Protein AF-A0A7S1CC85-F1 (afdb_monomer_lite)

pLDDT: mean 85.52, std 12.88, range [29.36, 98.81]

Organism: NCBI:txid1486930

Structure (mmCIF, N/CA/C/O backbone):
data_AF-A0A7S1CC85-F1
#
_entry.id   AF-A0A7S1CC85-F1
#
loop_
_atom_site.group_PDB
_atom_site.id
_atom_site.type_symbol
_atom_site.label_atom_id
_atom_site.label_alt_id
_atom_site.label_comp_id
_atom_site.label_asym_id
_atom_site.label_entity_id
_atom_site.label_seq_id
_atom_site.pdbx_PDB_ins_code
_atom_site.Cartn_x
_atom_site.Cartn_y
_atom_site.Cartn_z
_atom_site.occupancy
_atom_site.B_iso_or_equiv
_atom_site.auth_seq_id
_atom_site.auth_comp_id
_atom_site.auth_asym_id
_atom_site.auth_atom_id
_atom_site.pdbx_PDB_model_num
ATOM 1 N N . VAL A 1 1 ? 41.682 -27.559 -42.710 1.00 29.36 1 VAL A N 1
ATOM 2 C CA . VAL A 1 1 ? 40.495 -27.309 -41.862 1.00 29.36 1 VAL A CA 1
ATOM 3 C C . VAL A 1 1 ? 39.680 -26.229 -42.547 1.00 29.36 1 VAL A C 1
ATOM 5 O O . VAL A 1 1 ? 40.208 -25.146 -42.762 1.00 29.36 1 VAL A O 1
ATOM 8 N N . ALA A 1 2 ? 38.477 -26.546 -43.027 1.00 34.72 2 ALA A N 1
ATOM 9 C CA . ALA A 1 2 ? 37.585 -25.539 -43.594 1.00 34.72 2 ALA A CA 1
ATOM 10 C C . ALA A 1 2 ? 37.243 -24.533 -42.483 1.00 34.72 2 ALA A C 1
ATOM 12 O O . ALA A 1 2 ? 36.720 -24.931 -41.448 1.00 34.72 2 ALA A O 1
ATOM 13 N N . MET A 1 3 ? 37.621 -23.264 -42.652 1.00 45.34 3 MET A N 1
ATOM 14 C CA . MET A 1 3 ? 37.314 -22.217 -41.675 1.00 45.34 3 MET A CA 1
ATOM 15 C C . MET A 1 3 ? 35.794 -22.028 -41.615 1.00 45.34 3 MET A C 1
ATOM 17 O O . MET A 1 3 ? 35.187 -21.683 -42.630 1.00 45.34 3 MET A O 1
ATOM 21 N N . ALA A 1 4 ? 35.188 -22.266 -40.451 1.00 50.75 4 ALA A N 1
ATOM 22 C CA . ALA A 1 4 ? 33.804 -21.887 -40.192 1.00 50.75 4 ALA A CA 1
ATOM 23 C C . ALA A 1 4 ? 33.772 -20.370 -39.974 1.00 50.75 4 ALA A C 1
ATOM 25 O O . ALA A 1 4 ? 34.264 -19.870 -38.965 1.00 50.75 4 ALA A O 1
ATOM 26 N N . LEU A 1 5 ? 33.276 -19.644 -40.971 1.00 60.00 5 LEU A N 1
ATOM 27 C CA . LEU A 1 5 ? 33.017 -18.214 -40.884 1.00 60.00 5 LEU A CA 1
ATOM 28 C C . LEU A 1 5 ? 31.534 -18.040 -40.541 1.00 60.00 5 LEU A C 1
ATOM 30 O O . LEU A 1 5 ? 30.684 -18.610 -41.223 1.00 60.00 5 LEU A O 1
ATOM 34 N N . GLU A 1 6 ? 31.236 -17.261 -39.506 1.00 64.31 6 GLU A N 1
ATOM 35 C CA . GLU A 1 6 ? 29.874 -16.907 -39.088 1.00 64.31 6 GLU A CA 1
ATOM 36 C C . GLU A 1 6 ? 29.718 -15.386 -39.183 1.00 64.31 6 GLU A C 1
ATOM 38 O O . GLU A 1 6 ? 30.598 -14.644 -38.729 1.00 64.31 6 GLU A O 1
ATOM 43 N N . LEU A 1 7 ? 28.627 -14.922 -39.805 1.00 66.06 7 LEU A N 1
ATOM 44 C CA . LEU A 1 7 ? 28.302 -13.501 -39.901 1.00 66.06 7 LEU A CA 1
ATOM 45 C C . LEU A 1 7 ? 27.196 -13.176 -38.897 1.00 66.06 7 LEU A C 1
ATOM 47 O O . LEU A 1 7 ? 26.040 -13.539 -39.098 1.00 66.06 7 LEU A O 1
ATOM 51 N N . HIS A 1 8 ? 27.547 -12.496 -37.812 1.00 65.38 8 HIS A N 1
ATOM 52 C CA . HIS A 1 8 ? 26.602 -12.167 -36.753 1.00 65.38 8 HIS A CA 1
ATOM 53 C C . HIS A 1 8 ? 25.925 -10.823 -37.013 1.00 65.38 8 HIS A C 1
ATOM 55 O O . HIS A 1 8 ? 26.595 -9.858 -37.385 1.00 65.38 8 HIS A O 1
ATOM 61 N N . VAL A 1 9 ? 24.615 -10.742 -36.773 1.00 61.19 9 VAL A N 1
ATOM 62 C CA . VAL A 1 9 ? 23.841 -9.492 -36.863 1.00 61.19 9 VAL A CA 1
ATOM 63 C C . VAL A 1 9 ? 23.106 -9.261 -35.548 1.00 61.19 9 VAL A C 1
ATOM 65 O O . VAL A 1 9 ? 22.509 -10.187 -34.991 1.00 61.19 9 VAL A O 1
ATOM 68 N N . THR A 1 10 ? 23.160 -8.029 -35.035 1.00 49.38 10 THR A N 1
ATOM 69 C CA . THR A 1 10 ? 22.478 -7.654 -33.794 1.00 49.38 10 THR A CA 1
ATOM 70 C C . THR A 1 10 ? 21.329 -6.684 -34.083 1.00 49.38 10 THR A C 1
ATOM 72 O O . THR A 1 10 ? 21.510 -5.672 -34.755 1.00 49.38 10 THR A O 1
ATOM 75 N N . GLY A 1 11 ? 20.130 -6.980 -33.574 1.00 52.94 11 GLY A N 1
ATOM 76 C CA . GLY A 1 11 ? 18.989 -6.058 -33.628 1.00 52.94 11 GLY A CA 1
ATOM 77 C C . GLY A 1 11 ? 18.259 -5.970 -34.978 1.00 52.94 11 GLY A C 1
ATOM 78 O O . GLY A 1 11 ? 18.126 -6.962 -35.693 1.00 52.94 11 GLY A O 1
ATOM 79 N N . LYS A 1 12 ? 17.689 -4.788 -35.274 1.00 50.44 12 LYS A N 1
ATOM 80 C CA . LYS A 1 12 ? 16.879 -4.539 -36.483 1.00 50.44 12 LYS A CA 1
ATOM 81 C C . LYS A 1 12 ? 17.735 -4.749 -37.751 1.00 50.44 12 LYS A C 1
ATOM 83 O O . LYS A 1 12 ? 18.919 -4.434 -37.715 1.00 50.44 12 LYS A O 1
ATOM 88 N N . PRO A 1 13 ? 17.151 -5.223 -38.867 1.00 51.66 13 PRO A N 1
ATOM 89 C CA . PRO A 1 13 ? 17.873 -5.595 -40.083 1.00 51.66 13 PRO A CA 1
ATOM 90 C C . PRO A 1 13 ? 18.830 -4.522 -40.627 1.00 51.66 13 PRO A C 1
ATOM 92 O O . PRO A 1 13 ? 18.388 -3.623 -41.340 1.00 51.66 13 PRO A O 1
ATOM 95 N N . ASP A 1 14 ? 20.144 -4.654 -40.429 1.00 68.69 14 ASP A N 1
ATOM 96 C CA . ASP A 1 14 ? 21.111 -4.075 -41.374 1.00 68.69 14 ASP A CA 1
ATOM 97 C C . ASP A 1 14 ? 21.176 -4.973 -42.616 1.00 68.69 14 ASP A C 1
ATOM 99 O O . ASP A 1 14 ? 22.152 -5.679 -42.879 1.00 68.69 14 ASP A O 1
ATOM 103 N N . ALA A 1 15 ? 20.065 -5.009 -43.359 1.00 73.50 15 ALA A N 1
AT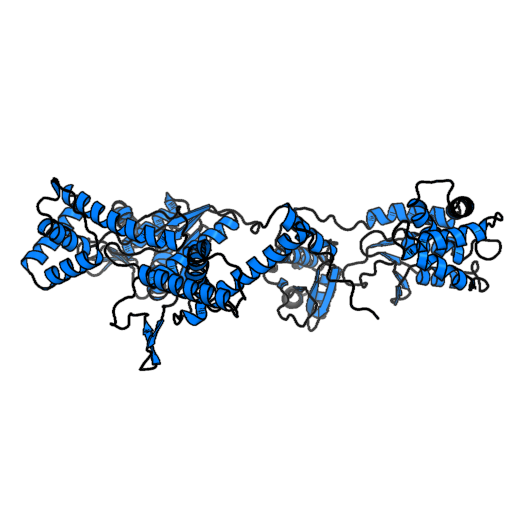OM 104 C CA . ALA A 1 15 ? 19.950 -5.798 -44.579 1.00 73.50 15 ALA A CA 1
ATOM 105 C C . ALA A 1 15 ? 20.970 -5.335 -45.629 1.00 73.50 15 ALA A C 1
ATOM 107 O O . ALA A 1 15 ? 21.495 -6.152 -46.383 1.00 73.50 15 ALA A O 1
ATOM 108 N N . VAL A 1 16 ? 21.290 -4.037 -45.642 1.00 82.56 16 VAL A N 1
ATOM 109 C CA . VAL A 1 16 ? 22.274 -3.436 -46.547 1.00 82.56 16 VAL A CA 1
ATOM 110 C C . VAL A 1 16 ? 23.673 -3.959 -46.225 1.00 82.56 16 VAL A C 1
ATOM 112 O O . VAL A 1 16 ? 24.324 -4.531 -47.098 1.00 82.56 16 VAL A O 1
ATOM 115 N N . GLY A 1 17 ? 24.122 -3.852 -44.974 1.00 82.38 17 GLY A N 1
ATOM 116 C CA . GLY A 1 17 ? 25.415 -4.370 -44.536 1.00 82.38 17 GLY A CA 1
ATOM 117 C C . GLY A 1 17 ? 25.528 -5.887 -44.664 1.00 82.38 17 GLY A C 1
ATOM 118 O O . GLY A 1 17 ? 26.548 -6.382 -45.144 1.00 82.38 17 GLY A O 1
ATOM 119 N N . ALA A 1 18 ? 24.477 -6.635 -44.316 1.00 79.75 18 ALA A N 1
ATOM 120 C CA . ALA A 1 18 ? 24.435 -8.085 -44.505 1.00 79.75 18 ALA A CA 1
ATOM 121 C C . ALA A 1 18 ? 24.591 -8.468 -45.986 1.00 79.75 18 ALA A C 1
ATOM 123 O O . ALA A 1 18 ? 25.371 -9.366 -46.314 1.00 79.75 18 ALA A O 1
ATOM 124 N N . THR A 1 19 ? 23.919 -7.737 -46.885 1.00 86.56 19 THR A N 1
ATOM 125 C CA . THR A 1 19 ? 24.045 -7.924 -48.338 1.00 86.56 19 THR A CA 1
ATOM 126 C C . THR A 1 19 ? 25.480 -7.681 -48.802 1.00 86.56 19 THR A C 1
ATOM 128 O O . THR A 1 19 ? 26.003 -8.507 -49.547 1.00 86.56 19 THR A O 1
ATOM 131 N N . LYS A 1 20 ? 26.158 -6.623 -48.323 1.00 88.06 20 LYS A N 1
ATOM 132 C CA . LYS A 1 20 ? 27.576 -6.356 -48.651 1.00 88.06 20 LYS A CA 1
ATOM 133 C C . LYS A 1 20 ? 28.474 -7.537 -48.276 1.00 88.06 20 LYS A C 1
ATOM 135 O O . LYS A 1 20 ? 29.256 -8.018 -49.095 1.00 88.06 20 LYS A O 1
ATOM 140 N N . CYS A 1 21 ? 28.356 -8.029 -47.043 1.00 85.75 21 CYS A N 1
ATOM 141 C CA . CYS A 1 21 ? 29.202 -9.111 -46.539 1.00 85.75 21 CYS A CA 1
ATOM 142 C C . CYS A 1 21 ? 28.948 -10.439 -47.260 1.00 85.75 21 CYS A C 1
ATOM 144 O O . CYS A 1 21 ? 29.898 -11.130 -47.625 1.00 85.75 21 CYS A O 1
ATOM 146 N N . LEU A 1 22 ? 27.680 -10.794 -47.487 1.00 85.50 22 LEU A N 1
ATOM 147 C CA . LEU A 1 22 ? 27.313 -12.036 -48.168 1.00 85.50 22 LEU A CA 1
ATOM 148 C C . LEU A 1 22 ? 27.640 -11.987 -49.665 1.00 85.50 22 LEU A C 1
ATOM 150 O O . LEU A 1 22 ? 28.095 -12.990 -50.212 1.00 85.50 22 LEU A O 1
ATOM 154 N N . ALA A 1 23 ? 27.499 -10.828 -50.317 1.00 86.81 23 ALA A N 1
ATOM 155 C CA . ALA A 1 23 ? 27.923 -10.647 -51.705 1.00 86.81 23 ALA A CA 1
ATOM 156 C C . ALA A 1 23 ? 29.447 -10.767 -51.827 1.00 86.81 23 ALA A C 1
ATOM 158 O O . ALA A 1 23 ? 29.935 -11.463 -52.718 1.00 86.81 23 ALA A O 1
ATOM 159 N N . ALA A 1 24 ? 30.203 -10.181 -50.891 1.00 85.94 24 ALA A N 1
ATOM 160 C CA . ALA A 1 24 ? 31.653 -10.342 -50.830 1.00 85.94 24 ALA A CA 1
ATOM 161 C C . ALA A 1 24 ? 32.063 -11.802 -50.585 1.00 85.94 24 ALA A C 1
ATOM 163 O O . ALA A 1 24 ? 32.975 -12.302 -51.240 1.00 85.94 24 ALA A O 1
ATOM 164 N N . ALA A 1 25 ? 31.357 -12.522 -49.709 1.00 83.25 25 ALA A N 1
ATOM 165 C CA . ALA A 1 25 ? 31.584 -13.947 -49.481 1.00 83.25 25 ALA A CA 1
ATOM 166 C C . ALA A 1 25 ? 31.280 -14.790 -50.729 1.00 83.25 25 ALA A C 1
ATOM 168 O O . ALA A 1 25 ? 32.059 -15.675 -51.082 1.00 83.25 25 ALA A O 1
ATOM 169 N N . ALA A 1 26 ? 30.182 -14.504 -51.431 1.00 84.44 26 ALA A N 1
ATOM 170 C CA . ALA A 1 26 ? 29.814 -15.201 -52.657 1.00 84.44 26 ALA A CA 1
ATOM 171 C C . ALA A 1 26 ? 30.812 -14.927 -53.796 1.00 84.44 26 ALA A C 1
ATOM 173 O O . ALA A 1 26 ? 31.223 -15.867 -54.474 1.00 84.44 26 ALA A O 1
ATOM 174 N N . ALA A 1 27 ? 31.268 -13.680 -53.962 1.00 82.19 27 ALA A N 1
ATOM 175 C CA . ALA A 1 27 ? 32.332 -13.320 -54.906 1.00 82.19 27 ALA A CA 1
ATOM 176 C C . ALA A 1 27 ? 33.670 -13.999 -54.554 1.00 82.19 27 ALA A C 1
ATOM 178 O O . ALA A 1 27 ? 34.435 -14.388 -55.433 1.00 82.19 27 ALA A O 1
ATOM 179 N N . ALA A 1 28 ? 33.911 -14.219 -53.260 1.00 78.25 28 ALA A N 1
ATOM 180 C CA . ALA A 1 28 ? 35.048 -14.954 -52.723 1.00 78.25 28 ALA A CA 1
ATOM 181 C C . ALA A 1 28 ? 34.932 -16.495 -52.834 1.00 78.25 28 ALA A C 1
ATOM 183 O O . ALA A 1 28 ? 35.827 -17.217 -52.382 1.00 78.25 28 ALA A O 1
ATOM 184 N N . GLY A 1 29 ? 33.839 -17.037 -53.388 1.00 75.31 29 GLY A N 1
ATOM 185 C CA . GLY A 1 29 ? 33.591 -18.485 -53.449 1.00 75.31 29 GLY A CA 1
ATOM 186 C C . GLY A 1 29 ? 33.310 -19.129 -52.082 1.00 75.31 29 GLY A C 1
ATOM 187 O O . GLY A 1 29 ? 33.440 -20.342 -51.915 1.00 75.31 29 GLY A O 1
ATOM 188 N N . LYS A 1 30 ? 32.944 -18.330 -51.074 1.00 73.00 30 LYS A N 1
ATOM 189 C CA . LYS A 1 30 ? 32.607 -18.746 -49.703 1.00 73.00 30 LYS A CA 1
ATOM 190 C C . LYS A 1 30 ? 31.090 -18.844 -49.519 1.00 73.00 30 LYS A C 1
ATOM 192 O O . LYS A 1 30 ? 30.512 -18.205 -48.648 1.00 73.00 30 LYS A O 1
ATOM 197 N N . HIS A 1 31 ? 30.444 -19.694 -50.317 1.00 66.38 31 HIS A N 1
ATOM 198 C CA . HIS A 1 31 ? 28.979 -19.854 -50.354 1.00 66.38 31 HIS A CA 1
ATOM 199 C C . HIS A 1 31 ? 28.341 -20.440 -49.077 1.00 66.38 31 HIS A C 1
ATOM 201 O O . HIS A 1 31 ? 27.123 -20.556 -49.005 1.00 66.38 31 HIS A O 1
ATOM 207 N N . ALA A 1 32 ? 29.144 -20.828 -48.081 1.00 63.59 32 ALA A N 1
ATOM 208 C CA . ALA A 1 32 ? 28.672 -21.395 -46.817 1.00 63.59 32 ALA A CA 1
ATOM 209 C C . ALA A 1 32 ? 28.490 -20.357 -45.688 1.00 63.59 32 ALA A C 1
ATOM 211 O O . ALA A 1 32 ? 28.038 -20.736 -44.611 1.00 63.59 32 ALA A O 1
ATOM 212 N N . LEU A 1 33 ? 28.845 -19.081 -45.903 1.00 73.00 33 LEU A N 1
ATOM 213 C CA . LEU A 1 33 ? 28.635 -18.023 -44.907 1.00 73.00 33 LEU A CA 1
ATOM 214 C C . LEU A 1 33 ? 27.129 -17.753 -44.742 1.00 73.00 33 LEU A C 1
ATOM 216 O O . LEU A 1 33 ? 26.456 -17.462 -45.728 1.00 73.00 33 LEU A O 1
ATOM 220 N N . ARG A 1 34 ? 26.613 -17.839 -43.511 1.00 69.19 34 ARG A N 1
ATOM 221 C CA . ARG A 1 34 ? 25.202 -17.574 -43.165 1.00 69.19 34 ARG A CA 1
ATOM 222 C C . ARG A 1 34 ? 25.083 -16.467 -42.124 1.00 69.19 34 ARG A C 1
ATOM 224 O O . ARG A 1 34 ? 26.038 -16.244 -41.371 1.00 69.19 34 ARG A O 1
ATOM 231 N N . LEU A 1 35 ? 23.921 -15.807 -42.069 1.00 69.31 35 LEU A N 1
ATOM 232 C CA . LEU A 1 35 ? 23.616 -14.910 -40.950 1.00 69.31 35 LEU A CA 1
ATOM 233 C C . LEU A 1 35 ? 23.280 -15.743 -39.714 1.00 69.31 35 LEU A C 1
ATOM 235 O O . LEU A 1 35 ? 22.434 -16.633 -39.763 1.00 69.31 35 LEU A O 1
ATOM 239 N N . VAL A 1 36 ? 23.933 -15.430 -38.602 1.00 64.19 36 VAL A N 1
ATOM 240 C CA . VAL A 1 36 ? 23.667 -16.039 -37.299 1.00 64.19 36 VAL A CA 1
ATOM 241 C C . VAL A 1 36 ? 23.164 -14.938 -36.361 1.00 64.19 36 VAL A C 1
ATOM 243 O O . VAL A 1 36 ? 23.745 -13.845 -36.348 1.00 64.19 36 VAL A O 1
ATOM 246 N N . PRO A 1 37 ? 22.100 -15.166 -35.569 1.00 59.72 37 PRO A N 1
ATOM 247 C CA . PRO A 1 37 ? 21.711 -14.221 -34.532 1.00 59.72 37 PRO A CA 1
ATOM 248 C C . PRO A 1 37 ? 22.891 -13.983 -33.585 1.00 59.72 37 PRO A C 1
ATOM 250 O O . PRO A 1 37 ? 23.600 -14.920 -33.220 1.00 59.72 37 PRO A O 1
ATOM 253 N N . ALA A 1 38 ? 23.134 -12.740 -33.181 1.00 57.94 38 ALA A N 1
ATOM 254 C CA . ALA A 1 38 ? 24.077 -12.510 -32.095 1.00 57.94 38 ALA A CA 1
ATOM 255 C C . ALA A 1 38 ? 23.515 -13.094 -30.788 1.00 57.94 38 ALA A C 1
ATOM 257 O O . ALA A 1 38 ? 22.470 -12.647 -30.311 1.00 57.94 38 ALA A O 1
ATOM 258 N N . ASP A 1 39 ? 24.204 -14.085 -30.218 1.00 53.38 39 ASP A N 1
ATOM 259 C CA . ASP A 1 39 ? 23.875 -14.624 -28.898 1.00 53.38 39 ASP A CA 1
ATOM 260 C C . ASP A 1 39 ? 24.054 -13.541 -27.829 1.00 53.38 39 ASP A C 1
ATOM 262 O O . ASP A 1 39 ? 25.072 -12.832 -27.791 1.00 53.38 39 ASP A O 1
ATOM 266 N N . VAL A 1 40 ? 23.074 -13.434 -26.927 1.00 49.25 40 VAL A N 1
ATOM 267 C CA . VAL A 1 40 ? 23.151 -12.534 -25.774 1.00 49.25 40 VAL A CA 1
ATOM 268 C C . VAL A 1 40 ? 24.402 -12.903 -24.965 1.00 49.25 40 VAL A C 1
ATOM 270 O O . VAL A 1 40 ? 24.505 -13.993 -24.416 1.00 49.25 40 VAL A O 1
ATOM 273 N N . GLY A 1 41 ? 25.376 -11.990 -24.898 1.00 49.97 41 GLY A N 1
ATOM 274 C CA . GLY A 1 41 ? 26.551 -12.129 -24.028 1.00 49.97 41 GLY A CA 1
ATOM 275 C C . GLY A 1 41 ? 27.863 -12.588 -24.677 1.00 49.97 41 GLY A C 1
ATOM 276 O O . GLY A 1 41 ? 28.834 -12.762 -23.946 1.00 49.97 41 GLY A O 1
ATOM 277 N N . ARG A 1 42 ? 27.953 -12.748 -26.009 1.00 52.34 42 ARG A N 1
ATOM 278 C CA . ARG A 1 42 ? 29.241 -13.061 -26.684 1.00 52.34 42 ARG A CA 1
ATOM 279 C C . ARG A 1 42 ? 29.737 -12.025 -27.691 1.00 52.34 42 ARG A C 1
ATOM 281 O O . ARG A 1 42 ? 30.915 -12.053 -28.035 1.00 52.34 42 ARG A O 1
ATOM 288 N N . ILE A 1 43 ? 28.884 -11.103 -28.134 1.00 51.12 43 ILE A N 1
ATOM 289 C CA . ILE A 1 43 ? 29.236 -10.063 -29.110 1.00 51.12 43 ILE A CA 1
ATOM 290 C C . ILE A 1 43 ? 28.679 -8.729 -28.594 1.00 51.12 43 ILE A C 1
ATOM 292 O O . ILE A 1 43 ? 27.521 -8.691 -28.171 1.00 51.12 43 ILE A O 1
ATOM 296 N N . PRO A 1 44 ? 29.459 -7.632 -28.588 1.00 45.66 44 PRO A N 1
ATOM 297 C CA . PRO A 1 44 ? 28.900 -6.295 -28.414 1.00 45.66 44 PRO A CA 1
ATOM 298 C C . PRO A 1 44 ? 27.773 -6.099 -29.433 1.00 45.66 44 PRO A C 1
ATOM 300 O O . PRO A 1 44 ? 27.955 -6.443 -30.597 1.00 45.66 44 PRO A O 1
ATOM 303 N N . LEU A 1 45 ? 26.620 -5.566 -29.023 1.00 49.03 45 LEU A N 1
ATOM 304 C CA . LEU A 1 45 ? 25.554 -5.202 -29.959 1.00 49.03 45 LEU A CA 1
ATOM 305 C C . LEU A 1 45 ? 26.087 -4.140 -30.940 1.00 49.03 45 LEU A C 1
ATOM 307 O O . LEU A 1 45 ? 26.016 -2.945 -30.658 1.00 49.03 45 LEU A O 1
ATOM 311 N N . SER A 1 46 ? 26.663 -4.554 -32.068 1.00 45.56 46 SER A N 1
ATOM 312 C CA . SER A 1 46 ? 26.897 -3.681 -33.210 1.00 45.56 46 SER A CA 1
ATOM 313 C C . SER A 1 46 ? 25.713 -3.817 -34.152 1.00 45.56 46 SER A C 1
ATOM 315 O O . SER A 1 46 ? 25.377 -4.915 -34.597 1.00 45.56 46 SER A O 1
ATOM 317 N N . LEU A 1 47 ? 25.095 -2.687 -34.497 1.00 50.47 47 LEU A N 1
ATOM 318 C CA . LEU A 1 47 ? 24.079 -2.615 -35.555 1.00 50.47 47 LEU A CA 1
ATOM 319 C C . LEU A 1 47 ? 24.631 -3.043 -36.928 1.00 50.47 47 LEU A C 1
ATOM 321 O O . LEU A 1 47 ? 23.882 -3.125 -37.888 1.00 50.47 47 LEU A O 1
ATOM 325 N N . THR A 1 48 ? 25.937 -3.300 -37.022 1.00 59.97 48 THR A N 1
ATOM 326 C CA . THR A 1 48 ? 26.643 -3.727 -38.222 1.00 59.97 48 THR A CA 1
ATOM 327 C C . THR A 1 48 ? 27.049 -5.204 -38.136 1.00 59.97 48 THR A C 1
ATOM 329 O O . THR A 1 48 ? 27.351 -5.691 -37.041 1.00 59.97 48 THR A O 1
ATOM 332 N N . PRO A 1 49 ? 27.102 -5.922 -39.274 1.00 69.12 49 PRO A N 1
ATOM 333 C CA . PRO A 1 49 ? 27.570 -7.300 -39.326 1.00 69.12 49 PRO A CA 1
ATOM 334 C C . PRO A 1 49 ? 28.978 -7.473 -38.742 1.00 69.12 49 PRO A C 1
ATOM 336 O O . PRO A 1 49 ? 29.873 -6.663 -39.013 1.00 69.12 49 PRO A O 1
ATOM 339 N N . ALA A 1 50 ? 29.180 -8.554 -37.987 1.00 73.56 50 ALA A N 1
ATOM 340 C CA . ALA A 1 50 ? 30.475 -8.939 -37.432 1.00 73.56 50 ALA A CA 1
ATOM 341 C C . ALA A 1 50 ? 30.891 -10.331 -37.928 1.00 73.56 50 ALA A C 1
ATOM 343 O O . ALA A 1 50 ? 30.137 -11.294 -37.789 1.00 73.56 50 ALA A O 1
ATOM 344 N N . LEU A 1 51 ? 32.093 -10.445 -38.498 1.00 78.06 51 LEU A N 1
ATOM 345 C CA . LEU A 1 51 ? 32.651 -11.717 -38.966 1.00 78.06 51 LEU A CA 1
ATOM 346 C C . LEU A 1 51 ? 33.543 -12.326 -37.884 1.00 78.06 51 LEU A C 1
ATOM 348 O O . LEU A 1 51 ? 34.502 -11.688 -37.444 1.00 78.06 51 LEU A O 1
ATOM 352 N N . ARG A 1 52 ? 33.264 -13.570 -37.489 1.00 74.75 52 ARG A N 1
ATOM 353 C CA . ARG A 1 52 ? 34.115 -14.320 -36.558 1.00 74.75 52 ARG A CA 1
ATOM 354 C C . ARG A 1 52 ? 35.238 -15.049 -37.302 1.00 74.75 52 ARG A C 1
ATOM 356 O O . ARG A 1 52 ? 34.975 -15.824 -38.219 1.00 74.75 52 ARG A O 1
ATOM 363 N N . VAL A 1 53 ? 36.482 -14.833 -36.873 1.00 73.19 53 VAL A N 1
ATOM 364 C CA . VAL A 1 53 ? 37.699 -15.436 -37.442 1.00 73.19 53 VAL A CA 1
ATOM 365 C C . VAL A 1 53 ? 38.617 -15.879 -36.303 1.00 73.19 53 VAL A C 1
ATOM 367 O O . VAL A 1 53 ? 39.075 -15.044 -35.534 1.00 73.19 53 VAL A O 1
ATOM 370 N N . GLU A 1 54 ? 38.878 -17.185 -36.170 1.00 71.50 54 GLU A N 1
ATOM 371 C CA . GLU A 1 54 ? 39.852 -17.749 -35.206 1.00 71.50 54 GLU A CA 1
ATOM 372 C C . GLU A 1 54 ? 39.699 -17.232 -33.755 1.00 71.50 54 GLU A C 1
ATOM 374 O O . GLU A 1 54 ? 40.668 -17.026 -33.033 1.00 71.50 54 GLU A O 1
ATOM 379 N N . GLY A 1 55 ? 38.457 -17.003 -33.313 1.00 64.56 55 GLY A N 1
ATOM 380 C CA . GLY A 1 55 ? 38.157 -16.490 -31.968 1.00 64.56 55 GLY A CA 1
ATOM 381 C C . GLY A 1 55 ? 38.187 -14.962 -31.825 1.00 64.56 55 GLY A C 1
ATOM 382 O O . GLY A 1 55 ? 37.832 -14.463 -30.762 1.00 64.56 55 GLY A O 1
ATOM 383 N N . SER A 1 56 ? 38.528 -14.230 -32.887 1.00 71.19 56 SER A N 1
ATOM 384 C CA . SER A 1 56 ? 38.454 -12.765 -32.982 1.00 71.19 56 SER A CA 1
ATOM 385 C C . SER A 1 56 ? 37.261 -12.313 -33.834 1.00 71.19 56 SER A C 1
ATOM 387 O O . SER A 1 56 ? 36.708 -13.095 -34.611 1.00 71.19 56 SER A O 1
ATOM 389 N N . PHE A 1 57 ? 36.864 -11.045 -33.701 1.00 74.50 57 PHE A N 1
ATOM 390 C CA . PHE A 1 57 ? 35.763 -10.445 -34.462 1.00 74.50 57 PHE A CA 1
ATOM 391 C C . PHE A 1 57 ? 36.251 -9.287 -35.334 1.00 74.50 57 PHE A C 1
ATOM 393 O O . PHE A 1 57 ? 37.007 -8.431 -34.875 1.00 74.50 57 PHE A O 1
ATOM 400 N N . ILE A 1 58 ? 35.775 -9.245 -36.578 1.00 78.44 58 ILE A N 1
ATOM 401 C CA . ILE A 1 58 ? 35.928 -8.112 -37.495 1.00 78.44 58 ILE A CA 1
ATOM 402 C C . ILE A 1 58 ? 34.585 -7.393 -37.562 1.00 78.44 58 ILE A C 1
ATOM 404 O O . ILE A 1 58 ? 33.594 -7.982 -37.994 1.00 78.44 58 ILE A O 1
ATOM 408 N N . PHE A 1 59 ? 34.554 -6.132 -37.136 1.00 77.19 59 PHE A N 1
ATOM 409 C CA . PHE A 1 59 ? 33.333 -5.331 -37.058 1.00 77.19 59 PHE A CA 1
ATOM 410 C C . PHE A 1 59 ? 33.174 -4.416 -38.272 1.00 77.19 59 PHE A C 1
ATOM 412 O O . PHE A 1 59 ? 34.127 -3.762 -38.693 1.00 77.19 59 PHE A O 1
ATOM 419 N N . GLY A 1 60 ? 31.944 -4.314 -38.777 1.00 78.69 60 GLY A N 1
ATOM 420 C CA . GLY A 1 60 ? 31.573 -3.378 -39.834 1.00 78.69 60 GLY A CA 1
ATOM 421 C C . GLY A 1 60 ? 31.545 -4.025 -41.216 1.00 78.69 60 GLY A C 1
ATOM 422 O O . GLY A 1 60 ? 32.501 -4.676 -41.640 1.00 78.69 60 GLY A O 1
ATOM 423 N N . ALA A 1 61 ? 30.460 -3.786 -41.956 1.00 82.88 61 ALA A N 1
ATOM 424 C CA . ALA A 1 61 ? 30.215 -4.442 -43.238 1.00 82.88 61 ALA A CA 1
ATOM 425 C C . ALA A 1 61 ? 31.346 -4.223 -44.260 1.00 82.88 61 ALA A C 1
ATOM 427 O O . ALA A 1 61 ? 31.781 -5.165 -44.921 1.00 82.88 61 ALA A O 1
ATOM 428 N N . ASN A 1 62 ? 31.879 -2.998 -44.333 1.00 85.69 62 ASN A N 1
ATOM 429 C CA . ASN A 1 62 ? 32.967 -2.649 -45.250 1.00 85.69 62 ASN A CA 1
ATOM 430 C C . ASN A 1 62 ? 34.297 -3.318 -44.842 1.00 85.69 62 ASN A C 1
ATOM 432 O O . ASN A 1 62 ? 35.049 -3.765 -45.708 1.00 85.69 62 ASN A O 1
ATOM 436 N N . ALA A 1 63 ? 34.580 -3.439 -43.539 1.00 83.50 63 ALA A N 1
ATOM 437 C CA . ALA A 1 63 ? 35.776 -4.120 -43.035 1.00 83.50 63 ALA A CA 1
ATOM 438 C C . ALA A 1 63 ? 35.707 -5.635 -43.282 1.00 83.50 63 ALA A C 1
ATOM 440 O O . ALA A 1 63 ? 36.686 -6.242 -43.716 1.00 83.50 63 ALA A O 1
ATOM 441 N N . VAL A 1 64 ? 34.528 -6.230 -43.087 1.00 83.31 64 VAL A N 1
ATOM 442 C CA . VAL A 1 64 ? 34.260 -7.636 -43.412 1.00 83.31 64 VAL A CA 1
ATOM 443 C C . VAL A 1 64 ? 34.405 -7.890 -44.915 1.00 83.31 64 VAL A C 1
ATOM 445 O O . VAL A 1 64 ? 35.088 -8.834 -45.306 1.00 83.31 64 VAL A O 1
ATOM 448 N N . ALA A 1 65 ? 33.826 -7.037 -45.768 1.00 84.56 65 ALA A N 1
ATOM 449 C CA . ALA A 1 65 ? 33.948 -7.160 -47.222 1.00 84.56 65 ALA A CA 1
ATOM 450 C C . ALA A 1 65 ? 35.414 -7.074 -47.686 1.00 84.56 65 ALA A C 1
ATOM 452 O O . ALA A 1 65 ? 35.855 -7.912 -48.471 1.00 84.56 65 ALA A O 1
ATOM 453 N N . ARG A 1 66 ? 36.193 -6.128 -47.136 1.00 84.06 66 ARG A N 1
ATOM 454 C CA . ARG A 1 66 ? 37.647 -6.010 -47.367 1.00 84.06 66 ARG A CA 1
ATOM 455 C C . ARG A 1 66 ? 38.400 -7.266 -46.951 1.00 84.06 66 ARG A C 1
ATOM 457 O O . ARG A 1 66 ? 39.217 -7.769 -47.718 1.00 84.06 66 ARG A O 1
ATOM 464 N N . TYR A 1 67 ? 38.118 -7.780 -45.756 1.00 83.25 67 TYR A N 1
ATOM 465 C CA . TYR A 1 67 ? 38.757 -8.989 -45.250 1.00 83.25 67 TYR A CA 1
ATOM 466 C C . TYR A 1 67 ? 38.487 -10.188 -46.168 1.00 83.25 67 TYR A C 1
ATOM 468 O O . TYR A 1 67 ? 39.425 -10.872 -46.578 1.00 83.25 67 TYR A O 1
ATOM 476 N N . LEU A 1 68 ? 37.224 -10.410 -46.546 1.00 80.81 68 LEU A N 1
ATOM 477 C CA . LEU A 1 68 ? 36.831 -11.502 -47.439 1.00 80.81 68 LEU A CA 1
ATOM 478 C C . LEU A 1 68 ? 37.465 -11.360 -48.829 1.00 80.81 68 LEU A C 1
ATOM 480 O O . LEU A 1 68 ? 37.968 -12.347 -49.364 1.00 80.81 68 LEU A O 1
ATOM 484 N N . ALA A 1 69 ? 37.511 -10.144 -49.381 1.00 76.56 69 ALA A N 1
ATOM 485 C CA . ALA A 1 69 ? 38.145 -9.864 -50.667 1.00 76.56 69 ALA A CA 1
ATOM 486 C C . ALA A 1 69 ? 39.656 -10.154 -50.645 1.00 76.56 69 ALA A C 1
ATOM 488 O O . ALA A 1 69 ? 40.154 -10.880 -51.510 1.00 76.56 69 ALA A O 1
ATOM 489 N N . ALA A 1 70 ? 40.366 -9.676 -49.614 1.00 74.31 70 ALA A N 1
ATOM 490 C CA . ALA A 1 70 ? 41.814 -9.833 -49.459 1.00 74.31 70 ALA A CA 1
ATOM 491 C C . ALA A 1 70 ? 42.270 -11.300 -49.345 1.00 74.31 70 ALA A C 1
ATOM 493 O O . ALA A 1 70 ? 43.397 -11.631 -49.711 1.00 74.31 70 ALA A O 1
ATOM 494 N N . HIS A 1 71 ? 41.396 -12.195 -48.880 1.00 70.12 71 HIS A N 1
ATOM 495 C CA . HIS A 1 71 ? 41.701 -13.616 -48.695 1.00 70.12 71 HIS A CA 1
ATOM 496 C C . HIS A 1 71 ? 41.326 -14.485 -49.911 1.00 70.12 71 HIS A C 1
ATOM 498 O O . HIS A 1 71 ? 41.237 -15.711 -49.792 1.00 70.12 71 HIS A O 1
ATOM 504 N N . THR A 1 72 ? 41.131 -13.886 -51.097 1.00 63.16 72 THR A N 1
ATOM 505 C CA . THR A 1 72 ? 40.810 -14.616 -52.337 1.00 63.16 72 THR A CA 1
ATOM 506 C C . THR A 1 72 ? 41.679 -14.262 -53.536 1.00 63.16 72 THR A C 1
ATOM 508 O O . THR A 1 72 ? 42.305 -13.211 -53.615 1.00 63.16 72 THR A O 1
ATOM 511 N N . LYS A 1 73 ? 41.722 -15.178 -54.516 1.00 57.50 73 LYS A N 1
ATOM 512 C CA . LYS A 1 73 ? 42.506 -15.015 -55.747 1.00 57.50 73 LYS A CA 1
ATOM 513 C C . LYS A 1 73 ? 41.854 -14.096 -56.794 1.00 57.50 73 LYS A C 1
ATOM 515 O O . LYS A 1 73 ? 42.561 -13.753 -57.743 1.00 57.50 73 LYS A O 1
ATOM 520 N N . GLY A 1 74 ? 40.572 -13.742 -56.638 1.00 56.19 74 GLY A N 1
ATOM 521 C CA . GLY A 1 74 ? 39.751 -13.056 -57.649 1.00 56.19 74 GLY A CA 1
ATOM 522 C C . GLY A 1 74 ? 39.620 -11.534 -57.501 1.00 56.19 74 GLY A C 1
ATOM 523 O O . GLY A 1 74 ? 39.327 -10.885 -58.492 1.00 56.19 74 GLY A O 1
ATOM 524 N N . LEU A 1 75 ? 39.886 -10.975 -56.313 1.00 62.12 75 LEU A N 1
ATOM 525 C CA . LEU A 1 75 ? 39.750 -9.540 -55.982 1.00 62.12 75 LEU A CA 1
ATOM 526 C C . LEU A 1 75 ? 41.115 -8.924 -55.592 1.00 62.12 75 LEU A C 1
ATOM 528 O O . LEU A 1 75 ? 41.264 -8.306 -54.537 1.00 62.12 75 LEU A O 1
ATOM 532 N N . ARG A 1 76 ? 42.184 -9.237 -56.346 1.00 53.97 76 ARG A N 1
ATOM 533 C CA . ARG A 1 76 ? 43.575 -8.984 -55.913 1.00 53.97 76 ARG A CA 1
ATOM 534 C C . ARG A 1 76 ? 44.093 -7.577 -56.251 1.00 53.97 76 ARG A C 1
ATOM 536 O O . ARG A 1 76 ? 44.232 -7.226 -57.415 1.00 53.97 76 ARG A O 1
ATOM 543 N N . SER A 1 77 ? 44.478 -6.869 -55.181 1.00 45.94 77 SER A N 1
ATOM 544 C CA . SER A 1 77 ? 45.431 -5.747 -54.991 1.00 45.94 77 SER A CA 1
ATOM 545 C C . SER A 1 77 ? 45.382 -4.491 -55.870 1.00 45.94 77 SER A C 1
ATOM 547 O O . SER A 1 77 ? 45.935 -3.485 -55.438 1.00 45.94 77 SER A O 1
ATOM 549 N N . ALA A 1 78 ? 44.739 -4.492 -57.038 1.00 47.66 78 ALA A N 1
ATOM 550 C CA . ALA A 1 78 ? 44.451 -3.259 -57.783 1.00 47.66 78 ALA A CA 1
ATOM 551 C C . ALA A 1 78 ? 43.163 -2.556 -57.290 1.00 47.66 78 ALA A C 1
ATOM 553 O O . ALA A 1 78 ? 42.912 -1.415 -57.644 1.00 47.66 78 ALA A O 1
ATOM 554 N N . ASP A 1 79 ? 42.384 -3.204 -56.415 1.00 55.88 79 ASP A N 1
ATOM 555 C CA . ASP A 1 79 ? 41.080 -2.735 -55.913 1.00 55.88 79 ASP A CA 1
ATOM 556 C C . ASP A 1 79 ? 41.152 -1.847 -54.647 1.00 55.88 79 ASP A C 1
ATOM 558 O O . ASP A 1 79 ? 40.160 -1.705 -53.928 1.00 55.88 79 ASP A O 1
ATOM 562 N N . LEU A 1 80 ? 42.307 -1.237 -54.341 1.00 54.94 80 LEU A N 1
ATOM 563 C CA . LEU A 1 80 ? 42.412 -0.227 -53.268 1.00 54.94 80 LEU A CA 1
ATOM 564 C C . LEU A 1 80 ? 41.733 1.105 -53.642 1.00 54.94 80 LEU A C 1
ATOM 566 O O . LEU A 1 80 ? 41.420 1.898 -52.757 1.00 54.94 80 LEU A O 1
ATOM 570 N N . ASP A 1 81 ? 41.383 1.300 -54.917 1.00 64.88 81 ASP A N 1
ATOM 571 C CA . ASP A 1 81 ? 40.606 2.455 -55.394 1.00 64.88 81 ASP A CA 1
ATOM 572 C C . ASP A 1 81 ? 39.167 2.496 -54.840 1.00 64.88 81 ASP A C 1
ATOM 574 O O . ASP A 1 81 ? 38.449 3.478 -55.029 1.00 64.88 81 ASP A O 1
ATOM 578 N N . VAL A 1 82 ? 38.735 1.471 -54.089 1.00 73.75 82 VAL A N 1
ATOM 579 C CA . VAL A 1 82 ? 37.503 1.538 -53.287 1.00 73.75 82 VAL A CA 1
ATOM 580 C C . VAL A 1 82 ? 37.507 2.722 -52.314 1.00 73.75 82 VAL A C 1
ATOM 582 O O . VAL A 1 82 ? 36.437 3.229 -51.984 1.00 73.75 82 VAL A O 1
ATOM 585 N N . ASP A 1 83 ? 38.676 3.196 -51.869 1.00 77.25 83 ASP A N 1
ATOM 586 C CA . ASP A 1 83 ? 38.777 4.354 -50.972 1.00 77.25 83 ASP A CA 1
ATOM 587 C C . ASP A 1 83 ? 38.192 5.627 -51.608 1.00 77.25 83 ASP A C 1
ATOM 589 O O . ASP A 1 83 ? 37.567 6.421 -50.905 1.00 77.25 83 ASP A O 1
ATOM 593 N N . ALA A 1 84 ? 38.277 5.773 -52.938 1.00 77.31 84 ALA A N 1
ATOM 594 C CA . ALA A 1 84 ? 37.645 6.879 -53.663 1.00 77.31 84 ALA A CA 1
ATOM 595 C C . ALA A 1 84 ? 36.107 6.824 -53.602 1.00 77.31 84 ALA A C 1
ATOM 597 O O . ALA A 1 84 ? 35.440 7.852 -53.680 1.00 77.31 84 ALA A O 1
ATOM 598 N N . TRP A 1 85 ? 35.548 5.628 -53.414 1.00 86.88 85 TRP A N 1
ATOM 599 C CA . TRP A 1 85 ? 34.110 5.368 -53.380 1.00 86.88 85 TRP A CA 1
ATOM 600 C C . TRP A 1 85 ? 33.533 5.246 -51.966 1.00 86.88 85 TRP A C 1
ATOM 602 O O . TRP A 1 85 ? 32.321 5.378 -51.783 1.00 86.88 85 TRP A O 1
ATOM 612 N N . LEU A 1 86 ? 34.376 5.042 -50.947 1.00 83.31 86 LEU A N 1
ATOM 613 C CA . LEU A 1 86 ? 33.938 4.993 -49.551 1.00 83.31 86 LEU A CA 1
ATOM 614 C C . LEU A 1 86 ? 33.282 6.298 -49.098 1.00 83.31 86 LEU A C 1
ATOM 616 O O . LEU A 1 86 ? 32.354 6.263 -48.296 1.00 83.31 86 LEU A O 1
ATOM 620 N N . TRP A 1 87 ? 33.750 7.441 -49.602 1.00 83.94 87 TRP A N 1
ATOM 621 C CA . TRP A 1 87 ? 33.164 8.736 -49.265 1.00 83.94 87 TRP A CA 1
ATOM 622 C C . TRP A 1 87 ? 31.740 8.874 -49.814 1.00 83.94 87 TRP A C 1
ATOM 624 O O . TRP A 1 87 ? 30.826 9.262 -49.085 1.00 83.94 87 TRP A O 1
ATOM 634 N N . THR A 1 88 ? 31.532 8.490 -51.076 1.00 86.25 88 THR A N 1
ATOM 635 C CA . THR A 1 88 ? 30.204 8.439 -51.698 1.00 86.25 88 THR A CA 1
ATOM 636 C C . THR A 1 88 ? 29.290 7.479 -50.935 1.00 86.25 88 THR A C 1
ATOM 638 O O . THR A 1 88 ? 28.157 7.831 -50.620 1.00 86.25 88 THR A O 1
ATOM 641 N N . GLU A 1 89 ? 29.785 6.301 -50.547 1.00 88.62 89 GLU A N 1
ATOM 642 C CA . GLU A 1 89 ? 29.016 5.333 -49.759 1.00 88.62 89 GLU A CA 1
ATOM 643 C C . GLU A 1 89 ? 28.646 5.853 -48.364 1.00 88.62 89 GLU A C 1
ATOM 645 O O . GLU A 1 89 ? 27.493 5.729 -47.955 1.00 88.62 89 GLU A O 1
ATOM 650 N N . ALA A 1 90 ? 29.580 6.493 -47.657 1.00 84.88 90 ALA A N 1
ATOM 651 C CA . ALA A 1 90 ? 29.330 7.076 -46.343 1.00 84.88 90 ALA A CA 1
ATOM 652 C C . ALA A 1 90 ? 28.261 8.180 -46.401 1.00 84.88 90 ALA A C 1
ATOM 654 O O . ALA A 1 90 ? 27.391 8.239 -45.531 1.00 84.88 90 ALA A O 1
ATOM 655 N N . ARG A 1 91 ? 28.275 9.014 -47.451 1.00 86.75 91 ARG A N 1
ATOM 656 C CA . ARG A 1 91 ? 27.245 10.042 -47.687 1.00 86.75 91 ARG A CA 1
ATOM 657 C C . ARG A 1 91 ? 25.881 9.430 -47.989 1.00 86.75 91 ARG A C 1
ATOM 659 O O . ARG A 1 91 ? 24.884 9.928 -47.482 1.00 86.75 91 ARG A O 1
ATOM 666 N N . LEU A 1 92 ? 25.830 8.333 -48.745 1.00 86.00 92 LEU A N 1
ATOM 667 C CA . LEU A 1 92 ? 24.586 7.593 -48.984 1.00 86.00 92 LEU A CA 1
ATOM 668 C C . LEU A 1 92 ? 24.062 6.910 -47.710 1.00 86.00 92 LEU A C 1
ATOM 670 O O . LEU A 1 92 ? 22.854 6.869 -47.499 1.00 86.00 92 LEU A O 1
ATOM 674 N N . SER A 1 93 ? 24.951 6.385 -46.861 1.00 79.38 93 SER A N 1
ATOM 675 C CA . SER A 1 93 ? 24.580 5.670 -45.633 1.00 79.38 93 SER A CA 1
ATOM 676 C C . SER A 1 93 ? 24.191 6.594 -44.474 1.00 79.38 93 SER A C 1
ATOM 678 O O . SER A 1 93 ? 23.393 6.185 -43.632 1.00 79.38 93 SER A O 1
ATOM 680 N N . GLY A 1 94 ? 24.793 7.784 -44.374 1.00 65.38 94 GLY A N 1
ATOM 681 C CA . GLY A 1 94 ? 24.577 8.731 -43.272 1.00 65.38 94 GLY A CA 1
ATOM 682 C C . GLY A 1 94 ? 23.476 9.765 -43.525 1.00 65.38 94 GLY A C 1
ATOM 683 O O . GLY A 1 94 ? 23.025 10.419 -42.588 1.00 65.38 94 GLY A O 1
ATOM 684 N N . ALA A 1 95 ? 23.039 9.915 -44.775 1.00 69.12 95 ALA A N 1
ATOM 685 C CA . ALA A 1 95 ? 22.002 10.856 -45.166 1.00 69.12 95 ALA A CA 1
ATOM 686 C C . ALA A 1 95 ? 20.594 10.387 -44.764 1.00 69.12 95 ALA A C 1
ATOM 688 O O . ALA A 1 95 ? 20.228 9.221 -44.934 1.00 69.12 95 ALA A O 1
ATOM 689 N N . ALA A 1 96 ? 19.753 11.324 -44.314 1.00 62.03 96 ALA A N 1
ATOM 690 C CA . ALA A 1 96 ? 18.313 11.091 -44.271 1.00 62.03 96 ALA A CA 1
ATOM 691 C C . ALA A 1 96 ? 17.794 10.792 -45.691 1.00 62.03 96 ALA A C 1
ATOM 693 O O . ALA A 1 96 ? 18.314 11.322 -46.676 1.00 62.03 96 ALA A O 1
ATOM 694 N N . LYS A 1 97 ? 16.761 9.948 -45.813 1.00 66.69 97 LYS A N 1
ATOM 695 C CA . LYS A 1 97 ? 16.145 9.622 -47.110 1.00 66.69 97 LYS A CA 1
ATOM 696 C C . LYS A 1 97 ? 15.791 10.910 -47.866 1.00 66.69 97 LYS A C 1
ATOM 698 O O . LYS A 1 97 ? 14.991 11.698 -47.375 1.00 66.69 97 LYS A O 1
ATOM 703 N N . GLY A 1 98 ? 16.394 11.109 -49.039 1.00 66.19 98 GLY A N 1
ATOM 704 C CA . GLY A 1 98 ? 16.171 12.300 -49.865 1.00 66.19 98 GLY A CA 1
ATOM 705 C C . GLY A 1 98 ? 16.942 13.559 -49.445 1.00 66.19 98 GLY A C 1
ATOM 706 O O . GLY A 1 98 ? 16.606 14.638 -49.927 1.00 66.19 98 GLY A O 1
ATOM 707 N N . SER A 1 99 ? 17.953 13.469 -48.569 1.00 81.69 99 SER A N 1
ATOM 708 C CA . SER A 1 99 ? 18.763 14.640 -48.197 1.00 81.69 99 SER A CA 1
ATOM 709 C C . SER A 1 99 ? 19.584 15.182 -49.374 1.00 81.69 99 SER A C 1
ATOM 711 O O . SER A 1 99 ? 19.873 14.477 -50.347 1.00 81.69 99 SER A O 1
ATOM 713 N N . ALA A 1 100 ? 20.020 16.439 -49.256 1.00 84.56 100 ALA A N 1
ATOM 714 C CA . ALA A 1 100 ? 20.922 17.062 -50.220 1.00 84.56 100 ALA A CA 1
ATOM 715 C C . ALA A 1 100 ? 22.242 16.281 -50.373 1.00 84.56 100 ALA A C 1
ATOM 717 O O . ALA A 1 100 ? 22.766 16.182 -51.484 1.00 84.56 100 ALA A O 1
ATOM 718 N N . GLU A 1 101 ? 22.764 15.669 -49.299 1.00 83.44 101 GLU A N 1
ATOM 719 C CA . GLU A 1 101 ? 23.955 14.821 -49.405 1.00 83.44 101 GLU A CA 1
ATOM 720 C C . GLU A 1 101 ? 23.691 13.529 -50.184 1.00 83.44 101 GLU A C 1
ATOM 722 O O . GLU A 1 101 ? 24.537 13.145 -50.993 1.00 83.44 101 GLU A O 1
ATOM 727 N N . ALA A 1 102 ? 22.531 12.888 -49.990 1.00 85.12 102 ALA A N 1
ATOM 728 C CA . ALA A 1 102 ? 22.151 11.699 -50.755 1.00 85.12 102 ALA A CA 1
ATOM 729 C C . ALA A 1 102 ? 21.998 12.019 -52.250 1.00 85.12 102 ALA A C 1
ATOM 731 O O . ALA A 1 102 ? 22.500 11.277 -53.091 1.00 85.12 102 ALA A O 1
ATOM 732 N N . ILE A 1 103 ? 21.360 13.145 -52.585 1.00 89.38 103 ILE A N 1
ATOM 733 C CA . ILE A 1 103 ? 21.190 13.618 -53.969 1.00 89.38 103 ILE A CA 1
ATOM 734 C C . ILE A 1 103 ? 22.544 13.891 -54.633 1.00 89.38 103 ILE A C 1
ATOM 736 O O . ILE A 1 103 ? 22.758 13.504 -55.785 1.00 89.38 103 ILE A O 1
ATOM 740 N N . ALA A 1 104 ? 23.469 14.530 -53.915 1.00 90.25 104 ALA A N 1
ATOM 741 C CA . ALA A 1 104 ? 24.807 14.808 -54.425 1.00 90.25 104 ALA A CA 1
ATOM 742 C C . ALA A 1 104 ? 25.598 13.511 -54.669 1.00 90.25 104 ALA A C 1
ATOM 744 O O . ALA A 1 104 ? 26.175 13.336 -55.738 1.00 90.25 104 ALA A O 1
ATOM 745 N N . ALA A 1 105 ? 25.562 12.567 -53.725 1.00 90.94 105 ALA A N 1
ATOM 746 C CA . ALA A 1 105 ? 26.249 11.284 -53.860 1.00 90.94 105 ALA A CA 1
ATOM 747 C C . ALA A 1 105 ? 25.649 10.399 -54.972 1.00 90.94 105 ALA A C 1
ATOM 749 O O . ALA A 1 105 ? 26.385 9.739 -55.706 1.00 90.94 105 ALA A O 1
ATOM 750 N N . LEU A 1 106 ? 24.321 10.407 -55.147 1.00 92.38 106 LEU A N 1
ATOM 751 C CA . LEU A 1 106 ? 23.664 9.717 -56.261 1.00 92.38 106 LEU A CA 1
ATOM 752 C C . LEU A 1 106 ? 23.983 10.372 -57.609 1.00 92.38 106 LEU A C 1
ATOM 754 O O . LEU A 1 106 ? 24.195 9.651 -58.576 1.00 92.38 106 LEU A O 1
ATOM 758 N N . SER A 1 107 ? 24.085 11.703 -57.671 1.00 92.81 107 SER A N 1
ATOM 759 C CA . SER A 1 107 ? 24.538 12.422 -58.874 1.00 92.81 107 SER A CA 1
ATOM 760 C C . SER A 1 107 ? 25.978 12.065 -59.255 1.00 92.81 107 SER A C 1
ATOM 762 O O . SER A 1 107 ? 26.269 11.855 -60.429 1.00 92.81 107 SER A O 1
ATOM 764 N N . GLU A 1 108 ? 26.879 11.967 -58.270 1.00 92.62 108 GLU A N 1
ATOM 765 C CA . GLU A 1 108 ? 28.269 11.533 -58.478 1.00 92.62 108 GLU A CA 1
ATOM 766 C C . GLU A 1 108 ? 28.328 10.109 -59.050 1.00 92.62 108 GLU A C 1
ATOM 768 O O . GLU A 1 108 ? 29.034 9.859 -60.030 1.00 92.62 108 GLU A O 1
ATOM 773 N N . LEU A 1 109 ? 27.546 9.186 -58.475 1.00 92.38 109 LEU A N 1
ATOM 774 C CA . LEU A 1 109 ? 27.433 7.814 -58.966 1.00 92.38 109 LEU A CA 1
ATOM 775 C C . LEU A 1 109 ? 26.851 7.767 -60.386 1.00 92.38 109 LEU A C 1
ATOM 777 O O . LEU A 1 109 ? 27.398 7.076 -61.241 1.00 92.38 109 LEU A O 1
ATOM 781 N N . ASP A 1 110 ? 25.778 8.516 -60.645 1.00 93.12 110 ASP A N 1
ATOM 782 C CA . ASP A 1 110 ? 25.096 8.585 -61.941 1.00 93.12 110 ASP A CA 1
ATOM 783 C C . ASP A 1 110 ? 26.034 9.082 -63.046 1.00 93.12 110 ASP A C 1
ATOM 785 O O . ASP A 1 110 ? 26.196 8.418 -64.072 1.00 93.12 110 ASP A O 1
ATOM 789 N N . ALA A 1 111 ? 26.756 10.177 -62.793 1.00 92.31 111 ALA A N 1
ATOM 790 C CA . ALA A 1 111 ? 27.747 10.716 -63.718 1.00 92.31 111 ALA A CA 1
ATOM 791 C C . ALA A 1 111 ? 28.898 9.731 -63.976 1.00 92.31 111 ALA A C 1
ATOM 793 O O . ALA A 1 111 ? 29.365 9.592 -65.109 1.00 92.31 111 ALA A O 1
ATOM 794 N N . ALA A 1 112 ? 29.347 9.012 -62.945 1.00 89.88 112 ALA A N 1
ATOM 795 C CA . ALA A 1 112 ? 30.452 8.072 -63.075 1.00 89.88 112 ALA A CA 1
ATOM 796 C C . ALA A 1 112 ? 30.121 6.845 -63.935 1.00 89.88 112 ALA A C 1
ATOM 798 O O . ALA A 1 112 ? 31.048 6.259 -64.510 1.00 89.88 112 ALA A O 1
ATOM 799 N N . VAL A 1 113 ? 28.840 6.461 -64.026 1.00 90.88 113 VAL A N 1
ATOM 800 C CA . VAL A 1 113 ? 28.370 5.255 -64.736 1.00 90.88 113 VAL A CA 1
ATOM 801 C C . VAL A 1 113 ? 27.559 5.548 -66.005 1.00 90.88 113 VAL A C 1
ATOM 803 O O . VAL A 1 113 ? 27.299 4.620 -66.771 1.00 90.88 113 VAL A O 1
ATOM 806 N N . ALA A 1 114 ? 27.247 6.818 -66.300 1.00 86.75 114 ALA A N 1
ATOM 807 C CA . ALA A 1 114 ? 26.512 7.276 -67.490 1.00 86.75 114 ALA A CA 1
ATOM 808 C C . ALA A 1 114 ? 27.074 6.783 -68.840 1.00 86.75 114 ALA A C 1
ATOM 810 O O . ALA A 1 114 ? 26.348 6.720 -69.828 1.00 86.75 114 ALA A O 1
ATOM 811 N N . GLY A 1 115 ? 28.347 6.375 -68.885 1.00 80.19 115 GLY A N 1
ATOM 812 C CA . GLY A 1 115 ? 28.999 5.786 -70.061 1.00 80.19 115 GLY A CA 1
ATOM 813 C C . GLY A 1 115 ? 28.796 4.276 -70.255 1.00 80.19 115 GLY A C 1
ATOM 814 O O . GLY A 1 115 ? 29.529 3.681 -71.039 1.00 80.19 115 GLY A O 1
ATOM 815 N N . GLY A 1 116 ? 27.874 3.634 -69.528 1.00 78.00 116 GLY A N 1
ATOM 816 C CA . GLY A 1 116 ? 27.622 2.191 -69.650 1.00 78.00 116 GLY A CA 1
ATOM 817 C C . GLY A 1 116 ? 28.690 1.320 -68.986 1.00 78.00 116 GLY A C 1
ATOM 818 O O . GLY A 1 116 ? 28.962 0.209 -69.443 1.00 78.00 116 GLY A O 1
ATOM 819 N N . LYS A 1 117 ? 29.323 1.824 -67.919 1.00 82.56 117 LYS A N 1
ATOM 820 C CA . LYS A 1 117 ? 30.292 1.044 -67.140 1.00 82.56 117 LYS A CA 1
ATOM 821 C C . LYS A 1 117 ? 29.631 -0.192 -66.533 1.00 82.56 117 LYS A C 1
ATOM 823 O O . LYS A 1 117 ? 28.482 -0.147 -66.108 1.00 82.56 117 LYS A O 1
ATOM 828 N N . THR A 1 118 ? 30.391 -1.279 -66.441 1.00 81.19 118 THR A N 1
ATOM 829 C CA . THR A 1 118 ? 29.967 -2.547 -65.823 1.00 81.19 118 THR A CA 1
ATOM 830 C C . THR A 1 118 ? 30.582 -2.786 -64.441 1.00 81.19 118 THR A C 1
ATOM 832 O O . THR A 1 118 ? 30.228 -3.765 -63.790 1.00 81.19 118 THR A O 1
ATOM 835 N N . ALA A 1 119 ? 31.496 -1.910 -64.013 1.00 84.06 119 ALA A N 1
ATOM 836 C CA . ALA A 1 119 ? 32.161 -1.909 -62.713 1.00 84.06 119 ALA A CA 1
ATOM 837 C C . ALA A 1 119 ? 32.564 -0.470 -62.326 1.00 84.06 119 ALA A C 1
ATOM 839 O O . ALA A 1 119 ? 32.854 0.349 -63.208 1.00 84.06 119 ALA A O 1
ATOM 840 N N . LEU A 1 120 ? 32.609 -0.159 -61.026 1.00 85.50 120 LEU A N 1
ATOM 841 C CA . LEU A 1 120 ? 33.063 1.147 -60.527 1.00 85.50 120 LEU A CA 1
ATOM 842 C C . LEU A 1 120 ? 34.580 1.307 -60.650 1.00 85.50 120 LEU A C 1
ATOM 844 O O . LEU A 1 120 ? 35.074 2.415 -60.870 1.00 85.50 120 LEU A O 1
ATOM 848 N N . VAL A 1 121 ? 35.302 0.192 -60.542 1.00 83.06 121 VAL A N 1
ATOM 849 C CA . VAL A 1 121 ? 36.753 0.098 -60.704 1.00 83.06 121 VAL A CA 1
ATOM 850 C C . VAL A 1 121 ? 37.051 -1.061 -61.655 1.00 83.06 121 VAL A C 1
ATOM 852 O O . VAL A 1 121 ? 36.528 -2.160 -61.495 1.00 83.06 121 VAL A O 1
ATOM 855 N N . GLY A 1 122 ? 37.893 -0.824 -62.662 1.00 78.94 122 GLY A N 1
ATOM 856 C CA . GLY A 1 122 ? 38.293 -1.857 -63.620 1.00 78.94 122 GLY A CA 1
ATOM 857 C C . GLY A 1 122 ? 37.181 -2.300 -64.583 1.00 78.94 122 GLY A C 1
ATOM 858 O O . GLY A 1 122 ? 36.312 -1.520 -64.964 1.00 78.94 122 GLY A O 1
ATOM 859 N N . SER A 1 123 ? 37.265 -3.551 -65.046 1.00 73.31 123 SER A N 1
ATOM 860 C CA . SER A 1 123 ? 36.408 -4.127 -66.102 1.00 73.31 123 SER A CA 1
ATOM 861 C C . SER A 1 123 ? 35.507 -5.276 -65.628 1.00 73.31 123 SER A C 1
ATOM 863 O O . SER A 1 123 ? 34.744 -5.829 -66.419 1.00 73.31 123 SER A O 1
ATOM 865 N N . GLY A 1 124 ? 35.567 -5.631 -64.344 1.00 78.94 124 GLY A N 1
ATOM 866 C CA . GLY A 1 124 ? 34.778 -6.696 -63.728 1.00 78.94 124 GLY A CA 1
ATOM 867 C C . GLY A 1 124 ? 34.391 -6.338 -62.297 1.00 78.94 124 GLY A C 1
ATOM 868 O O . GLY A 1 124 ? 34.873 -5.344 -61.767 1.00 78.94 124 GLY A O 1
ATOM 869 N N . LEU A 1 125 ? 33.517 -7.145 -61.687 1.00 83.75 125 LEU A N 1
ATOM 870 C CA . LEU A 1 125 ? 32.981 -6.891 -60.346 1.00 83.75 125 LEU A CA 1
ATOM 871 C C . LEU A 1 125 ? 34.102 -6.617 -59.328 1.00 83.75 125 LEU A C 1
ATOM 873 O O . LEU A 1 125 ? 34.892 -7.510 -59.020 1.00 83.75 125 LEU A O 1
ATOM 877 N N . SER A 1 126 ? 34.123 -5.399 -58.794 1.00 85.56 126 SER A N 1
ATOM 878 C CA . SER A 1 126 ? 35.150 -4.882 -57.888 1.00 85.56 126 SER A CA 1
ATOM 879 C C . SER A 1 126 ? 34.663 -4.812 -56.437 1.00 85.56 126 SER A C 1
ATOM 881 O O . SER A 1 126 ? 33.471 -4.929 -56.135 1.00 85.56 126 SER A O 1
ATOM 883 N N . LEU A 1 127 ? 35.583 -4.560 -55.502 1.00 85.31 127 LEU A N 1
ATOM 884 C CA . LEU A 1 127 ? 35.225 -4.304 -54.104 1.00 85.31 127 LEU A CA 1
ATOM 885 C C . LEU A 1 127 ? 34.379 -3.027 -53.935 1.00 85.31 127 LEU A C 1
ATOM 887 O O . LEU A 1 127 ? 33.525 -2.980 -53.049 1.00 85.31 127 LEU A O 1
ATOM 891 N N . ALA A 1 128 ? 34.573 -2.019 -54.793 1.00 86.88 128 ALA A N 1
ATOM 892 C CA . ALA A 1 128 ? 33.741 -0.816 -54.798 1.00 86.88 128 ALA A CA 1
ATOM 893 C C . ALA A 1 128 ? 32.279 -1.152 -55.120 1.00 86.88 128 ALA A C 1
ATOM 895 O O . ALA A 1 128 ? 31.374 -0.653 -54.455 1.00 86.88 128 ALA A O 1
ATOM 896 N N . ASP A 1 129 ? 32.046 -2.078 -56.050 1.00 89.12 129 ASP A N 1
ATOM 897 C CA . ASP A 1 129 ? 30.700 -2.540 -56.399 1.00 89.12 129 ASP A CA 1
ATOM 898 C C . ASP A 1 129 ? 30.029 -3.252 -55.223 1.00 89.12 129 ASP A C 1
ATOM 900 O O . ASP A 1 129 ? 28.883 -2.960 -54.883 1.00 89.12 129 ASP A O 1
ATOM 904 N N . LEU A 1 130 ? 30.771 -4.135 -54.547 1.00 87.38 130 LEU A N 1
ATOM 905 C CA . LEU A 1 130 ? 30.296 -4.885 -53.380 1.00 87.38 130 LEU A CA 1
ATOM 906 C C . LEU A 1 130 ? 29.881 -3.985 -52.206 1.00 87.38 130 LEU A C 1
ATOM 908 O O . LEU A 1 130 ? 29.000 -4.363 -51.433 1.00 87.38 130 LEU A O 1
ATOM 912 N N . VAL A 1 131 ? 30.505 -2.813 -52.066 1.00 87.69 131 VAL A N 1
ATOM 913 C CA . VAL A 1 131 ? 30.273 -1.877 -50.958 1.00 87.69 131 VAL A CA 1
ATOM 914 C C . VAL A 1 131 ? 29.245 -0.800 -51.315 1.00 87.69 131 VAL A C 1
ATOM 916 O O . VAL A 1 131 ? 28.347 -0.541 -50.517 1.00 87.69 131 VAL A O 1
ATOM 919 N N . VAL A 1 132 ? 29.335 -0.188 -52.497 1.00 90.06 132 VAL A N 1
ATOM 920 C CA . VAL A 1 132 ? 28.496 0.959 -52.885 1.00 90.06 132 VAL A CA 1
ATOM 921 C C . VAL A 1 132 ? 27.101 0.525 -53.324 1.00 90.06 132 VAL A C 1
ATOM 923 O O . VAL A 1 132 ? 26.123 1.179 -52.967 1.00 90.06 132 VAL A O 1
ATOM 926 N N . VAL A 1 133 ? 26.978 -0.572 -54.081 1.00 92.00 133 VAL A N 1
ATOM 927 C CA . VAL A 1 133 ? 25.715 -0.939 -54.747 1.00 92.00 133 VAL A CA 1
ATOM 928 C C . VAL A 1 133 ? 24.582 -1.247 -53.760 1.00 92.00 133 VAL A C 1
ATOM 930 O O . VAL A 1 133 ? 23.498 -0.705 -53.969 1.00 92.00 133 VAL A O 1
ATOM 933 N N . PRO A 1 134 ? 24.779 -2.000 -52.656 1.00 90.44 134 PRO A N 1
ATOM 934 C CA . PRO A 1 134 ? 23.733 -2.178 -51.642 1.00 90.44 134 PRO A CA 1
ATOM 935 C C . PRO A 1 134 ? 23.235 -0.865 -51.034 1.00 90.44 134 PRO A C 1
ATOM 937 O O . PRO A 1 134 ? 22.029 -0.678 -50.866 1.00 90.44 134 PRO A O 1
ATOM 940 N N . THR A 1 135 ? 24.150 0.055 -50.714 1.00 89.94 135 THR A N 1
ATOM 941 C CA . THR A 1 135 ? 23.806 1.350 -50.110 1.00 89.94 135 THR A CA 1
ATOM 942 C C . THR A 1 135 ? 23.100 2.252 -51.125 1.00 89.94 135 THR A C 1
ATOM 944 O O . THR A 1 135 ? 22.071 2.849 -50.812 1.00 89.94 135 THR A O 1
ATOM 947 N N . ALA A 1 136 ? 23.588 2.295 -52.367 1.00 90.38 136 ALA A N 1
ATOM 948 C CA . ALA A 1 136 ? 22.969 3.042 -53.458 1.00 90.38 136 ALA A CA 1
ATOM 949 C C . ALA A 1 136 ? 21.570 2.509 -53.798 1.00 90.38 136 ALA A C 1
ATOM 951 O O . ALA A 1 136 ? 20.648 3.297 -53.988 1.00 90.38 136 ALA A O 1
ATOM 952 N N . GLN A 1 137 ? 21.378 1.186 -53.810 1.00 90.50 137 GLN A N 1
ATOM 953 C CA . GLN A 1 137 ? 20.071 0.562 -54.025 1.00 90.50 137 GLN A CA 1
ATOM 954 C C . GLN A 1 137 ? 19.059 0.984 -52.952 1.00 90.50 137 GLN A C 1
ATOM 956 O O . GLN A 1 137 ? 17.922 1.325 -53.281 1.00 90.50 137 GLN A O 1
ATOM 961 N N . ALA A 1 138 ? 19.474 1.013 -51.681 1.00 87.00 138 ALA A N 1
ATOM 962 C CA . ALA A 1 138 ? 18.630 1.472 -50.580 1.00 87.00 138 ALA A CA 1
ATOM 963 C C . ALA A 1 138 ? 18.315 2.978 -50.661 1.00 87.00 138 ALA A C 1
ATOM 965 O O . ALA A 1 138 ? 17.181 3.377 -50.397 1.00 87.00 138 ALA A O 1
ATOM 966 N N . ALA A 1 139 ? 19.285 3.807 -51.061 1.00 87.75 139 ALA A N 1
ATOM 967 C CA . ALA A 1 139 ? 19.095 5.247 -51.240 1.00 87.75 139 ALA A CA 1
ATOM 968 C C . ALA A 1 139 ? 18.162 5.572 -52.421 1.00 87.75 139 ALA A C 1
ATOM 970 O O . ALA A 1 139 ? 17.248 6.381 -52.281 1.00 87.75 139 ALA A O 1
ATOM 971 N N . LEU A 1 140 ? 18.328 4.897 -53.564 1.00 89.44 140 LEU A N 1
ATOM 972 C CA . LEU A 1 140 ? 17.495 5.066 -54.764 1.00 89.44 140 LEU A CA 1
ATOM 973 C C . LEU A 1 140 ? 16.023 4.688 -54.539 1.00 89.44 140 LEU A C 1
ATOM 975 O O . LEU A 1 140 ? 15.147 5.209 -55.231 1.00 89.44 140 LEU A O 1
ATOM 979 N N . ALA A 1 141 ? 15.740 3.800 -53.582 1.00 86.06 141 ALA A N 1
ATOM 980 C CA . ALA A 1 141 ? 14.379 3.428 -53.199 1.00 86.06 141 ALA A CA 1
ATOM 981 C C . ALA A 1 141 ? 13.618 4.555 -52.471 1.00 86.06 141 ALA A C 1
ATOM 983 O O . ALA A 1 141 ? 12.407 4.456 -52.302 1.00 86.06 141 ALA A O 1
ATOM 984 N N . ALA A 1 142 ? 14.305 5.616 -52.031 1.00 83.56 142 ALA A N 1
ATOM 985 C CA . ALA A 1 142 ? 13.678 6.786 -51.417 1.00 83.56 142 ALA A CA 1
ATOM 986 C C . ALA A 1 142 ? 13.131 7.806 -52.434 1.00 83.56 142 ALA A C 1
ATOM 988 O O . ALA A 1 142 ? 12.449 8.741 -52.028 1.00 83.56 142 ALA A O 1
ATOM 989 N N . PHE A 1 143 ? 13.430 7.644 -53.727 1.00 83.62 143 PHE A N 1
ATOM 990 C CA . PHE A 1 143 ? 13.025 8.568 -54.787 1.00 83.62 143 PHE A CA 1
ATOM 991 C C . PHE A 1 143 ? 11.964 7.919 -55.680 1.00 83.62 143 PHE A C 1
ATOM 993 O O . PHE A 1 143 ? 12.252 6.919 -56.345 1.00 83.62 143 PHE A O 1
ATOM 1000 N N . GLU A 1 144 ? 10.762 8.502 -55.703 1.00 79.12 144 GLU A N 1
ATOM 1001 C CA . GLU A 1 144 ? 9.610 8.014 -56.482 1.00 79.12 144 GLU A CA 1
ATOM 1002 C C . GLU A 1 144 ? 9.786 8.210 -57.994 1.00 79.12 144 GLU A C 1
ATOM 1004 O O . GLU A 1 144 ? 9.328 7.388 -58.787 1.00 79.12 144 GLU A O 1
ATOM 1009 N N . ASP A 1 145 ? 10.488 9.270 -58.403 1.00 84.81 145 ASP A N 1
ATOM 1010 C CA . ASP A 1 145 ? 10.769 9.536 -59.810 1.00 84.81 145 ASP A CA 1
ATOM 1011 C C . ASP A 1 145 ? 11.826 8.557 -60.350 1.00 84.81 145 ASP A C 1
ATOM 1013 O O . ASP A 1 145 ? 13.018 8.609 -60.018 1.00 84.81 145 ASP A O 1
ATOM 1017 N N . ALA A 1 146 ? 11.371 7.646 -61.209 1.00 74.81 146 ALA A N 1
ATOM 1018 C CA . ALA A 1 146 ? 12.206 6.641 -61.856 1.00 74.81 146 ALA A CA 1
ATOM 1019 C C . ALA A 1 146 ? 13.164 7.232 -62.909 1.00 74.81 146 ALA A C 1
ATOM 1021 O O . ALA A 1 146 ? 14.094 6.542 -63.327 1.00 74.81 146 ALA A O 1
ATOM 1022 N N . THR A 1 147 ? 12.954 8.483 -63.333 1.00 80.56 147 THR A N 1
ATOM 1023 C CA . THR A 1 147 ? 13.810 9.173 -64.311 1.00 80.56 147 THR A CA 1
ATOM 1024 C C . THR A 1 147 ? 15.022 9.845 -63.665 1.00 80.56 147 THR A C 1
ATOM 1026 O O . THR A 1 147 ? 16.036 10.052 -64.333 1.00 80.56 147 THR A O 1
ATOM 1029 N N . GLN A 1 148 ? 14.970 10.114 -62.356 1.00 87.94 148 GLN A N 1
ATOM 1030 C CA . GLN A 1 148 ? 16.123 10.600 -61.603 1.00 87.94 148 GLN A CA 1
ATOM 1031 C C . GLN A 1 148 ? 17.185 9.508 -61.459 1.00 87.94 148 GLN A C 1
ATOM 1033 O O . GLN A 1 148 ? 16.876 8.365 -61.108 1.00 87.94 148 GLN A O 1
ATOM 1038 N N . PHE A 1 149 ? 18.443 9.892 -61.691 1.00 92.94 149 PHE A N 1
ATOM 1039 C CA . PHE A 1 149 ? 19.617 9.019 -61.611 1.00 92.94 149 PHE A CA 1
ATOM 1040 C C . PHE A 1 149 ? 19.495 7.771 -62.503 1.00 92.94 149 PHE A C 1
ATOM 1042 O O . PHE A 1 149 ? 19.741 6.642 -62.068 1.00 92.94 149 PHE A O 1
ATOM 1049 N N . ALA A 1 150 ? 19.039 7.955 -63.747 1.00 90.56 150 ALA A N 1
ATOM 1050 C CA . ALA A 1 150 ? 18.728 6.853 -64.654 1.00 90.56 150 ALA A CA 1
ATOM 1051 C C . ALA A 1 150 ? 19.932 5.927 -64.911 1.00 90.56 150 ALA A C 1
ATOM 1053 O O . ALA A 1 150 ? 19.766 4.705 -64.963 1.00 90.56 150 ALA A O 1
ATOM 1054 N N . ALA A 1 151 ? 21.144 6.482 -65.024 1.00 92.06 151 ALA A N 1
ATOM 1055 C CA . ALA A 1 151 ? 22.353 5.694 -65.228 1.00 92.06 151 ALA A CA 1
ATOM 1056 C C . ALA A 1 151 ? 22.736 4.919 -63.962 1.00 92.06 151 ALA A C 1
ATOM 1058 O O . ALA A 1 151 ? 23.026 3.725 -64.047 1.00 92.06 151 ALA A O 1
ATOM 1059 N N . ALA A 1 152 ? 22.660 5.543 -62.784 1.00 92.12 152 ALA A N 1
ATOM 1060 C CA . ALA A 1 152 ? 22.894 4.882 -61.503 1.00 92.12 152 ALA A CA 1
ATOM 1061 C C . ALA A 1 152 ? 21.878 3.761 -61.252 1.00 92.12 152 ALA A C 1
ATOM 1063 O O . ALA A 1 152 ? 22.264 2.676 -60.823 1.00 92.12 152 ALA A O 1
ATOM 1064 N N . ARG A 1 153 ? 20.591 3.973 -61.559 1.00 92.62 153 ARG A N 1
ATOM 1065 C CA . ARG A 1 153 ? 19.545 2.942 -61.440 1.00 92.62 153 ARG A CA 1
ATOM 1066 C C . ARG A 1 153 ? 19.818 1.757 -62.363 1.00 92.62 153 ARG A C 1
ATOM 1068 O O . ARG A 1 153 ? 19.765 0.616 -61.904 1.00 92.62 153 ARG A O 1
ATOM 1075 N N . ALA A 1 154 ? 20.139 2.017 -63.632 1.00 91.88 154 ALA A N 1
ATOM 1076 C CA . ALA A 1 154 ? 20.478 0.970 -64.595 1.00 91.88 154 ALA A CA 1
ATOM 1077 C C . ALA A 1 154 ? 21.724 0.184 -64.156 1.00 91.88 154 ALA A C 1
ATOM 1079 O O . ALA A 1 154 ? 21.726 -1.048 -64.181 1.00 91.88 154 ALA A O 1
ATOM 1080 N N . TYR A 1 155 ? 22.748 0.894 -63.684 1.00 93.88 155 TYR A N 1
ATOM 1081 C CA . TYR A 1 155 ? 23.982 0.318 -63.169 1.00 93.88 155 TYR A CA 1
ATOM 1082 C C . TYR A 1 155 ? 23.752 -0.570 -61.939 1.00 93.88 155 TYR A C 1
ATOM 1084 O O . TYR A 1 155 ? 24.122 -1.744 -61.934 1.00 93.88 155 TYR A O 1
ATOM 1092 N N . VAL A 1 156 ? 23.084 -0.034 -60.912 1.00 92.50 156 VAL A N 1
ATOM 1093 C CA . VAL A 1 156 ? 22.754 -0.753 -59.674 1.00 92.50 156 VAL A CA 1
ATOM 1094 C C . VAL A 1 156 ? 21.929 -2.000 -59.980 1.00 92.50 156 VAL A C 1
ATOM 1096 O O . VAL A 1 156 ? 22.227 -3.066 -59.446 1.00 92.50 156 VAL A O 1
ATOM 1099 N N . ALA A 1 157 ? 20.943 -1.909 -60.877 1.00 91.12 157 ALA A N 1
ATOM 1100 C CA . ALA A 1 157 ? 20.144 -3.059 -61.294 1.00 91.12 157 ALA A CA 1
ATOM 1101 C C . ALA A 1 157 ? 20.989 -4.132 -62.005 1.00 91.12 157 ALA A C 1
ATOM 1103 O O . ALA A 1 157 ? 20.837 -5.322 -61.721 1.00 91.12 157 ALA A O 1
ATOM 1104 N N . ALA A 1 158 ? 21.905 -3.726 -62.891 1.00 91.06 158 ALA A N 1
ATOM 1105 C CA . ALA A 1 158 ? 22.795 -4.642 -63.599 1.00 91.06 158 ALA A CA 1
ATOM 1106 C C . ALA A 1 158 ? 23.756 -5.368 -62.642 1.00 91.06 158 ALA A C 1
ATOM 1108 O O . ALA A 1 158 ? 23.897 -6.591 -62.722 1.00 91.06 158 ALA A O 1
ATOM 1109 N N . VAL A 1 159 ? 24.364 -4.650 -61.692 1.00 90.44 159 VAL A N 1
ATOM 1110 C CA . VAL A 1 159 ? 25.271 -5.249 -60.702 1.00 90.44 159 VAL A CA 1
ATOM 1111 C C . VAL A 1 159 ? 24.510 -6.138 -59.711 1.00 90.44 159 VAL A C 1
ATOM 1113 O O . VAL A 1 159 ? 24.940 -7.263 -59.444 1.00 90.44 159 VAL A O 1
ATOM 1116 N N . ALA A 1 160 ? 23.340 -5.706 -59.229 1.00 88.31 160 ALA A N 1
ATOM 1117 C CA . ALA A 1 160 ? 22.488 -6.503 -58.342 1.00 88.31 160 ALA A CA 1
ATOM 1118 C C . ALA A 1 160 ? 21.996 -7.811 -58.999 1.00 88.31 160 ALA A C 1
ATOM 1120 O O . ALA A 1 160 ? 21.707 -8.790 -58.309 1.00 88.31 160 ALA A O 1
ATOM 1121 N N . ALA A 1 161 ? 21.941 -7.865 -60.335 1.00 90.19 161 ALA A N 1
ATOM 1122 C CA . ALA A 1 161 ? 21.571 -9.061 -61.088 1.00 90.19 161 ALA A CA 1
ATOM 1123 C C . ALA A 1 161 ? 22.702 -10.102 -61.239 1.00 90.19 161 ALA A C 1
ATOM 1125 O O . ALA A 1 161 ? 22.444 -11.207 -61.741 1.00 90.19 161 ALA A O 1
ATOM 1126 N N . THR A 1 162 ? 23.930 -9.792 -60.809 1.00 89.69 162 THR A N 1
ATOM 1127 C CA . THR A 1 162 ? 25.070 -10.722 -60.859 1.00 89.69 162 THR A CA 1
ATOM 1128 C C . THR A 1 162 ? 24.935 -11.860 -59.837 1.00 89.69 162 THR A C 1
ATOM 1130 O O . THR A 1 162 ? 24.200 -11.768 -58.850 1.00 89.69 162 THR A O 1
ATOM 1133 N N . ALA A 1 163 ? 25.641 -12.974 -60.070 1.00 88.12 163 ALA A N 1
ATOM 1134 C CA . ALA A 1 163 ? 25.532 -14.171 -59.231 1.00 88.12 163 ALA A CA 1
ATOM 1135 C C . ALA A 1 163 ? 25.850 -13.929 -57.735 1.00 88.12 163 ALA A C 1
ATOM 1137 O O . ALA A 1 163 ? 25.082 -14.423 -56.905 1.00 88.12 163 ALA A O 1
ATOM 1138 N N . PRO A 1 164 ? 26.892 -13.153 -57.354 1.00 86.44 164 PRO A N 1
ATOM 1139 C CA . PRO A 1 164 ? 27.176 -12.873 -55.945 1.00 86.44 164 PRO A CA 1
ATOM 1140 C C . PRO A 1 164 ? 26.047 -12.129 -55.224 1.00 86.44 164 PRO A C 1
ATOM 1142 O O . PRO A 1 164 ? 25.692 -12.498 -54.107 1.00 86.44 164 PRO A O 1
ATOM 1145 N N . PHE A 1 165 ? 25.434 -11.135 -55.873 1.00 87.06 165 PHE A N 1
ATOM 1146 C CA . PHE A 1 165 ? 24.337 -10.360 -55.288 1.00 87.06 165 PHE A CA 1
ATOM 1147 C C . PHE A 1 165 ? 23.022 -11.133 -55.232 1.00 87.06 165 PHE A C 1
ATOM 1149 O O . PHE A 1 165 ? 22.316 -11.043 -54.232 1.00 87.06 165 PHE A O 1
ATOM 1156 N N . LYS A 1 166 ? 22.710 -11.959 -56.239 1.00 86.94 166 LYS A N 1
ATOM 1157 C CA . LYS A 1 166 ? 21.544 -12.858 -56.185 1.00 86.94 166 LYS A CA 1
ATOM 1158 C C . LYS A 1 166 ? 21.652 -13.872 -55.047 1.00 86.94 166 LYS A C 1
ATOM 1160 O O . LYS A 1 166 ? 20.678 -14.089 -54.330 1.00 86.94 166 LYS A O 1
ATOM 1165 N N . ALA A 1 167 ? 22.834 -14.464 -54.860 1.00 83.31 167 ALA A N 1
ATOM 1166 C CA . ALA A 1 167 ? 23.093 -15.376 -53.749 1.00 83.31 167 ALA A CA 1
ATOM 1167 C C . ALA A 1 167 ? 22.986 -14.657 -52.394 1.00 83.31 167 ALA A C 1
ATOM 1169 O O . ALA A 1 167 ? 22.348 -15.173 -51.478 1.00 83.31 167 ALA A O 1
ATOM 1170 N N . ALA A 1 168 ? 23.547 -13.447 -52.290 1.00 83.19 168 ALA A N 1
ATOM 1171 C CA . ALA A 1 168 ? 23.442 -12.620 -51.094 1.00 83.19 168 ALA A CA 1
ATOM 1172 C C . ALA A 1 168 ? 21.989 -12.257 -50.771 1.00 83.19 168 ALA A C 1
ATOM 1174 O O . ALA A 1 168 ? 21.558 -12.471 -49.648 1.00 83.19 168 ALA A O 1
ATOM 1175 N N . ALA A 1 169 ? 21.210 -11.783 -51.746 1.00 80.12 169 ALA A N 1
ATOM 1176 C CA . ALA A 1 169 ? 19.812 -11.405 -51.554 1.00 80.12 169 ALA A CA 1
ATOM 1177 C C . ALA A 1 169 ? 18.941 -12.586 -51.091 1.00 80.12 169 ALA A C 1
ATOM 1179 O O . ALA A 1 169 ? 18.114 -12.425 -50.195 1.00 80.12 169 ALA A O 1
ATOM 1180 N N . ALA A 1 170 ? 19.155 -13.782 -51.651 1.00 79.19 170 ALA A N 1
ATOM 1181 C CA . ALA A 1 170 ? 18.450 -14.992 -51.228 1.00 79.19 170 ALA A CA 1
ATOM 1182 C C . ALA A 1 170 ? 18.813 -15.407 -49.789 1.00 79.19 170 ALA A C 1
ATOM 1184 O O . ALA A 1 170 ? 17.923 -15.731 -49.002 1.00 79.19 170 ALA A O 1
ATOM 1185 N N . ALA A 1 171 ? 20.102 -15.356 -49.430 1.00 76.06 171 ALA A N 1
ATOM 1186 C CA . ALA A 1 171 ? 20.574 -15.659 -48.078 1.00 76.06 171 ALA A CA 1
ATOM 1187 C C . ALA A 1 171 ? 20.087 -14.622 -47.053 1.00 76.06 171 ALA A C 1
ATOM 1189 O O . ALA A 1 171 ? 19.595 -14.993 -45.996 1.00 76.06 171 ALA A O 1
ATOM 1190 N N . VAL A 1 172 ? 20.129 -13.331 -47.392 1.00 75.12 172 VAL A N 1
ATOM 1191 C CA . VAL A 1 172 ? 19.570 -12.234 -46.587 1.00 75.12 172 VAL A CA 1
ATOM 1192 C C . VAL A 1 172 ? 18.081 -12.472 -46.348 1.00 75.12 172 VAL A C 1
ATOM 1194 O O . VAL A 1 172 ? 17.662 -12.486 -45.199 1.00 75.12 172 VAL A O 1
ATOM 1197 N N . ALA A 1 173 ? 17.284 -12.730 -47.388 1.00 71.88 173 ALA A N 1
ATOM 1198 C CA . ALA A 1 173 ? 15.843 -12.949 -47.243 1.00 71.88 173 ALA A CA 1
ATOM 1199 C C . ALA A 1 173 ? 15.495 -14.170 -46.366 1.00 71.88 173 ALA A C 1
ATOM 1201 O O . ALA A 1 173 ? 14.598 -14.085 -45.529 1.00 71.88 173 ALA A O 1
ATOM 1202 N N . SER A 1 174 ? 16.214 -15.285 -46.533 1.00 70.62 174 SER A N 1
ATOM 1203 C CA . SER A 1 174 ? 16.030 -16.508 -45.737 1.00 70.62 174 SER A CA 1
ATOM 1204 C C . SER A 1 174 ? 16.492 -16.331 -44.286 1.00 70.62 174 SER A C 1
ATOM 1206 O O . SER A 1 174 ? 15.757 -16.634 -43.345 1.00 70.62 174 SER A O 1
ATOM 1208 N N . ASP A 1 175 ? 17.706 -15.822 -44.087 1.00 65.88 175 ASP A N 1
ATOM 1209 C CA . ASP A 1 175 ? 18.353 -15.826 -42.778 1.00 65.88 175 ASP A CA 1
ATOM 1210 C C . ASP A 1 175 ? 17.874 -14.660 -41.892 1.00 65.88 175 ASP A C 1
ATOM 1212 O O . ASP A 1 175 ? 17.839 -14.794 -40.669 1.00 65.88 175 ASP A O 1
ATOM 1216 N N . LEU A 1 176 ? 17.420 -13.531 -42.460 1.00 62.09 176 LEU A N 1
ATOM 1217 C CA . LEU A 1 176 ? 16.806 -12.451 -41.672 1.00 62.09 176 LEU A CA 1
ATOM 1218 C C . LEU A 1 176 ? 15.469 -12.836 -41.047 1.00 62.09 176 LEU A C 1
ATOM 1220 O O . LEU A 1 176 ? 15.169 -12.355 -39.955 1.00 62.09 176 LEU A O 1
ATOM 1224 N N . ALA A 1 177 ? 14.694 -13.710 -41.690 1.00 57.62 177 ALA A N 1
ATOM 1225 C CA . ALA A 1 177 ? 13.467 -14.236 -41.102 1.00 57.62 177 ALA A CA 1
ATOM 1226 C C . ALA A 1 177 ? 13.770 -15.058 -39.834 1.00 57.62 177 ALA A C 1
ATOM 1228 O O . ALA A 1 177 ? 13.087 -14.913 -38.824 1.00 57.62 177 ALA A O 1
ATOM 1229 N N . ALA A 1 178 ? 14.855 -15.842 -39.842 1.00 55.75 178 ALA A N 1
ATOM 1230 C CA . ALA A 1 178 ? 15.341 -16.564 -38.664 1.00 55.75 178 ALA A CA 1
ATOM 1231 C C . ALA A 1 178 ? 15.981 -15.629 -37.613 1.00 55.75 178 ALA A C 1
ATOM 1233 O O . ALA A 1 178 ? 15.922 -15.894 -36.410 1.00 55.75 178 ALA A O 1
ATOM 1234 N N . CYS A 1 179 ? 16.551 -14.501 -38.044 1.00 53.62 179 CYS A N 1
ATOM 1235 C CA . CYS A 1 179 ? 17.167 -13.476 -37.199 1.00 53.62 179 CYS A CA 1
ATOM 1236 C C . CYS A 1 179 ? 16.206 -12.363 -36.733 1.00 53.62 179 CYS A C 1
ATOM 1238 O O . CYS A 1 179 ? 16.661 -11.448 -36.048 1.00 53.62 179 CYS A O 1
ATOM 1240 N N . GLY A 1 180 ? 14.893 -12.440 -36.980 1.00 53.50 180 GLY A N 1
ATOM 1241 C CA . GLY A 1 180 ? 13.923 -11.449 -36.487 1.00 53.50 180 GLY A CA 1
ATOM 1242 C C . GLY A 1 180 ? 13.967 -11.298 -34.962 1.00 53.50 180 GLY A C 1
ATOM 1243 O O . GLY A 1 180 ? 13.945 -12.296 -34.242 1.00 53.50 180 GLY A O 1
ATOM 1244 N N . ALA A 1 181 ? 14.108 -10.067 -34.455 1.00 53.69 181 ALA A N 1
ATOM 1245 C CA . ALA A 1 181 ? 14.071 -9.811 -33.015 1.00 53.69 181 ALA A CA 1
ATOM 1246 C C . ALA A 1 181 ? 12.757 -10.364 -32.427 1.00 53.69 181 ALA A C 1
ATOM 1248 O O . ALA A 1 181 ? 11.723 -10.210 -33.078 1.00 53.69 181 ALA A O 1
ATOM 1249 N N . PRO A 1 182 ? 12.774 -10.999 -31.238 1.00 60.38 182 PRO A N 1
ATOM 1250 C CA . PRO A 1 182 ? 11.547 -11.459 -30.592 1.00 60.38 182 PRO A CA 1
ATOM 1251 C C . PRO A 1 182 ? 10.539 -10.311 -30.501 1.00 60.38 182 PRO A C 1
ATOM 1253 O O . PRO A 1 182 ? 10.931 -9.174 -30.220 1.00 60.38 182 PRO A O 1
ATOM 1256 N N . GLU A 1 183 ? 9.265 -10.584 -30.774 1.00 60.62 183 GLU A N 1
ATOM 1257 C CA . GLU A 1 183 ? 8.243 -9.542 -30.730 1.00 60.62 183 GLU A CA 1
ATOM 1258 C C . GLU A 1 183 ? 8.102 -8.984 -29.308 1.00 60.62 183 GLU A C 1
ATOM 1260 O O . GLU A 1 183 ? 8.092 -9.713 -28.315 1.00 60.62 183 GLU A O 1
ATOM 1265 N N . LEU A 1 184 ? 8.019 -7.657 -29.218 1.00 70.56 184 LEU A N 1
ATOM 1266 C CA . LEU A 1 184 ? 7.670 -6.952 -27.992 1.00 70.56 184 LEU A CA 1
ATOM 1267 C C . LEU A 1 184 ? 6.149 -6.877 -27.907 1.00 70.56 184 LEU A C 1
ATOM 1269 O O . LEU A 1 184 ? 5.546 -5.890 -28.326 1.00 70.56 184 LEU A O 1
ATOM 1273 N N . ASP A 1 185 ? 5.530 -7.942 -27.408 1.00 71.94 185 ASP A N 1
ATOM 1274 C CA . ASP A 1 185 ? 4.085 -7.967 -27.208 1.00 71.94 185 ASP A CA 1
ATOM 1275 C C . ASP A 1 185 ? 3.650 -7.186 -25.950 1.00 71.94 185 ASP A C 1
ATOM 1277 O O . ASP A 1 185 ? 4.448 -6.814 -25.082 1.00 71.94 185 ASP A O 1
ATOM 1281 N N . ALA A 1 186 ? 2.344 -6.939 -25.831 1.00 71.31 186 ALA A N 1
ATOM 1282 C CA . ALA A 1 186 ? 1.781 -6.173 -24.723 1.00 71.31 186 ALA A CA 1
ATOM 1283 C C . ALA A 1 186 ? 2.007 -6.817 -23.341 1.00 71.31 186 ALA A C 1
ATOM 1285 O O . ALA A 1 186 ? 2.008 -6.110 -22.331 1.00 71.31 186 ALA A O 1
ATOM 1286 N N . SER A 1 187 ? 2.202 -8.138 -23.261 1.00 74.75 187 SER A N 1
ATOM 1287 C CA . SER A 1 187 ? 2.426 -8.832 -21.990 1.00 74.75 187 SER A CA 1
ATOM 1288 C C . SER A 1 187 ? 3.807 -8.514 -21.412 1.00 74.75 187 SER A C 1
ATOM 1290 O O . SER A 1 187 ? 3.919 -8.225 -20.219 1.00 74.75 187 SER A O 1
ATOM 1292 N N . VAL A 1 188 ? 4.824 -8.434 -22.274 1.00 77.94 188 VAL A N 1
ATOM 1293 C CA . VAL A 1 188 ? 6.210 -8.096 -21.910 1.00 77.94 188 VAL A CA 1
ATOM 1294 C C . VAL A 1 188 ? 6.358 -6.602 -21.585 1.00 77.94 188 VAL A C 1
ATOM 1296 O O . VAL A 1 188 ? 7.202 -6.206 -20.772 1.00 77.94 188 VAL A O 1
ATOM 1299 N N . LEU A 1 189 ? 5.523 -5.754 -22.197 1.00 83.44 189 LEU A N 1
ATOM 1300 C CA . LEU A 1 189 ? 5.528 -4.302 -21.986 1.00 83.44 189 LEU A CA 1
ATOM 1301 C C . LEU A 1 189 ? 4.766 -3.851 -20.726 1.00 83.44 189 LEU A C 1
ATOM 1303 O O . LEU A 1 189 ? 5.180 -2.874 -20.096 1.00 83.44 189 LEU A O 1
ATOM 1307 N N . SER A 1 190 ? 3.696 -4.556 -20.337 1.00 79.25 190 SER A N 1
ATOM 1308 C CA . SER A 1 190 ? 2.878 -4.220 -19.154 1.00 79.25 190 SER A CA 1
ATOM 1309 C C . SER A 1 190 ? 3.352 -4.885 -17.856 1.00 79.25 190 SER A C 1
ATOM 1311 O O . SER A 1 190 ? 3.021 -4.415 -16.770 1.00 79.25 190 SER A O 1
ATOM 1313 N N . GLY A 1 191 ? 4.143 -5.961 -17.935 1.00 79.81 191 GLY A N 1
ATOM 1314 C CA . GLY A 1 191 ? 4.611 -6.710 -16.766 1.00 79.81 191 GLY A CA 1
ATOM 1315 C C . GLY A 1 191 ? 5.745 -6.046 -15.971 1.00 79.81 191 GLY A C 1
ATOM 1316 O O . GLY A 1 191 ? 6.388 -5.078 -16.396 1.00 79.81 191 GLY A O 1
ATOM 1317 N N . SER A 1 192 ? 6.032 -6.608 -14.797 1.00 87.31 192 SER A N 1
ATOM 1318 C CA . SER A 1 192 ? 7.215 -6.275 -13.997 1.00 87.31 192 SER A CA 1
ATOM 1319 C C . SER A 1 192 ? 8.494 -6.657 -14.749 1.00 87.31 192 SER A C 1
ATOM 1321 O O . SER A 1 192 ? 8.638 -7.787 -15.222 1.00 87.31 192 SER A O 1
ATOM 1323 N N . VAL A 1 193 ? 9.450 -5.723 -14.847 1.00 90.44 193 VAL A N 1
ATOM 1324 C CA . VAL A 1 193 ? 10.772 -6.018 -15.430 1.00 90.44 193 VAL A CA 1
ATOM 1325 C C . VAL A 1 193 ? 11.482 -7.096 -14.608 1.00 90.44 193 VAL A C 1
ATOM 1327 O O . VAL A 1 193 ? 12.106 -7.984 -15.178 1.00 90.44 193 VAL A O 1
ATOM 1330 N N . LEU A 1 194 ? 11.374 -7.035 -13.277 1.00 90.94 194 LEU A N 1
ATOM 1331 C CA . LEU A 1 194 ? 12.014 -7.998 -12.380 1.00 90.94 194 LEU A CA 1
ATOM 1332 C C . LEU A 1 194 ? 11.474 -9.411 -12.588 1.00 90.94 194 LEU A C 1
ATOM 1334 O O . LEU A 1 194 ? 12.271 -10.344 -12.660 1.00 90.94 194 LEU A O 1
ATOM 1338 N N . ASP A 1 195 ? 10.158 -9.561 -12.734 1.00 87.94 195 ASP A N 1
ATOM 1339 C CA . ASP A 1 195 ? 9.537 -10.873 -12.946 1.00 87.94 195 ASP A CA 1
ATOM 1340 C C . ASP A 1 195 ? 9.942 -11.424 -14.312 1.00 87.94 195 ASP A C 1
ATOM 1342 O O . ASP A 1 195 ? 10.439 -12.543 -14.401 1.00 87.94 195 ASP A O 1
ATOM 1346 N N . THR A 1 196 ? 9.891 -10.578 -15.348 1.00 89.19 196 THR A N 1
ATOM 1347 C CA . THR A 1 196 ? 10.334 -10.932 -16.705 1.00 89.19 196 THR A CA 1
ATOM 1348 C C . THR A 1 196 ? 11.790 -11.412 -16.713 1.00 89.19 196 THR A C 1
ATOM 1350 O O . THR A 1 196 ? 12.118 -12.443 -17.294 1.00 89.19 196 THR A O 1
ATOM 1353 N N . LEU A 1 197 ? 12.695 -10.689 -16.045 1.00 92.50 197 LEU A N 1
ATOM 1354 C CA . LEU A 1 197 ? 14.097 -11.097 -15.944 1.00 92.50 197 LEU A CA 1
ATOM 1355 C C . LEU A 1 197 ? 14.259 -12.374 -15.110 1.00 92.50 197 LEU A C 1
ATOM 1357 O O . LEU A 1 197 ? 15.072 -13.227 -15.457 1.00 92.50 197 LEU A O 1
ATOM 1361 N N . THR A 1 198 ? 13.495 -12.525 -14.029 1.00 91.69 198 THR A N 1
ATOM 1362 C CA . THR A 1 198 ? 13.533 -13.720 -13.175 1.00 91.69 198 THR A CA 1
ATOM 1363 C C . THR A 1 198 ? 13.091 -14.962 -13.945 1.00 91.69 198 THR A C 1
ATOM 1365 O O . THR A 1 198 ? 13.737 -16.002 -13.830 1.00 91.69 198 THR A O 1
ATOM 1368 N N . GLU A 1 199 ? 12.055 -14.854 -14.775 1.00 89.38 199 GLU A N 1
ATOM 1369 C CA . GLU A 1 199 ? 11.598 -15.917 -15.674 1.00 89.38 199 GLU A CA 1
ATOM 1370 C C . GLU A 1 199 ? 12.654 -16.258 -16.730 1.00 89.38 199 GLU A C 1
ATOM 1372 O O . GLU A 1 199 ? 12.984 -17.431 -16.906 1.00 89.38 199 GLU A O 1
ATOM 1377 N N . LEU A 1 200 ? 13.257 -15.250 -17.375 1.00 90.31 200 LEU A N 1
ATOM 1378 C CA . LEU A 1 200 ? 14.322 -15.454 -18.365 1.00 90.31 200 LEU A CA 1
ATOM 1379 C C . LEU A 1 200 ? 15.533 -16.186 -17.767 1.00 90.31 200 LEU A C 1
ATOM 1381 O O . LEU A 1 200 ? 16.023 -17.152 -18.354 1.00 90.31 200 LEU A O 1
ATOM 1385 N N . PHE A 1 201 ? 16.005 -15.764 -16.591 1.00 92.56 201 PHE A N 1
ATOM 1386 C CA . PHE A 1 201 ? 17.121 -16.428 -15.911 1.00 92.56 201 PHE A CA 1
ATOM 1387 C C . PHE A 1 201 ? 16.731 -17.782 -15.309 1.00 92.56 201 PHE A C 1
ATOM 1389 O O . PHE A 1 201 ? 17.567 -18.681 -15.264 1.00 92.56 201 PHE A O 1
ATOM 1396 N N . GLY A 1 202 ? 15.474 -17.967 -14.899 1.00 90.75 202 GLY A N 1
ATOM 1397 C CA . GLY A 1 202 ? 14.945 -19.266 -14.483 1.00 90.75 202 GLY A CA 1
ATOM 1398 C C . GLY A 1 202 ? 14.923 -20.276 -15.634 1.00 90.75 202 GLY A C 1
ATOM 1399 O O . GLY A 1 202 ? 15.361 -21.414 -15.464 1.00 90.75 202 GLY A O 1
ATOM 1400 N N . ALA A 1 203 ? 14.498 -19.848 -16.825 1.00 89.06 203 ALA A N 1
ATOM 1401 C CA . ALA A 1 203 ? 14.562 -20.655 -18.041 1.00 89.06 203 ALA A CA 1
ATOM 1402 C C . ALA A 1 203 ? 16.015 -20.974 -18.431 1.00 89.06 203 ALA A C 1
ATOM 1404 O O . ALA A 1 203 ? 16.328 -22.124 -18.739 1.00 89.06 203 ALA A O 1
ATOM 1405 N N . ALA A 1 204 ? 16.918 -19.991 -18.339 1.00 90.31 204 ALA A N 1
ATOM 1406 C CA . ALA A 1 204 ? 18.348 -20.192 -18.577 1.00 90.31 204 ALA A CA 1
ATOM 1407 C C . ALA A 1 204 ? 18.970 -21.195 -17.593 1.00 90.31 204 ALA A C 1
ATOM 1409 O O . ALA A 1 204 ? 19.767 -22.042 -17.990 1.00 90.31 204 ALA A O 1
ATOM 1410 N N . LEU A 1 205 ? 18.580 -21.132 -16.316 1.00 90.75 205 LEU A N 1
ATOM 1411 C CA . LEU A 1 205 ? 19.005 -22.074 -15.282 1.00 90.75 205 LEU A CA 1
ATOM 1412 C C . LEU A 1 205 ? 18.534 -23.491 -15.599 1.00 90.75 205 LEU A C 1
ATOM 1414 O O . LEU A 1 205 ? 19.345 -24.412 -15.559 1.00 90.75 205 LEU A O 1
ATOM 1418 N N . ALA A 1 206 ? 17.261 -23.663 -15.958 1.00 89.56 206 ALA A N 1
ATOM 1419 C CA . ALA A 1 206 ? 16.717 -24.965 -16.329 1.00 89.56 206 ALA A CA 1
ATOM 1420 C C . ALA A 1 206 ? 17.387 -25.540 -17.592 1.00 89.56 206 ALA A C 1
ATOM 1422 O O . ALA A 1 206 ? 17.623 -26.745 -17.660 1.00 89.56 206 ALA A O 1
ATOM 1423 N N . ALA A 1 207 ? 17.725 -24.690 -18.566 1.00 88.81 207 ALA A N 1
ATOM 1424 C CA . ALA A 1 207 ? 18.400 -25.095 -19.796 1.00 88.81 207 ALA A CA 1
ATOM 1425 C C . ALA A 1 207 ? 19.879 -25.460 -19.572 1.00 88.81 207 ALA A C 1
ATOM 1427 O O . ALA A 1 207 ? 20.331 -26.502 -20.042 1.00 88.81 207 ALA A O 1
ATOM 1428 N N . ALA A 1 208 ? 20.632 -24.630 -18.842 1.00 88.88 208 ALA A N 1
ATOM 1429 C CA . ALA A 1 208 ? 22.043 -24.884 -18.541 1.00 88.88 208 ALA A CA 1
ATOM 1430 C C . ALA A 1 208 ? 22.228 -26.045 -17.556 1.00 88.88 208 ALA A C 1
ATOM 1432 O O . ALA A 1 208 ? 23.192 -26.804 -17.654 1.00 88.88 208 ALA A O 1
ATOM 1433 N N . PHE A 1 209 ? 21.310 -26.173 -16.596 1.00 90.00 209 PHE A N 1
ATOM 1434 C CA . PHE A 1 209 ? 21.410 -27.099 -15.476 1.00 90.00 209 PHE A CA 1
ATOM 1435 C C . PHE A 1 209 ? 20.055 -27.771 -15.193 1.00 90.00 209 PHE A C 1
ATOM 1437 O O . PHE A 1 209 ? 19.389 -27.426 -14.214 1.00 90.00 209 PHE A O 1
ATOM 1444 N N . PRO A 1 210 ? 19.654 -28.786 -15.984 1.00 87.00 210 PRO A N 1
ATOM 1445 C CA . PRO A 1 210 ? 18.358 -29.456 -15.828 1.00 87.00 210 PRO A CA 1
ATOM 1446 C C . PRO A 1 210 ? 18.099 -30.018 -14.423 1.00 87.00 210 PRO A C 1
ATOM 1448 O O . PRO A 1 210 ? 16.962 -30.023 -13.963 1.00 87.00 210 PRO A O 1
ATOM 1451 N N . ALA A 1 211 ? 19.156 -30.420 -13.705 1.00 83.38 211 ALA A N 1
ATOM 1452 C CA . ALA A 1 211 ? 19.082 -30.892 -12.319 1.00 83.38 211 ALA A CA 1
ATOM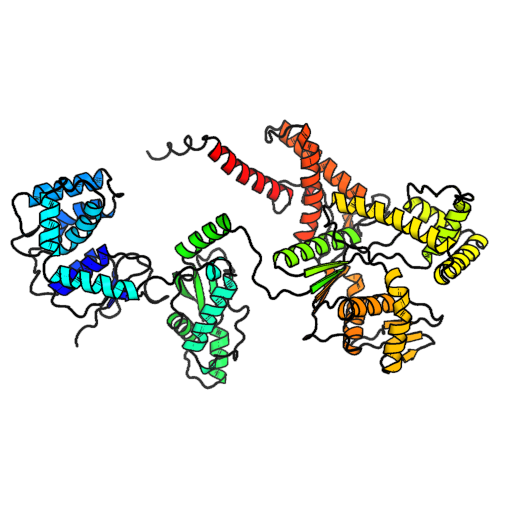 1453 C C . ALA A 1 211 ? 18.584 -29.830 -11.317 1.00 83.38 211 ALA A C 1
ATOM 1455 O O . ALA A 1 211 ? 18.127 -30.181 -10.234 1.00 83.38 211 ALA A O 1
ATOM 1456 N N . LEU A 1 212 ? 18.675 -28.543 -11.666 1.00 79.88 212 LEU A N 1
ATOM 1457 C CA . LEU A 1 212 ? 18.154 -27.423 -10.878 1.00 79.88 212 LEU A CA 1
ATOM 1458 C C . LEU A 1 212 ? 16.838 -26.852 -11.437 1.00 79.88 212 LEU A C 1
ATOM 1460 O O . LEU A 1 212 ? 16.303 -25.887 -10.887 1.00 79.88 212 LEU A O 1
ATOM 1464 N N . GLY A 1 213 ? 16.316 -27.424 -12.527 1.00 69.44 213 GLY A N 1
ATOM 1465 C CA . GLY A 1 213 ? 15.036 -27.035 -13.115 1.00 69.44 213 GLY A CA 1
ATOM 1466 C C . GLY A 1 213 ? 13.830 -27.431 -12.251 1.00 69.44 213 GLY A C 1
ATOM 1467 O O . GLY A 1 213 ? 13.951 -28.134 -11.250 1.00 69.44 213 GLY A O 1
ATOM 1468 N N . GLY A 1 214 ? 12.634 -26.968 -12.632 1.00 62.97 214 GLY A N 1
ATOM 1469 C CA . GLY A 1 214 ? 11.369 -27.438 -12.042 1.00 62.97 214 GLY A CA 1
ATOM 1470 C C . GLY A 1 214 ? 11.099 -27.018 -10.589 1.00 62.97 214 GLY A C 1
ATOM 1471 O O . GLY A 1 214 ? 10.304 -27.662 -9.915 1.00 62.97 214 GLY A O 1
ATOM 1472 N N . GLY A 1 215 ? 11.746 -25.958 -10.093 1.00 65.69 215 GLY A N 1
ATOM 1473 C CA . GLY A 1 215 ? 11.529 -25.446 -8.731 1.00 65.69 215 GLY A CA 1
ATOM 1474 C C . GLY A 1 215 ? 12.464 -26.023 -7.664 1.00 65.69 215 GLY A C 1
ATOM 1475 O O . GLY A 1 215 ? 12.303 -25.706 -6.488 1.00 65.69 215 GLY A O 1
ATOM 1476 N N . ALA A 1 216 ? 13.477 -26.806 -8.057 1.00 63.66 216 ALA A N 1
ATOM 1477 C CA . ALA A 1 216 ? 14.516 -27.308 -7.151 1.00 63.66 216 ALA A CA 1
ATOM 1478 C C . ALA A 1 216 ? 15.332 -26.183 -6.476 1.00 63.66 216 ALA A C 1
ATOM 1480 O O . ALA A 1 216 ? 15.867 -26.365 -5.384 1.00 63.66 216 ALA A O 1
ATOM 1481 N N . MET A 1 217 ? 15.392 -25.000 -7.095 1.00 79.25 217 MET A N 1
ATOM 1482 C CA . MET A 1 217 ? 15.988 -23.794 -6.525 1.00 79.25 217 MET A CA 1
ATOM 1483 C C . MET A 1 217 ? 14.980 -22.640 -6.535 1.00 79.25 217 MET A C 1
ATOM 1485 O O . MET A 1 217 ? 14.352 -22.354 -7.554 1.00 79.25 217 MET A O 1
ATOM 1489 N N . LYS A 1 218 ? 14.867 -21.921 -5.409 1.00 77.94 218 LYS A N 1
ATOM 1490 C CA . LYS A 1 218 ? 14.099 -20.669 -5.348 1.00 77.94 218 LYS A CA 1
ATOM 1491 C C . LYS A 1 218 ? 14.797 -19.592 -6.180 1.00 77.94 218 LYS A C 1
ATOM 1493 O O . LYS A 1 218 ? 15.921 -19.198 -5.877 1.00 77.94 218 LYS A O 1
ATOM 1498 N N . THR A 1 219 ? 14.109 -19.103 -7.206 1.00 78.31 219 THR A N 1
ATOM 1499 C CA . THR A 1 219 ? 14.583 -18.037 -8.103 1.00 78.31 219 THR A CA 1
ATOM 1500 C C . THR A 1 219 ? 14.110 -16.644 -7.680 1.00 78.31 219 THR A C 1
ATOM 1502 O O . THR A 1 219 ? 14.722 -15.648 -8.064 1.00 78.31 219 THR A O 1
ATOM 1505 N N . GLY A 1 220 ? 13.057 -16.559 -6.859 1.00 77.56 220 GLY A N 1
ATOM 1506 C CA . GLY A 1 220 ? 12.505 -15.294 -6.371 1.00 77.56 220 GLY A CA 1
ATOM 1507 C C . GLY A 1 220 ? 13.532 -14.455 -5.606 1.00 77.56 220 GLY A C 1
ATOM 1508 O O . GLY A 1 220 ? 14.264 -14.972 -4.762 1.00 77.56 220 GLY A O 1
ATOM 1509 N N . GLY A 1 221 ? 13.598 -13.158 -5.923 1.00 81.50 221 GLY A N 1
ATOM 1510 C CA . GLY A 1 221 ? 14.525 -12.204 -5.299 1.00 81.50 221 GLY A CA 1
ATOM 1511 C C . GLY A 1 221 ? 15.994 -12.350 -5.718 1.00 81.50 221 GLY A C 1
ATOM 1512 O O . GLY A 1 221 ? 16.849 -11.638 -5.196 1.00 81.50 221 GLY A O 1
ATOM 1513 N N . MET A 1 222 ? 16.313 -13.254 -6.651 1.00 89.31 222 MET A N 1
ATOM 1514 C CA . MET A 1 222 ? 17.686 -13.440 -7.139 1.00 89.31 222 MET A CA 1
ATOM 1515 C C . MET A 1 222 ? 18.073 -12.427 -8.219 1.00 89.31 222 MET A C 1
ATOM 1517 O O . MET A 1 222 ? 19.262 -12.164 -8.398 1.00 89.31 222 MET A O 1
ATOM 1521 N N . VAL A 1 223 ? 17.100 -11.860 -8.935 1.00 93.12 223 VAL A N 1
ATOM 1522 C CA . VAL A 1 223 ? 17.304 -10.694 -9.800 1.00 93.12 223 VAL A CA 1
ATOM 1523 C C . VAL A 1 223 ? 16.885 -9.452 -9.028 1.00 93.12 223 VAL A C 1
ATOM 1525 O O . VAL A 1 223 ? 15.790 -9.403 -8.474 1.00 93.12 223 VAL A O 1
ATOM 1528 N N . VAL A 1 224 ? 17.760 -8.454 -8.985 1.00 93.50 224 VAL A N 1
ATOM 1529 C CA . VAL A 1 224 ? 17.541 -7.201 -8.257 1.00 93.50 224 VAL A CA 1
ATOM 1530 C C . VAL A 1 224 ? 17.827 -6.006 -9.156 1.00 93.50 224 VAL A C 1
ATOM 1532 O O . VAL A 1 224 ? 18.621 -6.100 -10.096 1.00 93.50 224 VAL A O 1
ATOM 1535 N N . ALA A 1 225 ? 17.186 -4.870 -8.876 1.00 93.12 225 ALA A N 1
ATOM 1536 C CA . ALA A 1 225 ? 17.587 -3.599 -9.472 1.00 93.12 225 ALA A CA 1
ATOM 1537 C C . ALA A 1 225 ? 19.042 -3.287 -9.091 1.00 93.12 225 ALA A C 1
ATOM 1539 O O . ALA A 1 225 ? 19.497 -3.697 -8.020 1.00 93.12 225 ALA A O 1
ATOM 1540 N N . ASN A 1 226 ? 19.769 -2.583 -9.963 1.00 90.81 226 ASN A N 1
ATOM 1541 C CA . ASN A 1 226 ? 21.155 -2.214 -9.695 1.00 90.81 226 ASN A CA 1
ATOM 1542 C C . ASN A 1 226 ? 21.260 -1.495 -8.331 1.00 90.81 226 ASN A C 1
ATOM 1544 O O . ASN A 1 226 ? 20.702 -0.405 -8.172 1.00 90.81 226 ASN A O 1
ATOM 1548 N N . PRO A 1 227 ? 21.980 -2.074 -7.352 1.00 78.12 227 PRO A N 1
ATOM 1549 C CA . PRO A 1 227 ? 22.063 -1.513 -6.009 1.00 78.12 227 PRO A CA 1
ATOM 1550 C C . PRO A 1 227 ? 22.970 -0.276 -5.933 1.00 78.12 227 PRO A C 1
ATOM 1552 O O . PRO A 1 227 ? 22.973 0.414 -4.915 1.00 78.12 227 PRO A O 1
ATOM 1555 N N . ASN A 1 228 ? 23.769 0.005 -6.969 1.00 85.88 228 ASN A N 1
ATOM 1556 C CA . ASN A 1 228 ? 24.708 1.118 -6.988 1.00 85.88 228 ASN A CA 1
ATOM 1557 C C . ASN A 1 228 ? 24.673 1.872 -8.334 1.00 85.88 228 ASN A C 1
ATOM 1559 O O . ASN A 1 228 ? 25.221 1.392 -9.333 1.00 85.88 228 ASN A O 1
ATOM 1563 N N . PRO A 1 229 ? 24.145 3.110 -8.357 1.00 80.81 229 PRO A N 1
ATOM 1564 C CA . PRO A 1 229 ? 23.974 3.885 -9.585 1.00 80.81 229 PRO A CA 1
ATOM 1565 C C . PRO A 1 229 ? 25.294 4.290 -10.262 1.00 80.81 229 PRO A C 1
ATOM 1567 O O . PRO A 1 229 ? 25.272 4.788 -11.382 1.00 80.81 229 PRO A O 1
ATOM 1570 N N . LYS A 1 230 ? 26.455 4.077 -9.622 1.00 86.62 230 LYS A N 1
ATOM 1571 C CA . LYS A 1 230 ? 27.767 4.267 -10.265 1.00 86.62 230 LYS A CA 1
ATOM 1572 C C . LYS A 1 230 ? 28.031 3.258 -11.383 1.00 86.62 230 LYS A C 1
ATOM 1574 O O . LYS A 1 230 ? 28.859 3.524 -12.250 1.00 86.62 230 LYS A O 1
ATOM 1579 N N . PHE A 1 231 ? 27.382 2.096 -11.349 1.00 85.25 231 PHE A N 1
ATOM 1580 C CA . PHE A 1 231 ? 27.508 1.099 -12.405 1.00 85.25 231 PHE A CA 1
ATOM 1581 C C . PHE A 1 231 ? 26.436 1.305 -13.474 1.00 85.25 231 PHE A C 1
ATOM 1583 O O . PHE A 1 231 ? 25.296 1.632 -13.168 1.00 85.25 231 PHE A O 1
ATOM 1590 N N . LEU A 1 232 ? 26.799 1.075 -14.737 1.00 88.19 232 LEU A N 1
ATOM 1591 C CA . LEU A 1 232 ? 25.935 1.355 -15.892 1.00 88.19 232 LEU A CA 1
ATOM 1592 C C . LEU A 1 232 ? 24.876 0.274 -16.170 1.00 88.19 232 LEU A C 1
ATOM 1594 O O . LEU A 1 232 ? 24.072 0.428 -17.087 1.00 88.19 232 LEU A O 1
ATOM 1598 N N . HIS A 1 233 ? 24.898 -0.849 -15.448 1.00 91.25 233 HIS A N 1
ATOM 1599 C CA . HIS A 1 233 ? 23.899 -1.901 -15.628 1.00 91.25 233 HIS A CA 1
ATOM 1600 C C . HIS A 1 233 ? 22.575 -1.516 -14.960 1.00 91.25 233 HIS A C 1
ATOM 1602 O O . HIS A 1 233 ? 22.543 -0.734 -14.012 1.00 91.25 233 HIS A O 1
ATOM 1608 N N . HIS A 1 234 ? 21.472 -2.073 -15.455 1.00 93.69 234 HIS A N 1
ATOM 1609 C CA . HIS A 1 234 ? 20.131 -1.753 -14.959 1.00 93.69 234 HIS A CA 1
ATOM 1610 C C . HIS A 1 234 ? 19.711 -2.702 -13.829 1.00 93.69 234 HIS A C 1
ATOM 1612 O O . HIS A 1 234 ? 19.118 -2.278 -12.840 1.00 93.69 234 HIS A O 1
ATOM 1618 N N . TYR A 1 235 ? 20.046 -3.986 -13.975 1.00 95.62 235 TYR A N 1
ATOM 1619 C CA . TYR A 1 235 ? 19.713 -5.050 -13.028 1.00 95.62 235 TYR A CA 1
ATOM 1620 C C . TYR A 1 235 ? 20.925 -5.948 -12.791 1.00 95.62 235 TYR A C 1
ATOM 1622 O O . TYR A 1 235 ? 21.860 -5.968 -13.593 1.00 95.62 235 TYR A O 1
ATOM 1630 N N . GLN A 1 236 ? 20.894 -6.709 -11.705 1.00 94.81 236 GLN A N 1
ATOM 1631 C CA . GLN A 1 236 ? 21.903 -7.703 -11.367 1.00 94.81 236 GLN A CA 1
ATOM 1632 C C . GLN A 1 236 ? 21.213 -9.032 -11.050 1.00 94.81 236 GLN A C 1
ATOM 1634 O O . GLN A 1 236 ? 20.282 -9.076 -10.248 1.00 94.81 236 GLN A O 1
ATOM 1639 N N . CYS A 1 237 ? 21.669 -10.120 -11.666 1.00 94.69 237 CYS A N 1
ATOM 1640 C CA . CYS A 1 237 ? 21.257 -11.475 -11.324 1.00 94.69 237 CYS A CA 1
ATOM 1641 C C . CYS A 1 237 ? 22.321 -12.143 -10.440 1.00 94.69 237 CYS A C 1
ATOM 1643 O O . CYS A 1 237 ? 23.498 -12.234 -10.796 1.00 94.69 237 CYS A O 1
ATOM 1645 N N . ASN A 1 238 ? 21.878 -12.625 -9.279 1.00 93.88 238 ASN A N 1
ATOM 1646 C CA . ASN A 1 238 ? 22.695 -13.206 -8.213 1.00 93.88 238 ASN A CA 1
ATOM 1647 C C . ASN A 1 238 ? 22.630 -14.742 -8.177 1.00 93.88 238 ASN A C 1
ATOM 1649 O O . ASN A 1 238 ? 23.117 -15.353 -7.227 1.00 93.88 238 ASN A O 1
ATOM 1653 N N . MET A 1 239 ? 22.035 -15.383 -9.192 1.00 91.50 239 MET A N 1
ATOM 1654 C CA . MET A 1 239 ? 21.800 -16.834 -9.207 1.00 91.50 239 MET A CA 1
ATOM 1655 C C . MET A 1 239 ? 23.082 -17.676 -9.268 1.00 91.50 239 MET A C 1
ATOM 1657 O O . MET A 1 239 ? 23.064 -18.819 -8.818 1.00 91.50 239 MET A O 1
ATOM 1661 N N . GLY A 1 240 ? 24.196 -17.136 -9.773 1.00 90.56 240 GLY A N 1
ATOM 1662 C CA . GLY A 1 240 ? 25.425 -17.903 -10.001 1.00 90.56 240 GLY A CA 1
ATOM 1663 C C . GLY A 1 240 ? 25.986 -18.585 -8.750 1.00 90.56 240 GLY A C 1
ATOM 1664 O O . GLY A 1 240 ? 26.346 -19.761 -8.786 1.00 90.56 240 GLY A O 1
ATOM 1665 N N . MET A 1 241 ? 26.020 -17.875 -7.616 1.00 91.00 241 MET A N 1
ATOM 1666 C CA . MET A 1 241 ? 26.577 -18.401 -6.363 1.00 91.00 241 MET A CA 1
ATOM 1667 C C . MET A 1 241 ? 25.675 -19.448 -5.686 1.00 91.00 241 MET A C 1
ATOM 1669 O O . MET A 1 241 ? 26.187 -20.513 -5.328 1.00 91.00 241 MET A O 1
ATOM 1673 N N . PRO A 1 242 ? 24.359 -19.217 -5.504 1.00 91.44 242 PRO A N 1
ATOM 1674 C CA . PRO A 1 242 ? 23.468 -20.250 -4.985 1.00 91.44 242 PRO A CA 1
ATOM 1675 C C . PRO A 1 242 ? 23.376 -21.473 -5.906 1.00 91.44 242 PRO A C 1
ATOM 1677 O O . PRO A 1 242 ? 23.484 -22.593 -5.412 1.00 91.44 242 PRO A O 1
ATOM 1680 N N . ALA A 1 243 ? 23.288 -21.282 -7.229 1.00 90.56 243 ALA A N 1
ATOM 1681 C CA . ALA A 1 243 ? 23.243 -22.393 -8.182 1.00 90.56 243 ALA A CA 1
ATOM 1682 C C . ALA A 1 243 ? 24.517 -23.247 -8.115 1.00 90.56 243 ALA A C 1
ATOM 1684 O O . ALA A 1 243 ? 24.438 -24.470 -8.073 1.00 90.56 243 ALA A O 1
ATOM 1685 N N . PHE A 1 244 ? 25.696 -22.625 -8.003 1.00 92.44 244 PHE A N 1
ATOM 1686 C CA . PHE A 1 244 ? 26.952 -23.353 -7.801 1.00 92.44 244 PHE A CA 1
ATOM 1687 C C . PHE A 1 244 ? 26.943 -24.225 -6.537 1.00 92.44 244 PHE A C 1
ATOM 1689 O O . PHE A 1 244 ? 27.394 -25.371 -6.578 1.00 92.44 244 PHE A O 1
ATOM 1696 N N . LYS A 1 245 ? 26.417 -23.708 -5.417 1.00 90.94 245 LYS A N 1
ATOM 1697 C CA . LYS A 1 245 ? 26.318 -24.468 -4.159 1.00 90.94 245 LYS A CA 1
ATOM 1698 C C . LYS A 1 245 ? 25.402 -25.682 -4.305 1.00 90.94 245 LYS A C 1
ATOM 1700 O O . LYS A 1 245 ? 25.775 -26.764 -3.858 1.00 90.94 245 LYS A O 1
ATOM 1705 N N . GLU A 1 246 ? 24.242 -25.518 -4.935 1.00 90.25 246 GLU A N 1
ATOM 1706 C CA . GLU A 1 246 ? 23.298 -26.622 -5.146 1.00 90.25 246 GLU A CA 1
ATOM 1707 C C . GLU A 1 246 ? 23.836 -27.658 -6.145 1.00 90.25 246 GLU A C 1
ATOM 1709 O O . GLU A 1 246 ? 23.757 -28.857 -5.887 1.00 90.25 246 GLU A O 1
ATOM 1714 N N . LEU A 1 247 ? 24.510 -27.226 -7.216 1.00 89.69 247 LEU A N 1
ATOM 1715 C CA . LEU A 1 247 ? 25.181 -28.126 -8.163 1.00 89.69 247 LEU A CA 1
ATOM 1716 C C . LEU A 1 247 ? 26.281 -28.959 -7.498 1.00 89.69 247 LEU A C 1
ATOM 1718 O O . LEU A 1 247 ? 26.365 -30.163 -7.736 1.00 89.69 247 LEU A O 1
ATOM 1722 N N . LYS A 1 248 ? 27.097 -28.353 -6.624 1.00 89.81 248 LYS A N 1
ATOM 1723 C CA . LYS A 1 248 ? 28.116 -29.091 -5.863 1.00 89.81 248 LYS A CA 1
ATOM 1724 C C . LYS A 1 248 ? 27.501 -30.119 -4.914 1.00 89.81 248 LYS A C 1
ATOM 1726 O O . LYS A 1 248 ? 28.029 -31.223 -4.821 1.00 89.81 248 LYS A O 1
ATOM 1731 N N . LYS A 1 249 ? 26.387 -29.797 -4.247 1.00 87.75 249 LYS A N 1
ATOM 1732 C CA . LYS A 1 249 ? 25.653 -30.767 -3.413 1.00 87.75 249 LYS A CA 1
ATOM 1733 C C . LYS A 1 249 ? 25.088 -31.924 -4.237 1.00 87.75 249 LYS A C 1
ATOM 1735 O O . LYS A 1 249 ? 25.114 -33.057 -3.776 1.00 87.75 249 LYS A O 1
ATOM 1740 N N . ALA A 1 250 ? 24.628 -31.646 -5.455 1.00 85.12 250 ALA A N 1
ATOM 1741 C CA . ALA A 1 250 ? 24.131 -32.650 -6.393 1.00 85.12 250 ALA A CA 1
ATOM 1742 C C . ALA A 1 250 ? 25.247 -33.479 -7.069 1.00 85.12 250 ALA A C 1
ATOM 1744 O O . ALA A 1 250 ? 24.953 -34.317 -7.918 1.00 85.12 250 ALA A O 1
ATOM 1745 N N . GLY A 1 251 ? 26.521 -33.258 -6.720 1.00 84.00 251 GLY A N 1
ATOM 1746 C CA . GLY A 1 251 ? 27.658 -33.998 -7.273 1.00 84.00 251 GLY A CA 1
ATOM 1747 C C . GLY A 1 251 ? 28.082 -33.566 -8.680 1.00 84.00 251 GLY A C 1
ATOM 1748 O O . GLY A 1 251 ? 28.853 -34.275 -9.321 1.00 84.00 251 GLY A O 1
ATOM 1749 N N . ALA A 1 252 ? 27.606 -32.418 -9.175 1.00 84.12 252 ALA A N 1
ATOM 1750 C CA . ALA A 1 252 ? 27.977 -31.916 -10.494 1.00 84.12 252 ALA A CA 1
ATOM 1751 C C . ALA A 1 252 ? 29.406 -31.344 -10.508 1.00 84.12 252 ALA A C 1
ATOM 1753 O O . ALA A 1 252 ? 29.819 -30.590 -9.614 1.00 84.12 252 ALA A O 1
ATOM 1754 N N . ASP A 1 253 ? 30.153 -31.651 -11.570 1.00 83.50 253 ASP A N 1
ATOM 1755 C CA . ASP A 1 253 ? 31.508 -31.137 -11.762 1.00 83.50 253 ASP A CA 1
ATOM 1756 C C . ASP A 1 253 ? 31.499 -29.739 -12.400 1.00 83.50 253 ASP A C 1
ATOM 1758 O O . ASP A 1 253 ? 31.658 -29.558 -13.605 1.00 83.50 253 ASP A O 1
ATOM 1762 N N . VAL A 1 254 ? 31.250 -28.726 -11.567 1.00 85.69 254 VAL A N 1
ATOM 1763 C CA . VAL A 1 254 ? 31.343 -27.308 -11.941 1.00 85.69 254 VAL A CA 1
ATOM 1764 C C . VAL A 1 254 ? 32.577 -26.649 -11.324 1.00 85.69 254 VAL A C 1
ATOM 1766 O O . VAL A 1 254 ? 32.850 -26.804 -10.130 1.00 85.69 254 VAL A O 1
ATOM 1769 N N . ALA A 1 255 ? 33.321 -25.888 -12.132 1.00 85.81 255 ALA A N 1
ATOM 1770 C CA . ALA A 1 255 ? 34.620 -25.331 -11.744 1.00 85.81 255 ALA A CA 1
ATOM 1771 C C . ALA A 1 255 ? 34.521 -24.143 -10.771 1.00 85.81 255 ALA A C 1
ATOM 1773 O O . ALA A 1 255 ? 35.288 -24.058 -9.814 1.00 85.81 255 ALA A O 1
ATOM 1774 N N . SER A 1 256 ? 33.591 -23.208 -10.999 1.00 92.62 256 SER A N 1
ATOM 1775 C CA . SER A 1 256 ? 33.431 -22.010 -10.162 1.00 92.62 256 SER A CA 1
ATOM 1776 C C . SER A 1 256 ? 32.036 -21.377 -10.296 1.00 92.62 256 SER A C 1
ATOM 1778 O O . SER A 1 256 ? 31.354 -21.617 -11.297 1.00 92.62 256 SER A O 1
ATOM 1780 N N . PRO A 1 257 ? 31.607 -20.517 -9.349 1.00 92.19 257 PRO A N 1
ATOM 1781 C CA . PRO A 1 257 ? 30.356 -19.765 -9.485 1.00 92.19 257 PRO A CA 1
ATOM 1782 C C . PRO A 1 257 ? 30.346 -18.807 -10.684 1.00 92.19 257 PRO A C 1
ATOM 1784 O O . PRO A 1 257 ? 29.304 -18.573 -11.300 1.00 92.19 257 PRO A O 1
ATOM 1787 N N . ARG A 1 258 ? 31.521 -18.298 -11.070 1.00 93.00 258 ARG A N 1
ATOM 1788 C CA . ARG A 1 258 ? 31.696 -17.524 -12.298 1.00 93.00 258 ARG A CA 1
ATOM 1789 C C . ARG A 1 258 ? 31.406 -18.369 -13.537 1.00 93.00 258 ARG A C 1
ATOM 1791 O O . ARG A 1 258 ? 30.633 -17.925 -14.375 1.00 93.00 258 ARG A O 1
ATOM 1798 N N . ALA A 1 259 ? 31.929 -19.594 -13.608 1.00 89.69 259 ALA A N 1
ATOM 1799 C CA . ALA A 1 259 ? 31.650 -20.511 -14.716 1.00 89.69 259 ALA A CA 1
ATOM 1800 C C . ALA A 1 259 ? 30.154 -20.865 -14.808 1.00 89.69 259 ALA A C 1
ATOM 1802 O O . ALA A 1 259 ? 29.597 -20.916 -15.900 1.00 89.69 259 ALA A O 1
ATOM 1803 N N . VAL A 1 260 ? 29.475 -21.035 -13.664 1.00 92.12 260 VAL A N 1
ATOM 1804 C CA . VAL A 1 260 ? 28.010 -21.206 -13.624 1.00 92.12 260 VAL A CA 1
ATOM 1805 C C . VAL A 1 260 ? 27.301 -19.976 -14.191 1.00 92.12 260 VAL A C 1
ATOM 1807 O O . VAL A 1 260 ? 26.379 -20.109 -14.987 1.00 92.12 260 VAL A O 1
ATOM 1810 N N . SER A 1 261 ? 27.753 -18.775 -13.838 1.00 92.81 261 SER A N 1
ATOM 1811 C CA . SER A 1 261 ? 27.177 -17.521 -14.345 1.00 92.81 261 SER A CA 1
ATOM 1812 C C . SER A 1 261 ? 27.399 -17.337 -15.847 1.00 92.81 261 SER A C 1
ATOM 1814 O O . SER A 1 261 ? 26.495 -16.909 -16.555 1.00 92.81 261 SER A O 1
ATOM 1816 N N . GLU A 1 262 ? 28.582 -17.691 -16.349 1.00 89.00 262 GLU A N 1
ATOM 1817 C CA . GLU A 1 262 ? 28.905 -17.678 -17.780 1.00 89.00 262 GLU A CA 1
ATOM 1818 C C . GLU A 1 262 ? 28.046 -18.694 -18.550 1.00 89.00 262 GLU A C 1
ATOM 1820 O O . GLU A 1 262 ? 27.542 -18.375 -19.627 1.00 89.00 262 GLU A O 1
ATOM 1825 N N . ALA A 1 263 ? 27.803 -19.877 -17.973 1.00 87.50 263 ALA A N 1
ATOM 1826 C CA . ALA A 1 263 ? 26.886 -20.871 -18.528 1.00 87.50 263 ALA A CA 1
ATOM 1827 C C . ALA A 1 263 ? 25.428 -20.382 -18.534 1.00 87.50 263 ALA A C 1
ATOM 1829 O O . ALA A 1 263 ? 24.732 -20.575 -19.526 1.00 87.50 263 ALA A O 1
ATOM 1830 N N . LEU A 1 264 ? 24.978 -19.698 -17.475 1.00 90.19 264 LEU A N 1
ATOM 1831 C CA . LEU A 1 264 ? 23.647 -19.082 -17.421 1.00 90.19 264 LEU A CA 1
ATOM 1832 C C . LEU A 1 264 ? 23.468 -18.012 -18.498 1.00 90.19 264 LEU A C 1
ATOM 1834 O O . LEU A 1 264 ? 22.449 -18.002 -19.179 1.00 90.19 264 LEU A O 1
ATOM 1838 N N . VAL A 1 265 ? 24.453 -17.125 -18.673 1.00 87.94 265 VAL A N 1
ATOM 1839 C CA . VAL A 1 265 ? 24.412 -16.109 -19.737 1.00 87.94 265 VAL A CA 1
ATOM 1840 C C . VAL A 1 265 ? 24.371 -16.775 -21.112 1.00 87.94 265 VAL A C 1
ATOM 1842 O O . VAL A 1 265 ? 23.571 -16.374 -21.950 1.00 87.94 265 VAL A O 1
ATOM 1845 N N . ALA A 1 266 ? 25.175 -17.820 -21.330 1.00 82.00 266 ALA A N 1
ATOM 1846 C CA . ALA A 1 266 ? 25.195 -18.555 -22.593 1.00 82.00 266 ALA A CA 1
ATOM 1847 C C . ALA A 1 266 ? 23.896 -19.334 -22.876 1.00 82.00 266 ALA A C 1
ATOM 1849 O O . ALA A 1 266 ? 23.571 -19.558 -24.037 1.00 82.00 266 ALA A O 1
ATOM 1850 N N . ALA A 1 267 ? 23.167 -19.746 -21.837 1.00 86.94 267 ALA A N 1
ATOM 1851 C CA . ALA A 1 267 ? 21.889 -20.446 -21.948 1.00 86.94 267 ALA A CA 1
ATOM 1852 C C . ALA A 1 267 ? 20.672 -19.509 -21.889 1.00 86.94 267 ALA A C 1
ATOM 1854 O O . ALA A 1 267 ? 19.536 -19.988 -21.864 1.00 86.94 267 ALA A O 1
ATOM 1855 N N . LEU A 1 268 ? 20.882 -18.188 -21.834 1.00 84.62 268 LEU A N 1
ATOM 1856 C CA . LEU A 1 268 ? 19.786 -17.231 -21.783 1.00 84.62 268 LEU A CA 1
ATOM 1857 C C . LEU A 1 268 ? 18.950 -17.353 -23.065 1.00 84.62 268 LEU A C 1
ATOM 1859 O O . LEU A 1 268 ? 19.497 -17.209 -24.163 1.00 84.62 268 LEU A O 1
ATOM 1863 N N . PRO A 1 269 ? 17.630 -17.597 -22.964 1.00 82.00 269 PRO A N 1
ATOM 1864 C CA . PRO A 1 269 ? 16.798 -17.702 -24.146 1.00 82.00 269 PRO A CA 1
ATOM 1865 C C . PRO A 1 269 ? 16.806 -16.377 -24.903 1.00 82.00 269 PRO A C 1
ATOM 1867 O O . PRO A 1 269 ? 16.864 -15.287 -24.320 1.00 82.00 269 PRO A O 1
ATOM 1870 N N . ARG A 1 270 ? 16.707 -16.474 -26.226 1.00 77.75 270 ARG A N 1
ATOM 1871 C CA . ARG A 1 270 ? 16.584 -15.309 -27.094 1.00 77.75 270 ARG A CA 1
ATOM 1872 C C . ARG A 1 270 ? 15.380 -14.464 -26.667 1.00 77.75 270 ARG A C 1
ATOM 1874 O O . ARG A 1 270 ? 14.264 -14.967 -26.601 1.00 77.75 270 ARG A O 1
ATOM 1881 N N . ASN A 1 271 ? 15.601 -13.179 -26.404 1.00 82.38 271 ASN A N 1
ATOM 1882 C CA . ASN A 1 271 ? 14.568 -12.267 -25.913 1.00 82.38 271 ASN A CA 1
ATOM 1883 C C . ASN A 1 271 ? 14.805 -10.830 -26.414 1.00 82.38 271 ASN A C 1
ATOM 1885 O O . ASN A 1 271 ? 15.890 -10.503 -26.889 1.00 82.38 271 ASN A O 1
ATOM 1889 N N . ALA A 1 272 ? 13.781 -9.979 -26.326 1.00 82.19 272 ALA A N 1
ATOM 1890 C CA . ALA A 1 272 ? 13.855 -8.570 -26.733 1.00 82.19 272 ALA A CA 1
ATOM 1891 C C . ALA A 1 272 ? 14.143 -7.600 -25.570 1.00 82.19 272 ALA A C 1
ATOM 1893 O O . ALA A 1 272 ? 14.306 -6.399 -25.787 1.00 82.19 272 ALA A O 1
ATOM 1894 N N . VAL A 1 273 ? 14.205 -8.117 -24.340 1.00 87.31 273 VAL A N 1
ATOM 1895 C CA . VAL A 1 273 ? 14.288 -7.344 -23.092 1.00 87.31 273 VAL A CA 1
ATOM 1896 C C . VAL A 1 273 ? 15.736 -7.023 -22.734 1.00 87.31 273 VAL A C 1
ATOM 1898 O O . VAL A 1 273 ? 16.060 -5.887 -22.389 1.00 87.31 273 VAL A O 1
ATOM 1901 N N . VAL A 1 274 ? 16.616 -8.016 -22.829 1.00 88.25 274 VAL A N 1
ATOM 1902 C CA . VAL A 1 274 ? 18.026 -7.943 -22.451 1.00 88.25 274 VAL A CA 1
ATOM 1903 C C . VAL A 1 274 ? 18.862 -7.633 -23.685 1.00 88.25 274 VAL A C 1
ATOM 1905 O O . VAL A 1 274 ? 18.927 -8.420 -24.622 1.00 88.25 274 VAL A O 1
ATOM 1908 N N . ALA A 1 275 ? 19.543 -6.489 -23.669 1.00 80.81 275 ALA A N 1
ATOM 1909 C CA . ALA A 1 275 ? 20.520 -6.134 -24.692 1.00 80.81 275 ALA A CA 1
ATOM 1910 C C . ALA A 1 275 ? 21.805 -6.954 -24.543 1.00 80.81 275 ALA A C 1
ATOM 1912 O O . ALA A 1 275 ? 22.348 -7.469 -25.517 1.00 80.81 275 ALA A O 1
ATOM 1913 N N . ARG A 1 276 ? 22.326 -7.036 -23.316 1.00 82.00 276 ARG A N 1
ATOM 1914 C CA . ARG A 1 276 ? 23.568 -7.753 -23.017 1.00 82.00 276 ARG A CA 1
ATOM 1915 C C . ARG A 1 276 ? 23.678 -8.075 -21.534 1.00 82.00 276 ARG A C 1
ATOM 1917 O O . ARG A 1 276 ? 23.095 -7.387 -20.692 1.00 82.00 276 ARG A O 1
ATOM 1924 N N . CYS A 1 277 ? 24.499 -9.073 -21.237 1.00 87.75 277 CYS A N 1
ATOM 1925 C CA . CYS A 1 277 ? 24.897 -9.435 -19.886 1.00 87.75 277 CYS A CA 1
ATOM 1926 C C . CYS A 1 277 ? 26.420 -9.414 -19.756 1.00 87.75 277 CYS A C 1
ATOM 1928 O O . CYS A 1 277 ? 27.129 -9.723 -20.711 1.00 87.75 277 CYS A O 1
ATOM 1930 N N . GLU A 1 278 ? 26.916 -9.084 -18.569 1.00 87.62 278 GLU A N 1
ATOM 1931 C CA . GLU A 1 278 ? 28.334 -9.192 -18.220 1.00 87.62 278 GLU A CA 1
ATOM 1932 C C . GLU A 1 278 ? 28.473 -9.947 -16.906 1.00 87.62 278 GLU A C 1
ATOM 1934 O O . GLU A 1 278 ? 27.831 -9.599 -15.916 1.00 87.62 278 GLU A O 1
ATOM 1939 N N . VAL A 1 279 ? 29.336 -10.960 -16.872 1.00 90.75 279 VAL A N 1
ATOM 1940 C CA . VAL A 1 279 ? 29.664 -11.637 -15.618 1.00 90.75 279 VAL A CA 1
ATOM 1941 C C . VAL A 1 279 ? 30.735 -10.832 -14.887 1.00 90.75 279 VAL A C 1
ATOM 1943 O O . VAL A 1 279 ? 31.819 -10.593 -15.419 1.00 90.75 279 VAL A O 1
ATOM 1946 N N . ALA A 1 280 ? 30.434 -10.418 -13.660 1.00 88.31 280 ALA A N 1
ATOM 1947 C CA . ALA A 1 280 ? 31.288 -9.591 -12.823 1.00 88.31 280 ALA A CA 1
ATOM 1948 C C . ALA A 1 280 ? 31.638 -10.285 -11.498 1.00 88.31 280 ALA A C 1
ATOM 1950 O O . ALA A 1 280 ? 30.851 -11.035 -10.910 1.00 88.31 280 ALA A O 1
ATOM 1951 N N . GLY A 1 281 ? 32.846 -9.997 -11.008 1.00 87.81 281 GLY A N 1
ATOM 1952 C CA . GLY A 1 281 ? 33.336 -10.485 -9.721 1.00 87.81 281 GLY A CA 1
ATOM 1953 C C . GLY A 1 281 ? 33.263 -12.018 -9.593 1.00 87.81 281 GLY A C 1
ATOM 1954 O O . GLY A 1 281 ? 33.703 -12.724 -10.504 1.00 87.81 281 GLY A O 1
ATOM 1955 N N . PRO A 1 282 ? 32.735 -12.552 -8.474 1.00 87.94 282 PRO A N 1
ATOM 1956 C CA . PRO A 1 282 ? 32.718 -13.989 -8.207 1.00 87.94 282 PRO A CA 1
ATOM 1957 C C . PRO A 1 282 ? 31.630 -14.762 -8.972 1.00 87.94 282 PRO A C 1
ATOM 1959 O O . PRO A 1 282 ? 31.622 -15.987 -8.895 1.00 87.94 282 PRO A O 1
ATOM 1962 N N . GLY A 1 283 ? 30.716 -14.084 -9.677 1.00 89.19 283 GLY A N 1
ATOM 1963 C CA . GLY A 1 283 ? 29.560 -14.707 -10.339 1.00 89.19 283 GLY A CA 1
ATOM 1964 C C . GLY A 1 283 ? 28.281 -13.865 -10.299 1.00 89.19 283 GLY A C 1
ATOM 1965 O O . GLY A 1 283 ? 27.185 -14.415 -10.227 1.00 89.19 283 GLY A O 1
ATOM 1966 N N . PHE A 1 284 ? 28.403 -12.535 -10.278 1.00 92.56 284 PHE A N 1
ATOM 1967 C CA . PHE A 1 284 ? 27.264 -11.647 -10.509 1.00 92.56 284 PHE A CA 1
ATOM 1968 C C . PHE A 1 284 ? 27.040 -11.507 -12.009 1.00 92.56 284 PHE A C 1
ATOM 1970 O O . PHE A 1 284 ? 28.006 -11.444 -12.764 1.00 92.56 284 PHE A O 1
ATOM 1977 N N . ILE A 1 285 ? 25.788 -11.429 -12.445 1.00 93.94 285 ILE A N 1
ATOM 1978 C CA . ILE A 1 285 ? 25.453 -11.166 -13.844 1.00 93.94 285 ILE A CA 1
ATOM 1979 C C . ILE A 1 285 ? 24.851 -9.766 -13.921 1.00 93.94 285 ILE A C 1
ATOM 1981 O O . ILE A 1 285 ? 23.707 -9.553 -13.526 1.00 93.94 285 ILE A O 1
ATOM 1985 N N . ASN A 1 286 ? 25.617 -8.810 -14.434 1.00 93.69 286 ASN A N 1
ATOM 1986 C CA . ASN A 1 286 ? 25.150 -7.460 -14.724 1.00 93.69 286 ASN A CA 1
ATOM 1987 C C . ASN A 1 286 ? 24.272 -7.497 -15.976 1.00 93.69 286 ASN A C 1
ATOM 1989 O O . ASN A 1 286 ? 24.697 -7.999 -17.017 1.00 93.69 286 ASN A O 1
ATOM 1993 N N . VAL A 1 287 ? 23.062 -6.953 -15.895 1.00 93.69 287 VAL A N 1
ATOM 1994 C CA . VAL A 1 287 ? 22.047 -7.014 -16.951 1.00 93.69 287 VAL A CA 1
ATOM 1995 C C . VAL A 1 287 ? 21.786 -5.618 -17.500 1.00 93.69 287 VAL A C 1
ATOM 1997 O O . VAL A 1 287 ? 21.447 -4.681 -16.767 1.00 93.69 287 VAL A O 1
ATOM 2000 N N . PHE A 1 288 ? 21.907 -5.482 -18.816 1.00 90.38 288 PHE A N 1
ATOM 2001 C CA . PHE A 1 288 ? 21.629 -4.250 -19.539 1.00 90.38 288 PHE A CA 1
ATOM 2002 C C . PHE A 1 288 ? 20.369 -4.440 -20.380 1.00 90.38 288 PHE A C 1
ATOM 2004 O O . PHE A 1 288 ? 20.310 -5.346 -21.211 1.00 90.38 288 PHE A O 1
ATOM 2011 N N . LEU A 1 289 ? 19.362 -3.595 -20.163 1.00 90.38 289 LEU A N 1
ATOM 2012 C CA . LEU A 1 289 ? 18.119 -3.634 -20.922 1.00 90.38 289 LEU A CA 1
ATOM 2013 C C . LEU A 1 289 ? 18.304 -3.094 -22.340 1.00 90.38 289 LEU A C 1
ATOM 2015 O O . LEU A 1 289 ? 19.147 -2.234 -22.597 1.00 90.38 289 LEU A O 1
ATOM 2019 N N . SER A 1 290 ? 17.481 -3.599 -23.252 1.00 86.06 290 SER A N 1
ATOM 2020 C CA . SER A 1 290 ? 17.380 -3.123 -24.626 1.00 86.06 290 SER A CA 1
ATOM 2021 C C . SER A 1 290 ? 16.797 -1.703 -24.679 1.00 86.06 290 SER A C 1
ATOM 2023 O O . SER A 1 290 ? 15.709 -1.474 -24.145 1.00 86.06 290 SER A O 1
ATOM 2025 N N . PRO A 1 291 ? 17.450 -0.742 -25.364 1.00 82.12 291 PRO A N 1
ATOM 2026 C CA . PRO A 1 291 ? 16.874 0.583 -25.592 1.00 82.12 291 PRO A CA 1
ATOM 2027 C C . PRO A 1 291 ? 15.532 0.533 -26.333 1.00 82.12 291 PRO A C 1
ATOM 2029 O O . PRO A 1 291 ? 14.631 1.306 -26.023 1.00 82.12 291 PRO A O 1
ATOM 2032 N N . ALA A 1 292 ? 15.370 -0.410 -27.271 1.00 79.88 292 ALA A N 1
ATOM 2033 C CA . ALA A 1 292 ? 14.115 -0.599 -27.998 1.00 79.88 292 ALA A CA 1
ATOM 2034 C C . ALA A 1 292 ? 12.987 -1.077 -27.071 1.00 79.88 292 ALA A C 1
ATOM 2036 O O . ALA A 1 292 ? 11.862 -0.600 -27.179 1.00 79.88 292 ALA A O 1
ATOM 2037 N N . TYR A 1 293 ? 13.303 -1.963 -26.120 1.00 85.38 293 TYR A N 1
ATOM 2038 C CA . TYR A 1 293 ? 12.360 -2.386 -25.085 1.00 85.38 293 TYR A CA 1
ATOM 2039 C C . TYR A 1 293 ? 11.942 -1.221 -24.186 1.00 85.38 293 TYR A C 1
ATOM 2041 O O . TYR A 1 293 ? 10.753 -1.024 -23.951 1.00 85.38 293 TYR A O 1
ATOM 2049 N N . LEU A 1 294 ? 12.904 -0.420 -23.718 1.00 89.62 294 LEU A N 1
ATOM 2050 C CA . LEU A 1 294 ? 12.622 0.751 -22.884 1.00 89.62 294 LEU A CA 1
ATOM 2051 C C . LEU A 1 294 ? 11.734 1.766 -23.615 1.00 89.62 294 LEU A C 1
ATOM 2053 O O . LEU A 1 294 ? 10.742 2.219 -23.049 1.00 89.62 294 LEU A O 1
ATOM 2057 N N . ALA A 1 295 ? 12.046 2.076 -24.877 1.00 87.56 295 ALA A N 1
ATOM 2058 C CA . ALA A 1 295 ? 11.243 2.977 -25.701 1.00 87.56 295 ALA A CA 1
ATOM 2059 C C . ALA A 1 295 ? 9.812 2.451 -25.894 1.00 87.56 295 ALA A C 1
ATOM 2061 O O . ALA A 1 295 ? 8.853 3.181 -25.646 1.00 87.56 295 ALA A O 1
ATOM 2062 N N . ALA A 1 296 ? 9.665 1.170 -26.248 1.00 86.19 296 ALA A N 1
ATOM 2063 C CA . ALA A 1 296 ? 8.360 0.536 -26.415 1.00 86.19 296 ALA A CA 1
ATOM 2064 C C . ALA A 1 296 ? 7.548 0.521 -25.110 1.00 86.19 296 ALA A C 1
ATOM 2066 O O . ALA A 1 296 ? 6.334 0.701 -25.138 1.00 86.19 296 ALA A O 1
ATOM 2067 N N . ARG A 1 297 ? 8.199 0.354 -23.951 1.00 90.38 297 ARG A N 1
ATOM 2068 C CA . ARG A 1 297 ? 7.525 0.435 -22.647 1.00 90.38 297 ARG A CA 1
ATOM 2069 C C . ARG A 1 297 ? 7.045 1.835 -22.320 1.00 90.38 297 ARG A C 1
ATOM 2071 O O . ARG A 1 297 ? 5.922 1.975 -21.850 1.00 90.38 297 ARG A O 1
ATOM 2078 N N . VAL A 1 298 ? 7.868 2.854 -22.555 1.00 91.56 298 VAL A N 1
ATOM 2079 C CA . VAL A 1 298 ? 7.454 4.250 -22.357 1.00 91.56 298 VAL A CA 1
ATOM 2080 C C . VAL A 1 298 ? 6.270 4.573 -23.266 1.00 91.56 298 VAL A C 1
ATOM 2082 O O . VAL A 1 298 ? 5.266 5.091 -22.788 1.00 91.56 298 VAL A O 1
ATOM 2085 N N . GLU A 1 299 ? 6.337 4.197 -24.545 1.00 90.75 299 GLU A N 1
ATOM 2086 C CA . GLU A 1 299 ? 5.222 4.366 -25.480 1.00 90.75 299 GLU A CA 1
ATOM 2087 C C . GLU A 1 299 ? 3.962 3.627 -25.010 1.00 90.75 299 GLU A C 1
ATOM 2089 O O . GLU A 1 299 ? 2.870 4.195 -25.025 1.00 90.75 299 GLU A O 1
ATOM 2094 N N . HIS A 1 300 ? 4.104 2.386 -24.542 1.00 88.94 300 HIS A N 1
ATOM 2095 C CA . HIS A 1 300 ? 2.992 1.613 -24.006 1.00 88.94 300 HIS A CA 1
ATOM 2096 C C . HIS A 1 300 ? 2.349 2.305 -22.800 1.00 88.94 300 HIS A C 1
ATOM 2098 O O . HIS A 1 300 ? 1.137 2.477 -22.796 1.00 88.94 300 HIS A O 1
ATOM 2104 N N . VAL A 1 301 ? 3.136 2.766 -21.821 1.00 91.25 301 VAL A N 1
ATOM 2105 C CA . VAL A 1 301 ? 2.622 3.486 -20.641 1.00 91.25 301 VAL A CA 1
ATOM 2106 C C . VAL A 1 301 ? 1.919 4.786 -21.040 1.00 91.25 301 VAL A C 1
ATOM 2108 O O . VAL A 1 301 ? 0.881 5.118 -20.477 1.00 91.25 301 VAL A O 1
ATOM 2111 N N . LEU A 1 302 ? 2.435 5.510 -22.036 1.00 90.19 302 LEU A N 1
ATOM 2112 C CA . LEU A 1 302 ? 1.802 6.736 -22.530 1.00 90.19 302 LEU A CA 1
ATOM 2113 C C . LEU A 1 302 ? 0.473 6.469 -23.254 1.00 90.19 302 LEU A C 1
ATOM 2115 O O . LEU A 1 302 ? -0.436 7.289 -23.168 1.00 90.19 302 LEU A O 1
ATOM 2119 N N . ARG A 1 303 ? 0.350 5.342 -23.969 1.00 90.56 303 ARG A N 1
ATOM 2120 C CA . ARG A 1 303 ? -0.862 4.982 -24.728 1.00 90.56 303 ARG A CA 1
ATOM 2121 C C . ARG A 1 303 ? -1.917 4.266 -23.886 1.00 90.56 303 ARG A C 1
ATOM 2123 O O . ARG A 1 303 ? -3.098 4.562 -24.019 1.00 90.56 303 ARG A O 1
ATOM 2130 N N . ALA A 1 304 ? -1.497 3.298 -23.078 1.00 89.06 304 ALA A N 1
ATOM 2131 C CA . ALA A 1 304 ? -2.367 2.430 -22.287 1.00 89.06 304 ALA A CA 1
ATOM 2132 C C . ALA A 1 304 ? -2.602 2.953 -20.860 1.00 89.06 304 ALA A C 1
ATOM 2134 O O . ALA A 1 304 ? -3.523 2.495 -20.188 1.00 89.06 304 ALA A O 1
ATOM 2135 N N . GLY A 1 305 ? -1.794 3.915 -20.404 1.00 89.31 305 GLY A N 1
ATOM 2136 C CA . GLY A 1 305 ? -1.793 4.403 -19.029 1.00 89.31 305 GLY A CA 1
ATOM 2137 C C . GLY A 1 305 ? -0.876 3.594 -18.108 1.00 89.31 305 GLY A C 1
ATOM 2138 O O . GLY A 1 305 ? -0.284 2.582 -18.488 1.00 89.31 305 GLY A O 1
ATOM 2139 N N . VAL A 1 306 ? -0.743 4.063 -16.866 1.00 89.75 306 VAL A N 1
ATOM 2140 C CA . VAL A 1 306 ? -0.019 3.342 -15.811 1.00 89.75 306 VAL A CA 1
ATOM 2141 C C . VAL A 1 306 ? -0.960 2.303 -15.203 1.00 89.75 306 VAL A C 1
ATOM 2143 O O . VAL A 1 306 ? -2.030 2.658 -14.712 1.00 89.75 306 VAL A O 1
ATOM 2146 N N . SER A 1 307 ? -0.554 1.036 -15.200 1.00 86.12 307 SER A N 1
ATOM 2147 C CA . SER A 1 307 ? -1.303 -0.067 -14.590 1.00 86.12 307 SER A CA 1
ATOM 2148 C C . SER A 1 307 ? -0.533 -0.699 -13.433 1.00 86.12 307 SER A C 1
ATOM 2150 O O . SER A 1 307 ? 0.702 -0.692 -13.420 1.00 86.12 307 SER A O 1
ATOM 2152 N N . GLY A 1 308 ? -1.259 -1.277 -12.476 1.00 84.38 308 GLY A N 1
ATOM 2153 C CA . GLY A 1 308 ? -0.669 -2.103 -11.429 1.00 84.38 308 GLY A CA 1
ATOM 2154 C C . GLY A 1 308 ? -0.031 -3.386 -11.976 1.00 84.38 308 GLY A C 1
ATOM 2155 O O . GLY A 1 308 ? -0.273 -3.769 -13.127 1.00 84.38 308 GLY A O 1
ATOM 2156 N N . PRO A 1 309 ? 0.802 -4.064 -11.167 1.00 83.75 309 PRO A N 1
ATOM 2157 C CA . PRO A 1 309 ? 1.327 -5.377 -11.515 1.00 83.75 309 PRO A CA 1
ATOM 2158 C C . PRO A 1 309 ? 0.189 -6.393 -11.661 1.00 83.75 309 PRO A C 1
ATOM 2160 O O . PRO A 1 309 ? -0.836 -6.301 -10.987 1.00 83.75 309 PRO A O 1
ATOM 2163 N N . LYS A 1 310 ? 0.388 -7.409 -12.506 1.00 80.88 310 LYS A N 1
ATOM 2164 C CA . LYS A 1 310 ? -0.540 -8.540 -12.583 1.00 80.88 310 LYS A CA 1
ATOM 2165 C C . LYS A 1 310 ? -0.402 -9.382 -11.318 1.00 80.88 310 LYS A C 1
ATOM 2167 O O . LYS A 1 310 ? 0.622 -10.025 -11.109 1.00 80.88 310 LYS A O 1
ATOM 2172 N N . VAL A 1 311 ? -1.442 -9.390 -10.497 1.00 87.00 311 VAL A N 1
ATOM 2173 C CA . VAL A 1 311 ? -1.559 -10.233 -9.301 1.00 87.00 311 VAL A CA 1
ATOM 2174 C C . VAL A 1 311 ? -2.775 -11.141 -9.437 1.00 87.00 311 VAL A C 1
ATOM 2176 O O . VAL A 1 311 ? -3.641 -10.901 -10.275 1.00 87.00 311 VAL A O 1
ATOM 2179 N N . THR A 1 312 ? -2.855 -12.187 -8.615 1.00 91.62 312 THR A N 1
ATOM 2180 C CA . THR A 1 312 ? -4.110 -12.935 -8.458 1.00 91.62 312 THR A CA 1
ATOM 2181 C C . THR A 1 312 ? -5.027 -12.125 -7.540 1.00 91.62 312 THR A C 1
ATOM 2183 O O . THR A 1 312 ? -4.663 -11.933 -6.374 1.00 91.62 312 THR A O 1
ATOM 2186 N N . PRO A 1 313 ? -6.178 -11.622 -8.026 1.00 95.44 313 PRO A N 1
ATOM 2187 C CA . PRO A 1 313 ? -7.085 -10.848 -7.195 1.00 95.44 313 PRO A CA 1
ATOM 2188 C C . PRO A 1 313 ? -7.577 -11.680 -6.017 1.00 95.44 313 PRO A C 1
ATOM 2190 O O . PRO A 1 313 ? -7.920 -12.854 -6.152 1.00 95.44 313 PRO A O 1
ATOM 2193 N N . VAL A 1 314 ? -7.625 -11.043 -4.856 1.00 97.50 314 VAL A N 1
ATOM 2194 C CA . VAL A 1 314 ? -8.203 -11.606 -3.639 1.00 97.50 314 VAL A CA 1
ATOM 2195 C C . VAL A 1 314 ? -9.012 -10.528 -2.944 1.00 97.50 314 VAL A C 1
ATOM 2197 O O . VAL A 1 314 ? -8.761 -9.338 -3.154 1.00 97.50 314 VAL A O 1
ATOM 2200 N N . LYS A 1 315 ? -9.947 -10.956 -2.098 1.00 98.44 315 LYS A N 1
ATOM 2201 C CA . LYS A 1 315 ? -10.693 -10.064 -1.222 1.00 98.44 315 LYS A CA 1
ATOM 2202 C C . LYS A 1 315 ? -9.881 -9.754 0.032 1.00 98.44 315 LYS A C 1
ATOM 2204 O O . LYS A 1 315 ? -9.500 -10.672 0.769 1.00 98.44 315 LYS A O 1
ATOM 2209 N N . VAL A 1 316 ? -9.603 -8.473 0.242 1.00 98.75 316 VAL A N 1
ATOM 2210 C CA . VAL A 1 316 ? -8.785 -7.936 1.329 1.00 98.75 316 VAL A CA 1
ATOM 2211 C C . VAL A 1 316 ? -9.670 -7.106 2.248 1.00 98.75 316 VAL A C 1
ATOM 2213 O O . VAL A 1 316 ? -10.331 -6.190 1.774 1.00 98.75 316 VAL A O 1
ATOM 2216 N N . ALA A 1 317 ? -9.660 -7.372 3.552 1.00 98.62 317 ALA A N 1
ATOM 2217 C CA . ALA A 1 317 ? -10.211 -6.437 4.529 1.00 98.62 317 ALA A CA 1
ATOM 2218 C C . ALA A 1 317 ? -9.078 -5.649 5.183 1.00 98.62 317 ALA A C 1
ATOM 2220 O O . ALA A 1 317 ? -8.107 -6.235 5.662 1.00 98.62 317 ALA A O 1
ATOM 2221 N N . ILE A 1 318 ? -9.218 -4.328 5.212 1.00 98.75 318 ILE A N 1
ATOM 2222 C CA . ILE A 1 318 ? -8.276 -3.425 5.865 1.00 98.75 318 ILE A CA 1
ATOM 2223 C C . ILE A 1 318 ? -8.984 -2.623 6.952 1.00 98.75 318 ILE A C 1
ATOM 2225 O O . ILE A 1 318 ? -9.939 -1.902 6.676 1.00 98.75 318 ILE A O 1
ATOM 2229 N N . ASP A 1 319 ? -8.505 -2.773 8.181 1.00 98.62 319 ASP A N 1
ATOM 2230 C CA . ASP A 1 319 ? -8.986 -2.088 9.376 1.00 98.62 319 ASP A CA 1
ATOM 2231 C C . ASP A 1 319 ? -8.073 -0.905 9.685 1.00 98.62 319 ASP A C 1
ATOM 2233 O O . ASP A 1 319 ? -6.872 -1.089 9.922 1.00 98.62 319 ASP A O 1
ATOM 2237 N N . TYR A 1 320 ? -8.620 0.307 9.610 1.00 98.25 320 TYR A N 1
ATOM 2238 C CA . TYR A 1 320 ? -7.856 1.526 9.828 1.00 98.25 320 TYR A CA 1
ATOM 2239 C C . TYR A 1 320 ? -8.728 2.706 10.273 1.00 98.25 320 TYR A C 1
ATOM 2241 O O . TYR A 1 320 ? -9.950 2.711 10.144 1.00 98.25 320 TYR A O 1
ATOM 2249 N N . SER A 1 321 ? -8.062 3.756 10.754 1.00 96.50 321 SER A N 1
ATOM 2250 C CA . SER A 1 321 ? -8.639 4.920 11.434 1.00 96.50 321 SER A CA 1
ATOM 2251 C C . SER A 1 321 ? -9.163 4.611 12.8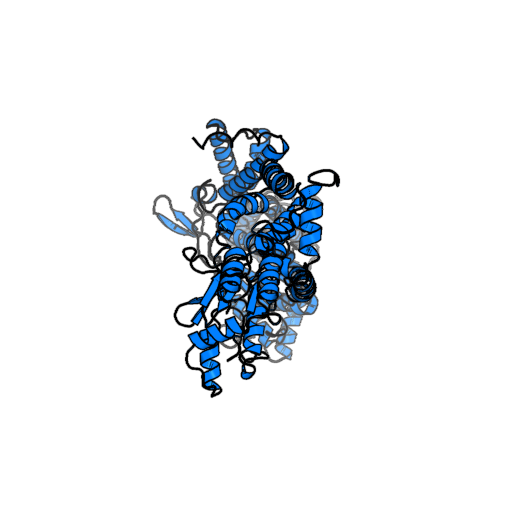35 1.00 96.50 321 SER A C 1
ATOM 2253 O O . SER A 1 321 ? -8.574 5.095 13.805 1.00 96.50 321 SER A O 1
ATOM 2255 N N . SER A 1 322 ? -10.236 3.825 12.919 1.00 94.94 322 SER A N 1
ATOM 2256 C CA . SER A 1 322 ? -10.818 3.220 14.124 1.00 94.94 322 SER A CA 1
ATOM 2257 C C . SER A 1 322 ? -10.820 4.126 15.376 1.00 94.94 322 SER A C 1
ATOM 2259 O O . SER A 1 322 ? -10.304 3.736 16.427 1.00 94.94 322 SER A O 1
ATOM 2261 N N . PRO A 1 323 ? -11.340 5.374 15.299 1.00 93.50 323 PRO A N 1
ATOM 2262 C CA . PRO A 1 323 ? -11.415 6.263 16.452 1.00 93.50 323 PRO A CA 1
ATOM 2263 C C . PRO A 1 323 ? -12.482 5.821 17.461 1.00 93.50 323 PRO A C 1
ATOM 2265 O O . PRO A 1 323 ? -13.487 5.193 17.129 1.00 93.50 323 PRO A O 1
ATOM 2268 N N . ASN A 1 324 ? -12.296 6.230 18.715 1.00 90.75 324 ASN A N 1
ATOM 2269 C CA . ASN A 1 324 ? -13.296 6.055 19.766 1.00 90.75 324 ASN A CA 1
ATOM 2270 C C . ASN A 1 324 ? -14.375 7.142 19.686 1.00 90.75 324 ASN A C 1
ATOM 2272 O O . ASN A 1 324 ? -14.050 8.332 19.658 1.00 90.75 324 ASN A O 1
ATOM 2276 N N . ILE A 1 325 ? -15.647 6.745 19.731 1.00 88.69 325 ILE A N 1
ATOM 2277 C CA . ILE A 1 325 ? -16.790 7.668 19.767 1.00 88.69 325 ILE A CA 1
ATOM 2278 C C . ILE A 1 325 ? -16.733 8.536 21.034 1.00 88.69 325 ILE A C 1
ATOM 2280 O O . ILE A 1 325 ? -16.230 8.120 22.082 1.00 88.69 325 ILE A O 1
ATOM 2284 N N . ALA A 1 326 ? -17.239 9.768 20.929 1.00 79.81 326 ALA A N 1
ATOM 2285 C CA . ALA A 1 326 ? -17.227 10.786 21.983 1.00 79.81 326 ALA A CA 1
ATOM 2286 C C . ALA A 1 326 ? -15.832 11.240 22.456 1.00 79.81 326 ALA A C 1
ATOM 2288 O O . ALA A 1 326 ? -15.712 11.947 23.460 1.00 79.81 326 ALA A O 1
ATOM 2289 N N . LYS A 1 327 ? -14.772 10.876 21.725 1.00 81.69 327 LYS A N 1
ATOM 2290 C CA . LYS A 1 327 ? -13.419 11.412 21.893 1.00 81.69 327 LYS A CA 1
ATOM 2291 C C . LYS A 1 327 ? -12.940 12.031 20.587 1.00 81.69 327 LYS A C 1
ATOM 2293 O O . LYS A 1 327 ? -13.321 11.613 19.498 1.00 81.69 327 LYS A O 1
ATOM 2298 N N . GLU A 1 328 ? -12.058 13.015 20.699 1.00 79.50 328 GLU A N 1
ATOM 2299 C CA . GLU A 1 328 ? -11.470 13.648 19.522 1.00 79.50 328 GLU A CA 1
ATOM 2300 C C . GLU A 1 328 ? -10.487 12.721 18.822 1.00 79.50 328 GLU A C 1
ATOM 2302 O O . GLU A 1 328 ? -9.704 11.996 19.448 1.00 79.50 328 GLU A O 1
ATOM 2307 N N . MET A 1 329 ? -10.470 12.811 17.494 1.00 86.25 329 MET A N 1
ATOM 2308 C CA . MET A 1 329 ? -9.402 12.211 16.717 1.00 86.25 329 MET A CA 1
ATOM 2309 C C . MET A 1 329 ? -8.081 12.919 17.025 1.00 86.25 329 MET A C 1
ATOM 2311 O O . MET A 1 329 ? -7.921 14.117 16.789 1.00 86.25 329 MET A O 1
ATOM 2315 N N . HIS A 1 330 ? -7.119 12.146 17.517 1.00 83.00 330 HIS A N 1
ATOM 2316 C CA . HIS A 1 330 ? -5.748 12.578 17.741 1.00 83.00 330 HIS A CA 1
ATOM 2317 C C . HIS A 1 330 ? -4.787 12.032 16.676 1.00 83.00 330 HIS A C 1
ATOM 2319 O O . HIS A 1 330 ? -5.128 11.155 15.881 1.00 83.00 330 HIS A O 1
ATOM 2325 N N . VAL A 1 331 ? -3.531 12.476 16.730 1.00 81.81 331 VAL A N 1
ATOM 2326 C CA . VAL A 1 331 ? -2.463 12.099 15.783 1.00 81.81 331 VAL A CA 1
ATOM 2327 C C . VAL A 1 331 ? -2.201 10.590 15.658 1.00 81.81 331 VAL A C 1
ATOM 2329 O O . VAL A 1 331 ? -1.775 10.138 14.605 1.00 81.81 331 VAL A O 1
ATOM 2332 N N . GLY A 1 332 ? -2.497 9.783 16.684 1.00 82.31 332 GLY A N 1
ATOM 2333 C CA . GLY A 1 332 ? -2.473 8.316 16.557 1.00 82.31 332 GLY A CA 1
ATOM 2334 C C . GLY A 1 332 ? -3.465 7.779 15.510 1.00 82.31 332 GLY A C 1
ATOM 2335 O O . GLY A 1 332 ? -3.070 7.023 14.627 1.00 82.31 332 GLY A O 1
ATOM 2336 N N . HIS A 1 333 ? -4.726 8.234 15.542 1.00 90.06 333 HIS A N 1
ATOM 2337 C CA . HIS A 1 333 ? -5.725 7.876 14.529 1.00 90.06 333 HIS A CA 1
ATOM 2338 C C . HIS A 1 333 ? -5.355 8.450 13.159 1.00 90.06 333 HIS A C 1
ATOM 2340 O O . HIS A 1 333 ? -5.631 7.817 12.146 1.00 90.06 333 HIS A O 1
ATOM 2346 N N . LEU A 1 334 ? -4.692 9.615 13.109 1.00 90.06 334 LEU A N 1
ATOM 2347 C CA . LEU A 1 334 ? -4.199 10.193 11.856 1.00 90.06 334 LEU A CA 1
ATOM 2348 C C . LEU A 1 334 ? -3.264 9.227 11.119 1.00 90.06 334 LEU A C 1
ATOM 2350 O O . LEU A 1 334 ? -3.484 8.978 9.936 1.00 90.06 334 LEU A O 1
ATOM 2354 N N . ARG A 1 335 ? -2.266 8.660 11.813 1.00 93.44 335 ARG A N 1
ATOM 2355 C CA . ARG A 1 335 ? -1.314 7.721 11.198 1.00 93.44 335 ARG A CA 1
ATOM 2356 C C . ARG A 1 335 ? -2.025 6.510 10.612 1.00 93.44 335 ARG A C 1
ATOM 2358 O O . ARG A 1 335 ? -1.859 6.215 9.432 1.00 93.44 335 ARG A O 1
ATOM 2365 N N . SER A 1 336 ? -2.874 5.864 11.416 1.00 96.62 336 SER A N 1
ATOM 2366 C CA . SER A 1 336 ? -3.689 4.732 10.958 1.00 96.62 336 SER A CA 1
ATOM 2367 C C . SER A 1 336 ? -4.527 5.111 9.733 1.00 96.62 336 SER A C 1
ATOM 2369 O O . SER A 1 336 ? -4.509 4.407 8.728 1.00 96.62 336 SER A O 1
ATOM 2371 N N . THR A 1 337 ? -5.177 6.279 9.775 1.00 96.94 337 THR A N 1
ATOM 2372 C CA . THR A 1 337 ? -6.023 6.796 8.689 1.00 96.94 337 THR A CA 1
ATOM 2373 C C . THR A 1 337 ? -5.247 6.934 7.373 1.00 96.94 337 THR A C 1
ATOM 2375 O O . THR A 1 337 ? -5.696 6.462 6.333 1.00 96.94 337 THR A O 1
ATOM 2378 N N . ILE A 1 338 ? -4.066 7.559 7.412 1.00 96.31 338 ILE A N 1
ATOM 2379 C CA . ILE A 1 338 ? -3.254 7.850 6.220 1.00 96.31 338 ILE A CA 1
ATOM 2380 C C . ILE A 1 338 ? -2.601 6.580 5.670 1.00 96.31 338 ILE A C 1
ATOM 2382 O O . ILE A 1 338 ? -2.642 6.338 4.462 1.00 96.31 338 ILE A O 1
ATOM 2386 N N . ILE A 1 339 ? -2.001 5.769 6.545 1.00 97.88 339 ILE A N 1
ATOM 2387 C CA . ILE A 1 339 ? -1.320 4.528 6.162 1.00 97.88 339 ILE A CA 1
ATOM 2388 C C . ILE A 1 339 ? -2.338 3.538 5.588 1.00 97.88 339 ILE A C 1
ATOM 2390 O O . ILE A 1 339 ? -2.110 2.987 4.512 1.00 97.88 339 ILE A O 1
ATOM 2394 N N . GLY A 1 340 ? -3.476 3.356 6.261 1.00 98.12 340 GLY A N 1
ATOM 2395 C CA . GLY A 1 340 ? -4.518 2.430 5.832 1.00 98.12 340 GLY A CA 1
ATOM 2396 C C . GLY A 1 340 ? -5.147 2.808 4.496 1.00 98.12 340 GLY A C 1
ATOM 2397 O O . GLY A 1 340 ? -5.183 1.974 3.594 1.00 98.12 340 GLY A O 1
ATOM 2398 N N . ASP A 1 341 ? -5.538 4.073 4.308 1.00 98.50 341 ASP A N 1
ATOM 2399 C CA . ASP A 1 341 ? -6.097 4.534 3.028 1.00 98.50 341 ASP A CA 1
ATOM 2400 C C . ASP A 1 341 ? -5.083 4.390 1.880 1.00 98.50 341 ASP A C 1
ATOM 2402 O O . ASP A 1 341 ? -5.437 3.994 0.769 1.00 98.50 341 ASP A O 1
ATOM 2406 N N . THR A 1 342 ? -3.796 4.629 2.155 1.00 98.12 342 THR A N 1
ATOM 2407 C CA . THR A 1 342 ? -2.721 4.450 1.167 1.00 98.12 342 THR A CA 1
ATOM 2408 C C . THR A 1 342 ? -2.563 2.983 0.767 1.00 98.12 342 THR A C 1
ATOM 2410 O O . THR A 1 342 ? -2.505 2.681 -0.425 1.00 98.12 342 THR A O 1
ATOM 2413 N N . ILE A 1 343 ? -2.533 2.061 1.734 1.00 98.44 343 ILE A N 1
ATOM 2414 C CA . ILE A 1 343 ? -2.447 0.619 1.459 1.00 98.44 343 ILE A CA 1
ATOM 2415 C C . ILE A 1 343 ? -3.675 0.158 0.669 1.00 98.44 343 ILE A C 1
ATOM 2417 O O . ILE A 1 343 ? -3.519 -0.536 -0.334 1.00 98.44 343 ILE A O 1
ATOM 2421 N N . ALA A 1 344 ? -4.877 0.591 1.064 1.00 98.56 344 ALA A N 1
ATOM 2422 C CA . ALA A 1 344 ? -6.115 0.267 0.361 1.00 98.56 344 ALA A CA 1
ATOM 2423 C C . ALA A 1 344 ? -6.044 0.678 -1.118 1.00 98.56 344 ALA A C 1
ATOM 2425 O O . ALA A 1 344 ? -6.268 -0.148 -2.000 1.00 98.56 344 ALA A O 1
ATOM 2426 N N . ARG A 1 345 ? -5.641 1.924 -1.401 1.00 98.31 345 ARG A N 1
ATOM 2427 C CA . ARG A 1 345 ? -5.501 2.442 -2.774 1.00 98.31 345 ARG A CA 1
ATOM 2428 C C . ARG A 1 345 ? -4.458 1.685 -3.592 1.00 98.31 345 ARG A C 1
ATOM 2430 O O . ARG A 1 345 ? -4.688 1.425 -4.768 1.00 98.31 345 ARG A O 1
ATOM 2437 N N . VAL A 1 346 ? -3.321 1.326 -2.991 1.00 97.31 346 VAL A N 1
ATOM 2438 C CA . VAL A 1 346 ? -2.277 0.544 -3.677 1.00 97.31 346 VAL A CA 1
ATOM 2439 C C . VAL A 1 346 ? -2.790 -0.851 -4.032 1.00 97.31 346 VAL A C 1
ATOM 2441 O O . VAL A 1 346 ? -2.584 -1.307 -5.152 1.00 97.31 346 VAL A O 1
ATOM 2444 N N . LEU A 1 347 ? -3.488 -1.521 -3.115 1.00 97.69 347 LEU A N 1
ATOM 2445 C CA . LEU A 1 347 ? -4.035 -2.856 -3.364 1.00 97.69 347 LEU A CA 1
ATOM 2446 C C . LEU A 1 347 ? -5.122 -2.845 -4.445 1.00 97.69 347 LEU A C 1
ATOM 2448 O O . LEU A 1 347 ? -5.140 -3.731 -5.298 1.00 97.69 347 LEU A O 1
ATOM 2452 N N . GLU A 1 348 ? -5.977 -1.826 -4.467 1.00 96.81 348 GLU A N 1
ATOM 2453 C CA . GLU A 1 348 ? -6.962 -1.638 -5.539 1.00 96.81 348 GLU A CA 1
ATOM 2454 C C . GLU A 1 348 ? -6.315 -1.337 -6.882 1.00 96.81 348 GLU A C 1
ATOM 2456 O O . GLU A 1 348 ? -6.735 -1.877 -7.901 1.00 96.81 348 GLU A O 1
ATOM 2461 N N . PHE A 1 349 ? -5.264 -0.517 -6.889 1.00 96.00 349 PHE A N 1
ATOM 2462 C CA . PHE A 1 349 ? -4.488 -0.251 -8.094 1.00 96.00 349 PHE A CA 1
ATOM 2463 C C . PHE A 1 349 ? -3.833 -1.528 -8.649 1.00 96.00 349 PHE A C 1
ATOM 2465 O O . PHE A 1 349 ? -3.725 -1.691 -9.864 1.00 96.00 349 PHE A O 1
ATOM 2472 N N . CYS A 1 350 ? -3.450 -2.463 -7.774 1.00 94.12 350 CYS A N 1
ATOM 2473 C CA . CYS A 1 350 ? -3.003 -3.806 -8.149 1.00 94.12 350 CYS A CA 1
ATOM 2474 C C . CYS A 1 350 ? -4.152 -4.741 -8.582 1.00 94.12 350 CYS A C 1
ATOM 2476 O O . CYS A 1 350 ? -3.878 -5.805 -9.121 1.00 94.12 350 CYS A O 1
ATOM 2478 N N . GLY A 1 351 ? -5.421 -4.374 -8.379 1.00 95.12 351 GLY A N 1
ATOM 2479 C CA . GLY A 1 351 ? -6.590 -5.155 -8.800 1.00 95.12 351 GLY A CA 1
ATOM 2480 C C . GLY A 1 351 ? -7.208 -6.057 -7.725 1.00 95.12 351 GLY A C 1
ATOM 2481 O O . GLY A 1 351 ? -7.988 -6.945 -8.064 1.00 95.12 351 GLY A O 1
ATOM 2482 N N . HIS A 1 352 ? -6.883 -5.866 -6.444 1.00 97.75 352 HIS A N 1
ATOM 2483 C CA . HIS A 1 352 ? -7.564 -6.560 -5.345 1.00 97.75 352 HIS A CA 1
ATOM 2484 C C . HIS A 1 352 ? -8.948 -5.957 -5.052 1.00 97.75 352 HIS A C 1
ATOM 2486 O O . HIS A 1 352 ? -9.165 -4.758 -5.223 1.00 97.75 352 HIS A O 1
ATOM 2492 N N . GLU A 1 353 ? -9.872 -6.778 -4.546 1.00 97.88 353 GLU A N 1
ATOM 2493 C CA . GLU A 1 353 ? -11.141 -6.300 -3.983 1.00 97.88 353 GLU A CA 1
ATOM 2494 C C . GLU A 1 353 ? -10.892 -5.882 -2.530 1.00 97.88 353 GLU A C 1
ATOM 2496 O O . GLU A 1 353 ? -10.549 -6.726 -1.703 1.00 97.88 353 GLU A O 1
ATOM 2501 N N . VAL A 1 354 ? -11.032 -4.595 -2.206 1.00 98.56 354 VAL A N 1
ATOM 2502 C CA . VAL A 1 354 ? -10.704 -4.068 -0.872 1.00 98.56 354 VAL A CA 1
ATOM 2503 C C . VAL A 1 354 ? -11.960 -3.636 -0.119 1.00 98.56 354 VAL A C 1
ATOM 2505 O O . VAL A 1 354 ? -12.665 -2.718 -0.533 1.00 98.56 354 VAL A O 1
ATOM 2508 N N . VAL A 1 355 ? -12.187 -4.259 1.037 1.00 98.50 355 VAL A N 1
ATOM 2509 C CA . VAL A 1 355 ? -13.181 -3.869 2.042 1.00 98.50 355 VAL A CA 1
ATOM 2510 C C . VAL A 1 355 ? -12.492 -2.990 3.083 1.00 98.50 355 VAL A C 1
ATOM 2512 O O . VAL A 1 355 ? -11.588 -3.441 3.788 1.00 98.50 355 VAL A O 1
ATOM 2515 N N . ARG A 1 356 ? -12.903 -1.725 3.177 1.00 98.62 356 ARG A N 1
ATOM 2516 C CA . ARG A 1 356 ? -12.360 -0.755 4.136 1.00 98.62 356 ARG A CA 1
ATOM 2517 C C . ARG A 1 356 ? -13.224 -0.728 5.383 1.00 98.62 356 ARG A C 1
ATOM 2519 O O . ARG A 1 356 ? -14.408 -0.421 5.296 1.00 98.62 356 ARG A O 1
ATOM 2526 N N . ILE A 1 357 ? -12.622 -1.014 6.526 1.00 98.50 357 ILE A N 1
ATOM 2527 C CA . ILE A 1 357 ? -13.323 -1.160 7.793 1.00 98.50 357 ILE A CA 1
ATOM 2528 C C . ILE A 1 357 ? -12.834 -0.078 8.748 1.00 98.50 357 ILE A C 1
ATOM 2530 O O . ILE A 1 357 ? -11.649 -0.004 9.063 1.00 98.50 357 ILE A O 1
ATOM 2534 N N . ASN A 1 358 ? -13.763 0.744 9.221 1.00 97.75 358 ASN A N 1
ATOM 2535 C CA . ASN A 1 358 ? -13.548 1.677 10.314 1.00 97.75 358 ASN A CA 1
ATOM 2536 C C . ASN A 1 358 ? -14.098 1.050 11.598 1.00 97.75 358 ASN A C 1
ATOM 2538 O O . ASN A 1 358 ? -15.307 1.100 11.858 1.00 97.75 358 ASN A O 1
ATOM 2542 N N . HIS A 1 359 ? -13.223 0.404 12.368 1.00 97.25 359 HIS A N 1
ATOM 2543 C CA . HIS A 1 359 ? -13.589 -0.332 13.575 1.00 97.25 359 HIS A CA 1
ATOM 2544 C C . HIS A 1 359 ? -13.719 0.612 14.779 1.00 97.25 359 HIS A C 1
ATOM 2546 O O . HIS A 1 359 ? -12.903 0.618 15.695 1.00 97.25 359 HIS A O 1
ATOM 2552 N N . VAL A 1 360 ? -14.723 1.490 14.728 1.00 95.81 360 VAL A N 1
ATOM 2553 C CA . VAL A 1 360 ? -14.931 2.532 15.742 1.00 95.81 360 VAL A CA 1
ATOM 2554 C C . VAL A 1 360 ? -15.265 1.947 17.117 1.00 95.81 360 VAL A C 1
ATOM 2556 O O . VAL A 1 360 ? -16.048 1.004 17.240 1.00 95.81 360 VAL A O 1
ATOM 2559 N N . GLY A 1 361 ? -14.733 2.577 18.164 1.00 93.81 361 GLY A N 1
ATOM 2560 C CA . GLY A 1 361 ? -15.085 2.271 19.551 1.00 93.81 361 GLY A CA 1
ATOM 2561 C C . GLY A 1 361 ? -16.432 2.892 19.918 1.00 93.81 361 GLY A C 1
ATOM 2562 O O . GLY A 1 361 ? -16.482 3.944 20.565 1.00 93.81 361 GLY A O 1
ATOM 2563 N N . ASP A 1 362 ? -17.521 2.285 19.451 1.00 93.50 362 ASP A N 1
ATOM 2564 C CA . ASP A 1 362 ? -18.906 2.736 19.641 1.00 93.50 362 ASP A CA 1
ATOM 2565 C C . ASP A 1 362 ? -19.663 1.966 20.730 1.00 93.50 362 ASP A C 1
ATOM 2567 O O . ASP A 1 362 ? -20.858 2.184 20.930 1.00 93.50 362 ASP A O 1
ATOM 2571 N N . TRP A 1 363 ? -18.975 1.111 21.484 1.00 91.31 363 TRP A N 1
ATOM 2572 C CA . TRP A 1 363 ? -19.554 0.356 22.587 1.00 91.31 363 TRP A CA 1
ATOM 2573 C C . TRP A 1 363 ? -18.683 0.462 23.843 1.00 91.31 363 TRP A C 1
ATOM 2575 O O . TRP A 1 363 ? -17.462 0.554 23.769 1.00 91.31 363 TRP A O 1
ATOM 2585 N N . GLY A 1 364 ? -19.301 0.517 25.026 1.00 86.44 364 GLY A N 1
ATOM 2586 C CA . GLY A 1 364 ? -18.565 0.575 26.293 1.00 86.44 364 GLY A CA 1
ATOM 2587 C C . GLY A 1 364 ? -19.278 1.320 27.419 1.00 86.44 364 GLY A C 1
ATOM 2588 O O . GLY A 1 364 ? -20.317 1.956 27.238 1.00 86.44 364 GLY A O 1
ATOM 2589 N N . THR A 1 365 ? -18.704 1.249 28.621 1.00 86.00 365 THR A N 1
ATOM 2590 C CA . THR A 1 365 ? -19.309 1.803 29.845 1.00 86.00 365 THR A CA 1
ATOM 2591 C C . THR A 1 365 ? -19.381 3.331 29.848 1.00 86.00 365 THR A C 1
ATOM 2593 O O . THR A 1 365 ? -20.234 3.908 30.523 1.00 86.00 365 THR A O 1
ATOM 2596 N N . GLN A 1 366 ? -18.546 4.001 29.049 1.00 87.69 366 GLN A N 1
ATOM 2597 C CA . GLN A 1 366 ? -18.557 5.453 28.870 1.00 87.69 366 GLN A CA 1
ATOM 2598 C C . GLN A 1 366 ? -19.893 5.987 28.335 1.00 87.69 366 GLN A C 1
ATOM 2600 O O . GLN A 1 366 ? -20.246 7.131 28.615 1.00 87.69 366 GLN A O 1
ATOM 2605 N N . PHE A 1 367 ? -20.666 5.180 27.605 1.00 92.56 367 PHE A N 1
ATOM 2606 C CA . PHE A 1 367 ? -21.949 5.629 27.066 1.00 92.56 367 PHE A CA 1
ATOM 2607 C C . PHE A 1 367 ? -23.011 5.829 28.141 1.00 92.56 367 PHE A C 1
ATOM 2609 O O . PHE A 1 367 ? -23.854 6.706 27.986 1.00 92.56 367 PHE A O 1
ATOM 2616 N N . GLY A 1 368 ? -22.937 5.111 29.264 1.00 93.62 368 GLY A N 1
ATOM 2617 C CA . GLY A 1 368 ? -23.889 5.303 30.357 1.00 93.62 368 GLY A CA 1
ATOM 2618 C C . GLY A 1 368 ? -23.816 6.700 30.962 1.00 93.62 368 GLY A C 1
ATOM 2619 O O . GLY A 1 368 ? -24.846 7.338 31.167 1.00 93.62 368 GLY A O 1
ATOM 2620 N N . MET A 1 369 ? -22.604 7.227 31.181 1.00 94.44 369 MET A N 1
ATOM 2621 C CA . MET A 1 369 ? -22.454 8.602 31.673 1.00 94.44 369 MET A CA 1
ATOM 2622 C C . MET A 1 369 ? -22.876 9.637 30.628 1.00 94.44 369 MET A C 1
ATOM 2624 O O . MET A 1 369 ? -23.463 10.650 30.992 1.00 94.44 369 MET A O 1
ATOM 2628 N N . LEU A 1 370 ? -22.632 9.386 29.338 1.00 94.38 370 LEU A N 1
ATOM 2629 C CA . LEU A 1 370 ? -23.057 10.294 28.271 1.00 94.38 370 LEU A CA 1
ATOM 2630 C C . LEU A 1 370 ? -24.581 10.350 28.159 1.00 94.38 370 LEU A C 1
ATOM 2632 O O . LEU A 1 370 ? -25.141 11.437 28.064 1.00 94.38 370 LEU A O 1
ATOM 2636 N N . ILE A 1 371 ? -25.254 9.200 28.230 1.00 94.88 371 ILE A N 1
ATOM 2637 C CA . ILE A 1 371 ? -26.715 9.128 28.183 1.00 94.88 371 ILE A CA 1
ATOM 2638 C C . ILE A 1 371 ? -27.328 9.767 29.432 1.00 94.88 371 ILE A C 1
ATOM 2640 O O . ILE A 1 371 ? -28.236 10.588 29.303 1.00 94.88 371 ILE A O 1
ATOM 2644 N N . ALA A 1 372 ? -26.810 9.462 30.626 1.00 95.38 372 ALA A N 1
ATOM 2645 C CA . ALA A 1 372 ? -27.269 10.095 31.862 1.00 95.38 372 ALA A CA 1
ATOM 2646 C C . ALA A 1 372 ? -27.093 11.621 31.811 1.00 95.38 372 ALA A C 1
ATOM 2648 O O . ALA A 1 372 ? -27.996 12.367 32.188 1.00 95.38 372 ALA A O 1
ATOM 2649 N N . HIS A 1 373 ? -25.954 12.098 31.295 1.00 94.81 373 HIS A N 1
ATOM 2650 C CA . HIS A 1 373 ? -25.710 13.527 31.127 1.00 94.81 373 HIS A CA 1
ATOM 2651 C C . HIS A 1 373 ? -26.664 14.163 30.113 1.00 94.81 373 HIS A C 1
ATOM 2653 O O . HIS A 1 373 ? -27.155 15.262 30.347 1.00 94.81 373 HIS A O 1
ATOM 2659 N N . LEU A 1 374 ? -26.960 13.465 29.014 1.00 93.25 374 LEU A N 1
ATOM 2660 C CA . LEU A 1 374 ? -27.848 13.943 27.957 1.00 93.25 374 LEU A CA 1
ATOM 2661 C C . LEU A 1 374 ? -29.277 14.097 28.462 1.00 93.25 374 LEU A C 1
ATOM 2663 O O . LEU A 1 374 ? -29.879 15.141 28.229 1.00 93.25 374 LEU A O 1
ATOM 2667 N N . LYS A 1 375 ? -29.785 13.113 29.211 1.00 93.50 375 LYS A N 1
ATOM 2668 C CA . LYS A 1 375 ? -31.118 13.182 29.826 1.00 93.50 375 LYS A CA 1
ATOM 2669 C C . LYS A 1 375 ? -31.248 14.354 30.805 1.00 93.50 375 LYS A C 1
ATOM 2671 O O . LYS A 1 375 ? -32.311 14.958 30.880 1.00 93.50 375 LYS A O 1
ATOM 2676 N N . ASP A 1 376 ? -30.176 14.694 31.521 1.00 92.62 376 ASP A N 1
ATOM 2677 C CA . ASP A 1 376 ? -30.163 15.849 32.426 1.00 92.62 376 ASP A CA 1
ATOM 2678 C C . ASP A 1 376 ? -30.068 17.184 31.673 1.00 92.62 376 ASP A C 1
ATOM 2680 O O . ASP A 1 376 ? -30.740 18.149 32.031 1.00 92.62 376 ASP A O 1
ATOM 2684 N N . ALA A 1 377 ? -29.201 17.260 30.660 1.00 90.19 377 ALA A N 1
ATOM 2685 C CA . ALA A 1 377 ? -28.927 18.490 29.918 1.00 90.19 377 ALA A CA 1
ATOM 2686 C C . ALA A 1 377 ? -30.058 18.865 28.949 1.00 90.19 377 ALA A C 1
ATOM 2688 O O . ALA A 1 377 ? -30.261 20.047 28.676 1.00 90.19 377 ALA A O 1
ATOM 2689 N N . TYR A 1 378 ? -30.800 17.871 28.460 1.00 90.94 378 TYR A N 1
ATOM 2690 C CA . TYR A 1 378 ? -31.909 18.037 27.525 1.00 90.94 378 TYR A CA 1
ATOM 2691 C C . TYR A 1 378 ? -33.133 17.255 28.016 1.00 90.94 378 TYR A C 1
ATOM 2693 O O . TYR A 1 378 ? -33.444 16.217 27.443 1.00 90.94 378 TYR A O 1
ATOM 2701 N N . PRO A 1 379 ? -33.843 17.697 29.069 1.00 86.94 379 PRO A N 1
ATOM 2702 C CA . PRO A 1 379 ? -34.974 16.949 29.633 1.00 86.94 379 PRO A CA 1
ATOM 2703 C C . PRO A 1 379 ? -36.131 16.724 28.646 1.00 86.94 379 PRO A C 1
ATOM 2705 O O . PRO A 1 379 ? -36.934 15.814 28.824 1.00 86.94 379 PRO A O 1
ATOM 2708 N N . ASP A 1 380 ? -36.214 17.547 27.599 1.00 88.44 380 ASP A N 1
ATOM 2709 C CA . ASP A 1 380 ? -37.203 17.513 26.523 1.00 88.44 380 ASP A CA 1
ATOM 2710 C C . ASP A 1 380 ? -36.743 16.718 25.283 1.00 88.44 380 ASP A C 1
ATOM 2712 O O . ASP A 1 380 ? -37.412 16.788 24.245 1.00 88.44 380 ASP A O 1
ATOM 2716 N N . PHE A 1 381 ? -35.657 15.930 25.387 1.00 86.31 381 PHE A N 1
ATOM 2717 C CA . PHE A 1 381 ? -35.020 15.184 24.283 1.00 86.31 381 PHE A CA 1
ATOM 2718 C C . PHE A 1 381 ? -35.971 14.298 23.457 1.00 86.31 381 PHE A C 1
ATOM 2720 O O . PHE A 1 381 ? -35.659 13.947 22.319 1.00 86.31 381 PHE A O 1
ATOM 2727 N N . GLU A 1 382 ? -37.114 13.895 24.021 1.00 80.69 382 GLU A N 1
ATOM 2728 C CA . GLU A 1 382 ? -38.137 13.115 23.314 1.00 80.69 382 GLU A CA 1
ATOM 2729 C C . GLU A 1 382 ? -38.937 13.947 22.305 1.00 80.69 382 GLU A C 1
ATOM 2731 O O . GLU A 1 382 ? -39.337 13.433 21.263 1.00 80.69 382 GLU A O 1
ATOM 2736 N N . SER A 1 383 ? -39.155 15.227 22.605 1.00 84.56 383 SER A N 1
ATOM 2737 C CA . SER A 1 383 ? -39.901 16.166 21.759 1.00 84.56 383 SER A CA 1
ATOM 2738 C C . SER A 1 383 ? -38.997 17.068 20.919 1.00 84.56 383 SER A C 1
ATOM 2740 O O . SER A 1 383 ? -39.406 17.532 19.856 1.00 84.56 383 SER A O 1
ATOM 2742 N N . ASN A 1 384 ? -37.764 17.289 21.376 1.00 81.12 384 ASN A N 1
ATOM 2743 C CA . ASN A 1 384 ? -36.800 18.191 20.771 1.00 81.12 384 ASN A CA 1
ATOM 2744 C C . ASN A 1 384 ? -35.418 17.516 20.733 1.00 81.12 384 ASN A C 1
ATOM 2746 O O . ASN A 1 384 ? -34.756 17.424 21.769 1.00 81.12 384 ASN A O 1
ATOM 2750 N N . PRO A 1 385 ? -34.979 16.997 19.571 1.00 76.44 385 PRO A N 1
ATOM 2751 C CA . PRO A 1 385 ? -33.707 16.297 19.463 1.00 76.44 385 PRO A CA 1
ATOM 2752 C C . PRO A 1 385 ? -32.531 17.163 19.958 1.00 76.44 385 PRO A C 1
ATOM 2754 O O . PRO A 1 385 ? -32.368 18.291 19.485 1.00 76.44 385 PRO A O 1
ATOM 2757 N N . PRO A 1 386 ? -31.684 16.650 20.870 1.00 79.75 386 PRO A N 1
ATOM 2758 C CA . PRO A 1 386 ? -30.527 17.381 21.375 1.00 79.75 386 PRO A CA 1
ATOM 2759 C C . PRO A 1 386 ? -29.582 17.810 20.250 1.00 79.75 386 PRO A C 1
ATOM 2761 O O . PRO A 1 386 ? -29.151 16.984 19.444 1.00 79.75 386 PRO A O 1
ATOM 2764 N N . ASN A 1 387 ? -29.202 19.089 20.238 1.00 79.88 387 ASN A N 1
ATOM 2765 C CA . ASN A 1 387 ? -28.150 19.603 19.363 1.00 79.88 387 ASN A CA 1
ATOM 2766 C C . ASN A 1 387 ? -26.857 19.797 20.167 1.00 79.88 387 ASN A C 1
ATOM 2768 O O . ASN A 1 387 ? -26.697 20.796 20.873 1.00 79.88 387 ASN A O 1
ATOM 2772 N N . ILE A 1 388 ? -25.953 18.820 20.080 1.00 80.56 388 ILE A N 1
ATOM 2773 C CA . ILE A 1 388 ? -24.656 18.852 20.762 1.00 80.56 388 ILE A CA 1
ATOM 2774 C C . ILE A 1 388 ? -23.615 19.384 19.776 1.00 80.56 388 ILE A C 1
ATOM 2776 O O . ILE A 1 388 ? -23.177 18.667 18.880 1.00 80.56 388 ILE A O 1
ATOM 2780 N N . ALA A 1 389 ? -23.218 20.645 19.952 1.00 76.12 389 ALA A N 1
ATOM 2781 C CA . ALA A 1 389 ? -22.242 21.301 19.079 1.00 76.12 389 ALA A CA 1
ATOM 2782 C C . ALA A 1 389 ? -20.801 20.804 19.301 1.00 76.12 389 ALA A C 1
ATOM 2784 O O . ALA A 1 389 ? -20.022 20.731 18.355 1.00 76.12 389 ALA A O 1
ATOM 2785 N N . ASP A 1 390 ? -20.448 20.463 20.544 1.00 80.81 390 ASP A N 1
ATOM 2786 C CA . ASP A 1 390 ? -19.119 19.972 20.920 1.00 80.81 390 ASP A CA 1
ATOM 2787 C C . ASP A 1 390 ? -19.256 18.749 21.834 1.00 80.81 390 ASP A C 1
ATOM 2789 O O . ASP A 1 390 ? -19.494 18.853 23.043 1.00 80.81 390 ASP A O 1
ATOM 2793 N N . LEU A 1 391 ? -19.118 17.566 21.236 1.00 84.31 391 LEU A N 1
ATOM 2794 C CA . LEU A 1 391 ? -19.234 16.304 21.956 1.00 84.31 391 LEU A CA 1
ATOM 2795 C C . LEU A 1 391 ? -18.053 16.058 22.911 1.00 84.31 391 LEU A C 1
ATOM 2797 O O . LEU A 1 391 ? -18.208 15.358 23.911 1.00 84.31 391 LEU A O 1
ATOM 2801 N N . THR A 1 392 ? -16.893 16.663 22.658 1.00 80.69 392 THR A N 1
ATOM 2802 C CA . THR A 1 392 ? -15.722 16.568 23.536 1.00 80.69 392 THR A CA 1
ATOM 2803 C C . THR A 1 392 ? -15.969 17.313 24.836 1.00 80.69 392 THR A C 1
ATOM 2805 O O . THR A 1 392 ? -15.726 16.778 25.922 1.00 80.69 392 THR A O 1
ATOM 2808 N N . ALA A 1 393 ? -16.467 18.547 24.739 1.00 84.75 393 ALA A N 1
ATOM 2809 C CA . ALA A 1 393 ? -16.856 19.337 25.899 1.00 84.75 393 ALA A CA 1
ATOM 2810 C C . ALA A 1 393 ? -17.963 18.625 26.689 1.00 84.75 393 ALA A C 1
ATOM 2812 O O . ALA A 1 393 ? -17.879 18.516 27.914 1.00 84.75 393 ALA A O 1
ATOM 2813 N N . PHE A 1 394 ? -18.938 18.055 25.978 1.00 89.12 394 PHE A N 1
ATOM 2814 C CA . PHE A 1 394 ? -20.014 17.263 26.564 1.00 89.12 394 PHE A CA 1
ATOM 2815 C C . PHE A 1 394 ? -19.492 16.028 27.324 1.00 89.12 394 PHE A C 1
ATOM 2817 O O . PHE A 1 394 ? -19.884 15.784 28.465 1.00 89.12 394 PHE A O 1
ATOM 2824 N N . TYR A 1 395 ? -18.542 15.284 26.744 1.00 88.81 395 TYR A N 1
ATOM 2825 C CA . TYR A 1 395 ? -17.878 14.159 27.409 1.00 88.81 395 TYR A CA 1
ATOM 2826 C C . TYR A 1 395 ? -17.107 14.603 28.657 1.00 88.81 395 TYR A C 1
ATOM 2828 O O . TYR A 1 395 ? -17.228 13.974 29.710 1.00 88.81 395 TYR A O 1
ATOM 2836 N N . LYS A 1 396 ? -16.321 15.688 28.569 1.00 88.19 396 LYS A N 1
ATOM 2837 C CA . LYS A 1 396 ? -15.564 16.226 29.713 1.00 88.19 396 LYS A CA 1
ATOM 2838 C C . LYS A 1 396 ? -16.514 16.615 30.854 1.00 88.19 396 LYS A C 1
ATOM 2840 O O . LYS A 1 396 ? -16.247 16.261 32.000 1.00 88.19 396 LYS A O 1
ATOM 2845 N N . ALA A 1 397 ? -17.638 17.266 30.545 1.00 90.81 397 ALA A N 1
ATOM 2846 C CA . ALA A 1 397 ? -18.660 17.623 31.527 1.00 90.81 397 ALA A CA 1
ATOM 2847 C C . ALA A 1 397 ? -19.291 16.382 32.183 1.00 90.81 397 ALA A C 1
ATOM 2849 O O . ALA A 1 397 ? -19.327 16.291 33.410 1.00 90.81 397 ALA A O 1
ATOM 2850 N N . ALA A 1 398 ? -19.697 15.385 31.389 1.00 92.62 398 ALA A N 1
ATOM 2851 C CA . ALA A 1 398 ? -20.225 14.121 31.904 1.00 92.62 398 ALA A CA 1
ATOM 2852 C C . ALA A 1 398 ? -19.216 13.395 32.810 1.00 92.62 398 ALA A C 1
ATOM 2854 O O . ALA A 1 398 ? -19.587 12.860 33.854 1.00 92.62 398 ALA A O 1
ATOM 2855 N N . LYS A 1 399 ? -17.927 13.413 32.445 1.00 92.31 399 LYS A N 1
ATOM 2856 C CA . LYS A 1 399 ? -16.857 12.774 33.217 1.00 92.31 399 LYS A CA 1
ATOM 2857 C C . LYS A 1 399 ? -16.624 13.455 34.568 1.00 92.31 399 LYS A C 1
ATOM 2859 O O . LYS A 1 399 ? -16.502 12.757 35.569 1.00 92.31 399 LYS A O 1
ATOM 2864 N N . VAL A 1 400 ? -16.629 14.789 34.614 1.00 94.12 400 VAL A N 1
ATOM 2865 C CA . VAL A 1 400 ? -16.537 15.546 35.878 1.00 94.12 400 VAL A CA 1
ATOM 2866 C C . VAL A 1 400 ? -17.680 15.165 36.819 1.00 94.12 400 VAL A C 1
ATOM 2868 O O . VAL A 1 400 ? -17.439 14.887 37.992 1.00 94.12 400 VAL A O 1
ATOM 2871 N N . ARG A 1 401 ? -18.910 15.077 36.300 1.00 94.81 401 ARG A N 1
ATOM 2872 C CA . ARG A 1 401 ? -20.076 14.655 37.089 1.00 94.81 401 ARG A CA 1
ATOM 2873 C C . ARG A 1 401 ? -19.959 13.207 37.556 1.00 94.81 401 ARG A C 1
ATOM 2875 O O . ARG A 1 401 ? -20.230 12.921 38.712 1.00 94.81 401 ARG A O 1
ATOM 2882 N N . PHE A 1 402 ? -19.485 12.305 36.699 1.00 93.38 402 PHE A N 1
ATOM 2883 C CA . PHE A 1 402 ? -19.252 10.901 37.054 1.00 93.38 402 PHE A CA 1
ATOM 2884 C C . PHE A 1 402 ? -18.258 10.717 38.204 1.00 93.38 402 PHE A C 1
ATOM 2886 O O . PHE A 1 402 ? -18.445 9.825 39.031 1.00 93.38 402 PHE A O 1
ATOM 2893 N N . ASP A 1 403 ? -17.216 11.546 38.258 1.00 92.44 403 ASP A N 1
ATOM 2894 C CA . ASP A 1 403 ? -16.182 11.451 39.290 1.00 92.44 403 ASP A CA 1
ATOM 2895 C C . ASP A 1 403 ? -16.575 12.167 40.599 1.00 92.44 403 ASP A C 1
ATOM 2897 O O . ASP A 1 403 ? -16.080 11.790 41.660 1.00 92.44 403 ASP A O 1
ATOM 2901 N N . ALA A 1 404 ? -17.460 13.171 40.542 1.00 94.62 404 ALA A N 1
ATOM 2902 C CA . ALA A 1 404 ? -17.840 13.996 41.695 1.00 94.62 404 ALA A CA 1
ATOM 2903 C C . ALA A 1 404 ? -19.207 13.649 42.322 1.00 94.62 404 ALA A C 1
ATOM 2905 O O . ALA A 1 404 ? -19.396 13.854 43.521 1.00 94.62 404 ALA A O 1
ATOM 2906 N N . GLU A 1 405 ? -20.170 13.150 41.542 1.00 96.12 405 GLU A N 1
ATOM 2907 C CA . GLU A 1 405 ? -21.559 12.921 41.965 1.00 96.12 405 GLU A CA 1
ATOM 2908 C C . GLU A 1 405 ? -21.869 11.412 42.067 1.00 96.12 405 GLU A C 1
ATOM 2910 O O . GLU A 1 405 ? -22.091 10.733 41.061 1.00 96.12 405 GLU A O 1
ATOM 2915 N N . GLU A 1 406 ? -21.970 10.875 43.289 1.00 94.69 406 GLU A N 1
ATOM 2916 C CA . GLU A 1 406 ? -22.286 9.449 43.517 1.00 94.69 406 GLU A CA 1
ATOM 2917 C C . GLU A 1 406 ? -23.651 9.026 42.939 1.00 94.69 406 GLU A C 1
ATOM 2919 O O . GLU A 1 406 ? -23.790 7.935 42.378 1.00 94.69 406 GLU A O 1
ATOM 2924 N N . ASP A 1 407 ? -24.665 9.892 43.006 1.00 95.31 407 ASP A N 1
ATOM 2925 C CA . ASP A 1 407 ? -25.986 9.588 42.442 1.00 95.31 407 ASP A CA 1
ATOM 2926 C C . ASP A 1 407 ? -25.975 9.587 40.907 1.00 95.31 407 ASP A C 1
ATOM 2928 O O . ASP A 1 407 ? -26.630 8.752 40.276 1.00 95.31 407 ASP A O 1
ATOM 2932 N N . PHE A 1 408 ? -25.187 10.466 40.279 1.00 95.25 408 PHE A N 1
ATOM 2933 C CA . PHE A 1 408 ? -24.990 10.448 38.830 1.00 95.25 408 PHE A CA 1
ATOM 2934 C C . PHE A 1 408 ? -24.261 9.180 38.387 1.00 95.25 408 PHE A C 1
ATOM 2936 O O . PHE A 1 408 ? -24.658 8.557 37.406 1.00 95.25 408 PHE A O 1
ATOM 2943 N N . LYS A 1 409 ? -23.247 8.742 39.138 1.00 95.06 409 LYS A N 1
ATOM 2944 C CA . LYS A 1 409 ? -22.510 7.503 38.869 1.00 95.06 409 LYS A CA 1
ATOM 2945 C C . LYS A 1 409 ? -23.414 6.266 38.902 1.00 95.06 409 LYS A C 1
ATOM 2947 O O . LYS A 1 409 ? -23.361 5.444 37.987 1.00 95.06 409 LYS A O 1
ATOM 2952 N N . LYS A 1 410 ? -24.305 6.153 39.896 1.00 94.44 410 LYS A N 1
ATOM 2953 C CA . LYS A 1 410 ? -25.311 5.071 39.961 1.00 94.44 410 LYS A CA 1
ATOM 2954 C C . LYS A 1 410 ? -26.265 5.092 38.764 1.00 94.44 410 LYS A C 1
ATOM 2956 O O . LYS A 1 410 ? -26.552 4.037 38.191 1.00 94.44 410 LYS A O 1
ATOM 2961 N N . ARG A 1 411 ? -26.733 6.279 38.357 1.00 95.06 411 ARG A N 1
ATOM 2962 C CA . ARG A 1 411 ? -27.570 6.429 37.155 1.00 95.06 411 ARG A CA 1
ATOM 2963 C C . ARG A 1 411 ? -26.807 6.041 35.897 1.00 95.06 411 ARG A C 1
ATOM 2965 O O . ARG A 1 411 ? -27.304 5.217 35.147 1.00 95.06 411 ARG A O 1
ATOM 2972 N N . ALA A 1 412 ? -25.582 6.527 35.717 1.00 94.62 412 ALA A N 1
ATOM 2973 C CA . ALA A 1 412 ? -24.729 6.174 34.588 1.00 94.62 412 ALA A CA 1
ATOM 2974 C C . ALA A 1 412 ? -24.550 4.652 34.456 1.00 94.62 412 ALA A C 1
ATOM 2976 O O . ALA A 1 412 ? -24.701 4.122 33.361 1.00 94.62 412 ALA A O 1
ATOM 2977 N N . HIS A 1 413 ? -24.306 3.933 35.558 1.00 92.50 413 HIS A N 1
ATOM 2978 C CA . HIS A 1 413 ? -24.266 2.465 35.545 1.00 92.50 413 HIS A CA 1
ATOM 2979 C C . HIS A 1 413 ? -25.602 1.838 35.124 1.00 92.50 413 HIS A C 1
ATOM 2981 O O . HIS A 1 413 ? -25.610 0.910 34.318 1.00 92.50 413 HIS A O 1
ATOM 2987 N N . SER A 1 414 ? -26.722 2.369 35.619 1.00 94.00 414 SER A N 1
ATOM 2988 C CA . SER A 1 414 ? -28.063 1.900 35.246 1.00 94.00 414 SER A CA 1
ATOM 2989 C C . SER A 1 414 ? -28.359 2.122 33.756 1.00 94.00 414 SER A C 1
ATOM 2991 O O . SER A 1 414 ? -28.939 1.249 33.116 1.00 94.00 414 SER A O 1
ATOM 2993 N N . GLU A 1 415 ? -27.904 3.238 33.177 1.00 95.81 415 GLU A N 1
ATOM 2994 C CA . GLU A 1 415 ? -28.055 3.516 31.742 1.00 95.81 415 GLU A CA 1
ATOM 2995 C C . GLU A 1 415 ? -27.206 2.578 30.870 1.00 95.81 415 GLU A C 1
ATOM 2997 O O . GLU A 1 415 ? -27.660 2.179 29.800 1.00 95.81 415 GLU A O 1
ATOM 3002 N N . VAL A 1 416 ? -26.010 2.155 31.317 1.00 92.25 416 VAL A N 1
ATOM 3003 C CA . VAL A 1 416 ? -25.238 1.113 30.603 1.00 92.25 416 VAL A CA 1
ATOM 3004 C C . VAL A 1 416 ? -26.032 -0.190 30.541 1.00 92.25 416 VAL A C 1
ATOM 3006 O O . VAL A 1 416 ? -26.133 -0.792 29.474 1.00 92.25 416 VAL A O 1
ATOM 3009 N N . VAL A 1 417 ? -26.607 -0.615 31.669 1.00 90.62 417 VAL A N 1
ATOM 3010 C CA . VAL A 1 417 ? -27.407 -1.847 31.737 1.00 90.62 417 VAL A CA 1
ATOM 3011 C C . VAL A 1 417 ? -28.639 -1.735 30.840 1.00 90.62 417 VAL A C 1
ATOM 3013 O O . VAL A 1 417 ? -28.926 -2.658 30.082 1.00 90.62 417 VAL A O 1
ATOM 3016 N N . ALA A 1 418 ? -29.335 -0.594 30.863 1.00 93.38 418 ALA A N 1
ATOM 3017 C CA . ALA A 1 418 ? -30.484 -0.349 29.995 1.00 93.38 418 ALA A CA 1
ATOM 3018 C C . ALA A 1 418 ? -30.102 -0.379 28.503 1.00 93.38 418 ALA A C 1
ATOM 3020 O O . ALA A 1 418 ? -30.805 -0.994 27.700 1.00 93.38 418 ALA A O 1
ATOM 3021 N N . LEU A 1 419 ? -28.965 0.219 28.130 1.00 94.00 419 LEU A N 1
ATOM 3022 C CA . LEU A 1 419 ? -28.442 0.176 26.763 1.00 94.00 419 LEU A CA 1
ATOM 3023 C C . LEU A 1 419 ? -28.114 -1.260 26.322 1.00 94.00 419 LEU A C 1
ATOM 3025 O O . LEU A 1 419 ? -28.507 -1.667 25.231 1.00 94.00 419 LEU A O 1
ATOM 3029 N N . GLN A 1 420 ? -27.439 -2.039 27.171 1.00 88.44 420 GLN A N 1
ATOM 3030 C CA . GLN A 1 420 ? -27.100 -3.442 26.896 1.00 88.44 420 GLN A CA 1
ATOM 3031 C C . GLN A 1 420 ? -28.337 -4.345 26.812 1.00 88.44 420 GLN A C 1
ATOM 3033 O O . GLN A 1 420 ? -28.356 -5.281 26.017 1.00 88.44 420 GLN A O 1
ATOM 3038 N N . ALA A 1 421 ? -29.382 -4.041 27.585 1.00 89.38 421 ALA A N 1
ATOM 3039 C CA . ALA A 1 421 ? -30.674 -4.719 27.519 1.00 89.38 421 ALA A CA 1
ATOM 3040 C C . ALA A 1 421 ? -31.504 -4.336 26.276 1.00 89.38 421 ALA A C 1
ATOM 3042 O O . ALA A 1 421 ? -32.571 -4.908 26.055 1.00 89.38 421 ALA A O 1
ATOM 3043 N N . GLY A 1 422 ? -31.036 -3.381 25.463 1.00 91.38 422 GLY A N 1
ATOM 3044 C CA . GLY A 1 422 ? -31.719 -2.944 24.248 1.00 91.38 422 GLY A CA 1
ATOM 3045 C C . GLY A 1 422 ? -32.896 -2.000 24.495 1.00 91.38 422 GLY A C 1
ATOM 3046 O O . GLY A 1 422 ? -33.800 -1.938 23.660 1.00 91.38 422 GLY A O 1
ATOM 3047 N N . ASP A 1 423 ? -32.909 -1.264 25.613 1.00 95.75 423 ASP A N 1
ATOM 3048 C CA . ASP A 1 423 ? -33.942 -0.261 25.883 1.00 95.75 423 ASP A CA 1
ATOM 3049 C C . ASP A 1 423 ? -34.038 0.750 24.729 1.00 95.75 423 ASP A C 1
ATOM 3051 O O . ASP A 1 423 ? -33.057 1.394 24.344 1.00 95.75 423 ASP A O 1
ATOM 3055 N N . ALA A 1 424 ? -35.242 0.903 24.174 1.00 95.19 424 ALA A N 1
ATOM 3056 C CA . ALA A 1 424 ? -35.453 1.655 22.942 1.00 95.19 424 ALA A CA 1
ATOM 3057 C C . ALA A 1 424 ? -35.043 3.130 23.068 1.00 95.19 424 ALA A C 1
ATOM 3059 O O . ALA A 1 424 ? -34.573 3.725 22.096 1.00 95.19 424 ALA A O 1
ATOM 3060 N N . THR A 1 425 ? -35.200 3.734 24.248 1.00 93.38 425 THR A N 1
ATOM 3061 C CA . THR A 1 425 ? -34.804 5.127 24.479 1.00 93.38 425 THR A CA 1
ATOM 3062 C C . THR A 1 425 ? -33.293 5.263 24.584 1.00 93.38 425 THR A C 1
ATOM 3064 O O . THR A 1 425 ? -32.712 6.097 23.889 1.00 93.38 425 THR A O 1
ATOM 3067 N N . ASN A 1 426 ? -32.637 4.405 25.359 1.00 94.38 426 ASN A N 1
ATOM 3068 C CA . ASN A 1 426 ? -31.181 4.386 25.467 1.00 94.38 426 ASN A CA 1
ATOM 3069 C C . ASN A 1 426 ? -30.497 4.108 24.123 1.00 94.38 426 ASN A C 1
ATOM 3071 O O . ASN A 1 426 ? -29.564 4.820 23.758 1.00 94.38 426 ASN A O 1
ATOM 3075 N N . VAL A 1 427 ? -31.002 3.149 23.339 1.00 94.19 427 VAL A N 1
ATOM 3076 C CA . VAL A 1 427 ? -30.477 2.845 21.998 1.00 94.19 427 VAL A CA 1
ATOM 3077 C C . VAL A 1 427 ? -30.624 4.043 21.054 1.00 94.19 427 VAL A C 1
ATOM 3079 O O . VAL A 1 427 ? -29.697 4.329 20.296 1.00 94.19 427 VAL A O 1
ATOM 3082 N N . ARG A 1 428 ? -31.746 4.782 21.090 1.00 93.31 428 ARG A N 1
ATOM 3083 C CA . ARG A 1 428 ? -31.895 6.015 20.288 1.00 93.31 428 ARG A CA 1
ATOM 3084 C C . ARG A 1 428 ? -30.871 7.079 20.683 1.00 93.31 428 ARG A C 1
ATOM 3086 O O . ARG A 1 428 ? -30.254 7.672 19.803 1.00 93.31 428 ARG A O 1
ATOM 3093 N N . LEU A 1 429 ? -30.694 7.317 21.983 1.00 93.12 429 LEU A N 1
ATOM 3094 C CA . LEU A 1 429 ? -29.753 8.319 22.492 1.00 93.12 429 LEU A CA 1
ATOM 3095 C C . LEU A 1 429 ? -28.299 7.956 22.173 1.00 93.12 429 LEU A C 1
ATOM 3097 O O . LEU A 1 429 ? -27.525 8.811 21.751 1.00 93.12 429 LEU A O 1
ATOM 3101 N N . TRP A 1 430 ? -27.949 6.678 22.303 1.00 94.62 430 TRP A N 1
ATOM 3102 C CA . TRP A 1 430 ? -26.656 6.147 21.887 1.00 94.62 430 TRP A CA 1
ATOM 3103 C C . TRP A 1 430 ? -26.397 6.382 20.392 1.00 94.62 430 TRP A C 1
ATOM 3105 O O . TRP A 1 430 ? -25.377 6.972 20.040 1.00 94.62 430 TRP A O 1
ATOM 3115 N N . LYS A 1 431 ? -27.350 6.030 19.516 1.00 93.19 431 LYS A N 1
ATOM 3116 C CA . LYS A 1 431 ? -27.233 6.272 18.066 1.00 93.19 431 LYS A CA 1
ATOM 3117 C C . LYS A 1 431 ? -27.057 7.751 17.727 1.00 93.19 431 LYS A C 1
ATOM 3119 O O . LYS A 1 431 ? -26.293 8.068 16.822 1.00 93.19 431 LYS A O 1
ATOM 3124 N N . LEU A 1 432 ? -27.730 8.650 18.449 1.00 91.81 432 LEU A N 1
ATOM 3125 C CA . LEU A 1 432 ? -27.548 10.094 18.284 1.00 91.81 432 LEU A CA 1
ATOM 3126 C C . LEU A 1 432 ? -26.108 10.516 18.615 1.00 91.81 432 LEU A C 1
ATOM 3128 O O . LEU A 1 432 ? -25.483 11.219 17.825 1.00 91.81 432 LEU A O 1
ATOM 3132 N N . ILE A 1 433 ? -25.561 10.053 19.743 1.00 92.00 433 ILE A N 1
ATOM 3133 C CA . ILE A 1 433 ? -24.172 10.335 20.141 1.00 92.00 433 ILE A CA 1
ATOM 3134 C C . ILE A 1 433 ? -23.175 9.795 19.098 1.00 92.00 433 ILE A C 1
ATOM 3136 O O . ILE A 1 433 ? -22.231 10.504 18.731 1.00 92.00 433 ILE A O 1
ATOM 3140 N N . CYS A 1 434 ? -23.388 8.571 18.598 1.00 92.94 434 CYS A N 1
ATOM 3141 C CA . CYS A 1 434 ? -22.551 7.990 17.545 1.00 92.94 434 CYS A CA 1
ATOM 3142 C C . CYS A 1 434 ? -22.619 8.814 16.255 1.00 92.94 434 CYS A C 1
ATOM 3144 O O . CYS A 1 434 ? -21.576 9.213 15.743 1.00 92.94 434 CYS A O 1
ATOM 3146 N N . ALA A 1 435 ? -23.821 9.172 15.791 1.00 91.19 435 ALA A N 1
ATOM 3147 C CA . ALA A 1 435 ? -24.009 9.955 14.570 1.00 91.19 435 ALA A CA 1
ATOM 3148 C C . ALA A 1 435 ? -23.302 11.322 14.621 1.00 91.19 435 ALA A C 1
ATOM 3150 O O . ALA A 1 435 ? -22.716 11.753 13.628 1.00 91.19 435 ALA A O 1
ATOM 3151 N N . ILE A 1 436 ? -23.307 11.988 15.782 1.00 90.12 436 ILE A N 1
ATOM 3152 C CA . ILE A 1 436 ? -22.601 13.264 15.975 1.00 90.12 436 ILE A CA 1
ATOM 3153 C C . ILE A 1 436 ? -21.080 13.064 15.880 1.00 90.12 436 ILE A C 1
ATOM 3155 O O . ILE A 1 436 ? -20.409 13.819 15.177 1.00 90.12 436 ILE A O 1
ATOM 3159 N N . SER A 1 437 ? -20.531 12.022 16.519 1.00 90.38 437 SER A N 1
ATOM 3160 C CA . SER A 1 437 ? -19.094 11.705 16.407 1.00 90.38 437 SER A CA 1
ATOM 3161 C C . SER A 1 437 ? -18.692 11.359 14.975 1.00 90.38 437 SER A C 1
ATOM 3163 O O . SER A 1 437 ? -17.692 11.859 14.466 1.00 90.38 437 SER A O 1
ATOM 3165 N N . GLU A 1 438 ? -19.480 10.523 14.304 1.00 91.00 438 GLU A N 1
ATOM 3166 C CA . GLU A 1 438 ? -19.215 10.097 12.931 1.00 91.00 438 GLU A CA 1
ATOM 3167 C C . GLU A 1 438 ? -19.249 11.270 11.946 1.00 91.00 438 GLU A C 1
ATOM 3169 O O . GLU A 1 438 ? -18.443 11.310 11.014 1.00 91.00 438 GLU A O 1
ATOM 3174 N N . ALA A 1 439 ? -20.132 12.253 12.156 1.00 89.31 439 ALA A N 1
ATOM 3175 C CA . ALA A 1 439 ? -20.144 13.484 11.371 1.00 89.31 439 ALA A CA 1
ATOM 3176 C C . ALA A 1 439 ? -18.831 14.272 11.536 1.00 89.31 439 ALA A C 1
ATOM 3178 O O . ALA A 1 439 ? -18.233 14.678 10.538 1.00 89.31 439 ALA A O 1
ATOM 3179 N N . MET A 1 440 ? -18.328 14.400 12.771 1.00 87.69 440 MET A N 1
ATOM 3180 C CA . MET A 1 440 ? -17.037 15.046 13.044 1.00 87.69 440 MET A CA 1
ATOM 3181 C C . MET A 1 440 ? -15.868 14.298 12.385 1.00 87.69 440 MET A C 1
ATOM 3183 O O . MET A 1 440 ? -14.970 14.919 11.814 1.00 87.69 440 MET A O 1
ATOM 3187 N N . PHE A 1 441 ? -15.875 12.961 12.418 1.00 91.06 441 PHE A N 1
ATOM 3188 C CA . PHE A 1 441 ? -14.850 12.151 11.751 1.00 91.06 441 PHE A CA 1
ATOM 3189 C C . PHE A 1 441 ? -14.901 12.325 10.232 1.00 91.06 441 PHE A C 1
ATOM 3191 O O . PHE A 1 441 ? -13.864 12.471 9.586 1.00 91.06 441 PHE A O 1
ATOM 3198 N N . ARG A 1 442 ? -16.105 12.396 9.654 1.00 90.56 442 ARG A N 1
ATOM 3199 C CA . ARG A 1 442 ? -16.305 12.601 8.215 1.00 90.56 442 ARG A CA 1
ATOM 3200 C C . ARG A 1 442 ? -15.737 13.928 7.721 1.00 90.56 442 ARG A C 1
ATOM 3202 O O . ARG A 1 442 ? -15.203 13.973 6.616 1.00 90.56 442 ARG A O 1
ATOM 3209 N N . ASP A 1 443 ? -15.798 14.989 8.521 1.00 89.06 443 ASP A N 1
ATOM 3210 C CA . ASP A 1 443 ? -15.161 16.264 8.174 1.00 89.06 443 ASP A CA 1
ATOM 3211 C C . ASP A 1 443 ? -13.633 16.139 8.099 1.00 89.06 443 ASP A C 1
ATOM 3213 O O . ASP A 1 443 ? -13.013 16.635 7.154 1.00 89.06 443 ASP A O 1
ATOM 3217 N N . VAL A 1 444 ? -13.022 15.412 9.039 1.00 91.19 444 VAL A N 1
ATOM 3218 C CA . VAL A 1 444 ? -11.586 15.094 8.999 1.00 91.19 444 VAL A CA 1
ATOM 3219 C C . VAL A 1 444 ? -11.253 14.246 7.770 1.00 91.19 444 VAL A C 1
ATOM 3221 O O . VAL A 1 444 ? -10.305 14.559 7.048 1.00 91.19 444 VAL A O 1
ATOM 3224 N N . TYR A 1 445 ? -12.038 13.203 7.496 1.00 94.88 445 TYR A N 1
ATOM 3225 C CA . TYR A 1 445 ? -11.859 12.334 6.332 1.00 94.88 445 TYR A CA 1
ATOM 3226 C C . TYR A 1 445 ? -11.976 13.098 5.015 1.00 94.88 445 TYR A C 1
ATOM 3228 O O . TYR A 1 445 ? -11.162 12.876 4.122 1.00 94.88 445 TYR A O 1
ATOM 3236 N N . ARG A 1 446 ? -12.902 14.061 4.917 1.00 92.81 446 ARG A N 1
ATOM 3237 C CA . ARG A 1 446 ? -13.045 14.945 3.752 1.00 92.81 446 ARG A CA 1
ATOM 3238 C C . ARG A 1 446 ? -11.802 15.806 3.546 1.00 92.81 446 ARG A C 1
ATOM 3240 O O . ARG A 1 446 ? -11.268 15.829 2.441 1.00 92.81 446 ARG A O 1
ATOM 3247 N N . LYS A 1 447 ? -11.298 16.465 4.601 1.00 91.94 447 LYS A N 1
ATOM 3248 C CA . LYS A 1 447 ? -10.051 17.259 4.533 1.00 91.94 447 LYS A CA 1
ATOM 3249 C C . LYS A 1 447 ? -8.862 16.393 4.112 1.00 91.94 447 LYS A C 1
ATOM 3251 O O . LYS A 1 447 ? -8.036 16.795 3.300 1.00 91.94 447 LYS A O 1
ATOM 3256 N N . LEU A 1 448 ? -8.800 15.170 4.627 1.00 93.75 448 LEU A N 1
ATOM 3257 C CA . LEU A 1 448 ? -7.781 14.193 4.268 1.00 93.75 448 LEU A CA 1
ATOM 3258 C C . LEU A 1 448 ? -8.076 13.454 2.959 1.00 93.75 448 LEU A C 1
ATOM 3260 O O . LEU A 1 448 ? -7.277 12.602 2.601 1.00 93.75 448 LEU A O 1
ATOM 3264 N N . GLY A 1 449 ? -9.157 13.723 2.226 1.00 95.19 449 GLY A N 1
ATOM 3265 C CA . GLY A 1 449 ? -9.505 12.986 1.004 1.00 95.19 449 GLY A CA 1
ATOM 3266 C C . GLY A 1 449 ? -9.470 11.459 1.167 1.00 95.19 449 GLY A C 1
ATOM 3267 O O . GLY A 1 449 ? -8.952 10.766 0.290 1.00 95.19 449 GLY A O 1
ATOM 3268 N N . ILE A 1 450 ? -9.921 10.952 2.315 1.00 96.75 450 ILE A N 1
ATOM 3269 C CA . ILE A 1 450 ? -10.062 9.513 2.569 1.00 96.75 450 ILE A CA 1
ATOM 3270 C C . ILE A 1 450 ? -11.211 8.984 1.718 1.00 96.75 450 ILE A C 1
ATOM 3272 O O . ILE A 1 450 ? -12.190 9.691 1.484 1.00 96.75 450 ILE A O 1
ATOM 3276 N N . ASP A 1 451 ? -11.061 7.764 1.211 1.00 96.75 451 ASP A N 1
ATOM 3277 C CA . ASP A 1 451 ? -12.057 7.156 0.333 1.00 96.75 451 ASP A CA 1
ATOM 3278 C C . ASP A 1 451 ? -13.421 7.004 1.036 1.00 96.75 451 ASP A C 1
ATOM 3280 O O . ASP A 1 451 ? -13.499 6.522 2.167 1.00 96.75 451 ASP A O 1
ATOM 3284 N N . GLU A 1 452 ? -14.505 7.395 0.360 1.00 95.19 452 GLU A N 1
ATOM 3285 C CA . GLU A 1 452 ? -15.869 7.349 0.909 1.00 95.19 452 GLU A CA 1
ATOM 3286 C C . GLU A 1 452 ? -16.374 5.918 1.144 1.00 95.19 452 GLU A C 1
ATOM 3288 O O . GLU A 1 452 ? -17.325 5.724 1.898 1.00 95.19 452 GLU A O 1
ATOM 3293 N N . ARG A 1 453 ? -15.719 4.911 0.547 1.00 96.06 453 ARG A N 1
ATOM 3294 C CA . ARG A 1 453 ? -15.993 3.484 0.784 1.00 96.06 453 ARG A CA 1
ATOM 3295 C C . ARG A 1 453 ? -15.486 2.988 2.141 1.00 96.06 453 ARG A C 1
ATOM 3297 O O . ARG A 1 453 ? -15.559 1.792 2.402 1.00 96.06 453 ARG A O 1
ATOM 3304 N N . LEU A 1 454 ? -14.906 3.853 2.977 1.00 97.44 454 LEU A N 1
ATOM 3305 C CA . LEU A 1 454 ? -14.589 3.526 4.365 1.00 97.44 454 LEU A CA 1
ATOM 3306 C C . LEU A 1 454 ? -15.884 3.353 5.168 1.00 97.44 454 LEU A C 1
ATOM 3308 O O . LEU A 1 454 ? -16.545 4.331 5.517 1.00 97.44 454 LEU A O 1
ATOM 3312 N N . GLU A 1 455 ? -16.230 2.107 5.480 1.00 95.44 455 GLU A N 1
ATOM 3313 C CA . GLU A 1 455 ? -17.476 1.777 6.168 1.00 95.44 455 GLU A CA 1
ATOM 3314 C C . GLU A 1 455 ? -17.272 1.658 7.677 1.00 95.44 455 GLU A C 1
ATOM 3316 O O . GLU A 1 455 ? -16.326 1.031 8.157 1.00 95.44 455 GLU A O 1
ATOM 3321 N N . VAL A 1 456 ? -18.189 2.251 8.442 1.00 95.50 456 VAL A N 1
ATOM 3322 C CA . VAL A 1 456 ? -18.215 2.125 9.901 1.00 95.50 456 VAL A CA 1
ATOM 3323 C C . VAL A 1 456 ? -18.709 0.731 10.274 1.00 95.50 456 VAL A C 1
ATOM 3325 O O . VAL A 1 456 ? -19.843 0.364 9.982 1.00 95.50 456 VAL A O 1
ATOM 3328 N N . CYS A 1 457 ? -17.854 -0.034 10.949 1.00 95.81 457 CYS A N 1
ATOM 3329 C CA . CYS A 1 457 ? -18.173 -1.349 11.497 1.00 95.81 457 CYS A CA 1
ATOM 3330 C C . CYS A 1 457 ? -17.636 -1.421 12.930 1.00 95.81 457 CYS A C 1
ATOM 3332 O O . CYS A 1 457 ? -16.616 -2.065 13.207 1.00 95.81 457 CYS A O 1
ATOM 3334 N N . GLY A 1 458 ? -18.303 -0.684 13.817 1.00 94.56 458 GLY A N 1
ATOM 3335 C CA . GLY A 1 458 ? -17.899 -0.531 15.209 1.00 94.56 458 GLY A CA 1
ATOM 3336 C C . GLY A 1 458 ? -17.967 -1.818 16.022 1.00 94.56 458 GLY A C 1
ATOM 3337 O O . GLY A 1 458 ? -18.480 -2.842 15.569 1.00 94.56 458 GLY A O 1
ATOM 3338 N N . GLU A 1 459 ? -17.451 -1.760 17.242 1.00 95.31 459 GLU A N 1
ATOM 3339 C CA . GLU A 1 459 ? -17.521 -2.856 18.212 1.00 95.31 459 GLU A CA 1
ATOM 3340 C C . GLU A 1 459 ? -18.960 -3.352 18.427 1.00 95.31 459 GLU A C 1
ATOM 3342 O O . GLU A 1 459 ? -19.199 -4.559 18.527 1.00 95.31 459 GLU A O 1
ATOM 3347 N N . SER A 1 460 ? -19.937 -2.438 18.413 1.00 94.69 460 SER A N 1
ATOM 3348 C CA . SER A 1 460 ? -21.349 -2.757 18.629 1.00 94.69 460 SER A CA 1
ATOM 3349 C C . SER A 1 460 ? -21.931 -3.727 17.593 1.00 94.69 460 SER A C 1
ATOM 3351 O O . SER A 1 460 ? -22.835 -4.501 17.919 1.00 94.69 460 SER A O 1
ATOM 3353 N N . PHE A 1 461 ? -21.385 -3.742 16.370 1.00 96.62 461 PHE A N 1
ATOM 3354 C CA . PHE A 1 461 ? -21.797 -4.646 15.293 1.00 96.62 461 PHE A CA 1
ATOM 3355 C C . PHE A 1 461 ? -21.599 -6.119 15.673 1.00 96.62 461 PHE A C 1
ATOM 3357 O O . PHE A 1 461 ? -22.407 -6.975 15.308 1.00 96.62 461 PHE A O 1
ATOM 3364 N N . TYR A 1 462 ? -20.549 -6.415 16.440 1.00 96.50 462 TYR A N 1
ATOM 3365 C CA . TYR A 1 462 ? -20.166 -7.781 16.792 1.00 96.50 462 TYR A CA 1
ATOM 3366 C C . TYR A 1 462 ? -20.878 -8.298 18.045 1.00 96.50 462 TYR A C 1
ATOM 3368 O O . TYR A 1 462 ? -20.828 -9.499 18.303 1.00 96.50 462 TYR A O 1
ATOM 3376 N N . ASN A 1 463 ? -21.591 -7.445 18.794 1.00 94.06 463 ASN A N 1
ATOM 3377 C CA . ASN A 1 463 ? -22.286 -7.819 20.034 1.00 94.06 463 ASN A CA 1
ATOM 3378 C C . ASN A 1 463 ? -23.153 -9.088 19.916 1.00 94.06 463 ASN A C 1
ATOM 3380 O O . ASN A 1 463 ? -23.034 -9.958 20.783 1.00 94.06 463 ASN A O 1
ATOM 3384 N N . PRO A 1 464 ? -23.976 -9.272 18.859 1.00 94.75 464 PRO A N 1
ATOM 3385 C CA . PRO A 1 464 ? -24.785 -10.484 18.711 1.00 94.75 464 PRO A CA 1
ATOM 3386 C C . PRO A 1 464 ? -23.958 -11.759 18.472 1.00 94.75 464 PRO A C 1
ATOM 3388 O O . PRO A 1 464 ? -24.479 -12.861 18.616 1.00 94.75 464 PRO A O 1
ATOM 3391 N N . MET A 1 465 ? -22.684 -11.623 18.089 1.00 96.19 465 MET A N 1
ATOM 3392 C CA . MET A 1 465 ? -21.787 -12.726 17.731 1.00 96.19 465 MET A CA 1
ATOM 3393 C C . MET A 1 465 ? -20.923 -13.193 18.913 1.00 96.19 465 MET A C 1
ATOM 3395 O O . MET A 1 465 ? -20.489 -14.345 18.926 1.00 96.19 465 MET A O 1
ATOM 3399 N N . LEU A 1 466 ? -20.687 -12.333 19.913 1.00 95.19 466 LEU A N 1
ATOM 3400 C CA . LEU A 1 466 ? -19.710 -12.573 20.989 1.00 95.19 466 LEU A CA 1
ATOM 3401 C C . LEU A 1 466 ? -19.998 -13.858 21.775 1.00 95.19 466 LEU A C 1
ATOM 3403 O O . LEU A 1 466 ? -19.101 -14.675 21.987 1.00 95.19 466 LEU A O 1
ATOM 3407 N N . ALA A 1 467 ? -21.261 -14.070 22.160 1.00 94.62 467 ALA A N 1
ATOM 3408 C CA . ALA A 1 467 ? -21.671 -15.265 22.895 1.00 94.62 467 ALA A CA 1
ATOM 3409 C C . ALA A 1 467 ? -21.432 -16.547 22.079 1.00 94.62 467 ALA A C 1
ATOM 3411 O O . ALA A 1 467 ? -20.861 -17.506 22.594 1.00 94.62 467 ALA A O 1
ATOM 3412 N N . GLY A 1 468 ? -21.780 -16.532 20.787 1.00 95.75 468 GLY A N 1
ATOM 3413 C CA . GLY A 1 468 ? -21.575 -17.671 19.891 1.00 95.75 468 GLY A CA 1
ATOM 3414 C C . GLY A 1 468 ? -20.098 -18.029 19.708 1.00 95.75 468 GLY A C 1
ATOM 3415 O O . GLY A 1 468 ? -19.753 -19.208 19.705 1.00 95.75 468 GLY A O 1
ATOM 3416 N N . VAL A 1 469 ? -19.217 -17.026 19.628 1.00 95.69 469 VAL A N 1
ATOM 3417 C CA . VAL A 1 469 ? -17.760 -17.237 19.559 1.00 95.69 469 VAL A CA 1
ATOM 3418 C C . VAL A 1 469 ? -17.232 -17.882 20.841 1.00 95.69 469 VAL A C 1
ATOM 3420 O O . VAL A 1 469 ? -16.459 -18.837 20.771 1.00 95.69 469 VAL A O 1
ATOM 3423 N N . CYS A 1 470 ? -17.677 -17.412 22.010 1.00 94.25 470 CYS A N 1
ATOM 3424 C CA . CYS A 1 470 ? -17.288 -18.003 23.293 1.00 94.25 470 CYS A CA 1
ATOM 3425 C C . CYS A 1 470 ? -17.719 -19.468 23.390 1.00 94.25 470 CYS A C 1
ATOM 3427 O O . CYS A 1 470 ? -16.904 -20.334 23.701 1.00 94.25 470 CYS A O 1
ATOM 3429 N N . GLU A 1 471 ? -18.986 -19.747 23.074 1.00 94.88 471 GLU A N 1
ATOM 3430 C CA . GLU A 1 471 ? -19.528 -21.104 23.091 1.00 94.88 471 GLU A CA 1
ATOM 3431 C C . GLU A 1 471 ? -18.805 -22.034 22.114 1.00 94.88 471 GLU A C 1
ATOM 3433 O O . GLU A 1 471 ? -18.603 -23.207 22.421 1.00 94.88 471 GLU A O 1
ATOM 3438 N N . GLU A 1 472 ? -18.428 -21.542 20.930 1.00 95.62 472 GLU A N 1
ATOM 3439 C CA . GLU A 1 472 ? -17.668 -22.319 19.950 1.00 95.62 472 GLU A CA 1
ATOM 3440 C C . GLU A 1 472 ? -16.303 -22.731 20.521 1.00 95.62 472 GLU A C 1
ATOM 3442 O O . GLU A 1 472 ? -15.931 -23.906 20.456 1.00 95.62 472 GLU A O 1
ATOM 3447 N N . LEU A 1 473 ? -15.569 -21.780 21.106 1.00 95.88 473 LEU A N 1
ATOM 3448 C CA . LEU A 1 473 ? -14.246 -22.025 21.686 1.00 95.88 473 LEU A CA 1
ATOM 3449 C C . LEU A 1 473 ? -14.309 -22.973 22.892 1.00 95.88 473 LEU A C 1
ATOM 3451 O O . LEU A 1 473 ? -13.436 -23.831 23.041 1.00 95.88 473 LEU A O 1
ATOM 3455 N N . GLU A 1 474 ? -15.348 -22.853 23.717 1.00 93.88 474 GLU A N 1
ATOM 3456 C CA . GLU A 1 474 ? -15.595 -23.718 24.873 1.00 93.88 474 GLU A CA 1
ATOM 3457 C C . GLU A 1 474 ? -15.973 -25.146 24.442 1.00 93.88 474 GLU A C 1
ATOM 3459 O O . GLU A 1 474 ? -15.332 -26.111 24.858 1.00 93.88 474 GLU A O 1
ATOM 3464 N N . LYS A 1 475 ? -16.932 -25.304 23.513 1.00 94.69 475 LYS A N 1
ATOM 3465 C CA . LYS A 1 475 ? -17.358 -26.619 22.980 1.00 94.69 475 LYS A CA 1
ATOM 3466 C C . LYS A 1 475 ? -16.218 -27.385 22.310 1.00 94.69 475 LYS A C 1
ATOM 3468 O O . LYS A 1 475 ? -16.229 -28.614 22.282 1.00 94.69 475 LYS A O 1
ATOM 3473 N N . ARG A 1 476 ? -15.236 -26.670 21.761 1.00 95.19 476 ARG A N 1
ATOM 3474 C CA . ARG A 1 476 ? -14.045 -27.250 21.126 1.00 95.19 476 ARG A CA 1
ATOM 3475 C C . ARG A 1 476 ? -12.903 -27.524 22.108 1.00 95.19 476 ARG A C 1
ATOM 3477 O O . ARG A 1 476 ? -11.857 -28.000 21.675 1.00 95.19 476 ARG A O 1
ATOM 3484 N N . GLY A 1 477 ? -13.083 -27.225 23.396 1.00 94.12 477 GLY A N 1
ATOM 3485 C CA . GLY A 1 477 ? -12.065 -27.410 24.432 1.00 94.12 477 GLY A CA 1
ATOM 3486 C C . GLY A 1 477 ? -10.837 -26.515 24.246 1.00 94.12 477 GLY A C 1
ATOM 3487 O O . GLY A 1 477 ? -9.738 -26.879 24.661 1.00 94.12 477 GLY A O 1
ATOM 3488 N N . LEU A 1 478 ? -10.990 -25.375 23.563 1.00 94.94 478 LEU A N 1
ATOM 3489 C CA . LEU A 1 478 ? -9.892 -24.444 23.299 1.00 94.94 478 LEU A CA 1
ATOM 3490 C C . LEU A 1 478 ? -9.770 -23.391 24.401 1.00 94.94 478 LEU A C 1
ATOM 3492 O O . LEU A 1 478 ? -8.646 -23.047 24.781 1.00 94.94 478 LEU A O 1
ATOM 3496 N N . ALA A 1 479 ? -10.911 -22.903 24.892 1.00 94.69 479 ALA A N 1
ATOM 3497 C CA . ALA A 1 479 ? -10.998 -21.986 26.020 1.00 94.69 479 ALA A CA 1
ATOM 3498 C C . ALA A 1 479 ? -11.342 -22.737 27.315 1.00 94.69 479 ALA A C 1
ATOM 3500 O O . ALA A 1 479 ? -12.086 -23.715 27.293 1.00 94.69 479 ALA A O 1
ATOM 3501 N N . GLU A 1 480 ? -10.794 -22.270 28.432 1.00 93.44 480 GLU A N 1
ATOM 3502 C CA . GLU A 1 480 ? -10.949 -22.866 29.761 1.00 93.44 480 GLU A CA 1
ATOM 3503 C C . GLU A 1 480 ? -11.317 -21.798 30.794 1.00 93.44 480 GLU A C 1
ATOM 3505 O O . GLU A 1 480 ? -11.023 -20.615 30.609 1.00 93.44 480 GLU A O 1
ATOM 3510 N N . GLU A 1 481 ? -11.960 -22.203 31.887 1.00 93.69 481 GLU A N 1
ATOM 3511 C CA . GLU A 1 481 ? -12.225 -21.291 32.997 1.00 93.69 481 GLU A CA 1
ATOM 3512 C C . GLU A 1 481 ? -10.963 -21.058 33.840 1.00 93.69 481 GLU A C 1
ATOM 3514 O O . GLU A 1 481 ? -10.264 -21.995 34.226 1.00 93.69 481 GLU A O 1
ATOM 3519 N N . SER A 1 482 ? -10.697 -19.793 34.165 1.00 93.06 482 SER A N 1
ATOM 3520 C CA . SER A 1 482 ? -9.635 -19.348 35.067 1.00 93.06 482 SER A CA 1
ATOM 3521 C C . SER A 1 482 ? -10.154 -18.183 35.904 1.00 93.06 482 SER A C 1
ATOM 3523 O O . SER A 1 482 ? -10.525 -17.146 35.359 1.00 93.06 482 SER A O 1
ATOM 3525 N N . ASP A 1 483 ? -10.198 -18.349 37.229 1.00 90.38 483 ASP A N 1
ATOM 3526 C CA . ASP A 1 483 ? -10.707 -17.343 38.179 1.00 90.38 483 ASP A CA 1
ATOM 3527 C C . ASP A 1 483 ? -12.104 -16.789 37.813 1.00 90.38 483 ASP A C 1
ATOM 3529 O O . ASP A 1 483 ? -12.404 -15.605 37.974 1.00 90.38 483 ASP A O 1
ATOM 3533 N N . GLY A 1 484 ? -12.968 -17.661 37.280 1.00 88.69 484 GLY A N 1
ATOM 3534 C CA . GLY A 1 484 ? -14.325 -17.331 36.832 1.00 88.69 484 GLY A CA 1
ATOM 3535 C C . GLY A 1 484 ? -14.411 -16.667 35.453 1.00 88.69 484 GLY A C 1
ATOM 3536 O O . GLY A 1 484 ? -15.511 -16.511 34.934 1.00 88.69 484 GLY A O 1
ATOM 3537 N N . ALA A 1 485 ? -13.289 -16.290 34.836 1.00 94.00 485 ALA A N 1
ATOM 3538 C CA . ALA A 1 485 ? -13.237 -15.813 33.456 1.00 94.00 485 ALA A CA 1
ATOM 3539 C C . ALA A 1 485 ? -13.013 -16.978 32.477 1.00 94.00 485 ALA A C 1
ATOM 3541 O O . ALA A 1 485 ? -12.358 -17.961 32.816 1.00 94.00 485 ALA A O 1
ATOM 3542 N N . LEU A 1 486 ? -13.506 -16.856 31.243 1.00 95.19 486 LEU A N 1
ATOM 3543 C CA . LEU A 1 486 ? -13.212 -17.793 30.156 1.00 95.19 486 LEU A CA 1
ATOM 3544 C C . LEU A 1 486 ? -11.996 -17.285 29.379 1.00 95.19 486 LEU A C 1
ATOM 3546 O O . LEU A 1 486 ? -12.039 -16.197 28.796 1.00 95.19 486 LEU A O 1
ATOM 3550 N N . VAL A 1 487 ? -10.922 -18.070 29.353 1.00 96.19 487 VAL A N 1
ATOM 3551 C CA . VAL A 1 487 ? -9.640 -17.674 28.764 1.00 96.19 487 VAL A CA 1
ATOM 3552 C C . VAL A 1 487 ? -9.186 -18.627 27.662 1.00 96.19 487 VAL A C 1
ATOM 3554 O O . VAL A 1 487 ? -9.323 -19.844 27.764 1.00 96.19 487 VAL A O 1
ATOM 3557 N N . LEU A 1 488 ? -8.602 -18.076 26.598 1.00 95.62 488 LEU A N 1
ATOM 3558 C CA . LEU A 1 488 ? -7.979 -18.815 25.504 1.00 95.62 488 LEU A CA 1
ATOM 3559 C C . LEU A 1 488 ? -6.458 -18.678 25.619 1.00 95.62 488 LEU A C 1
ATOM 3561 O O . LEU A 1 488 ? -5.882 -17.627 25.334 1.00 95.62 488 LEU A O 1
ATOM 3565 N N . LYS A 1 489 ? -5.789 -19.759 26.027 1.00 93.94 489 LYS A N 1
ATOM 3566 C CA . LYS A 1 489 ? -4.321 -19.824 26.039 1.00 93.94 489 LYS A CA 1
ATOM 3567 C C . LYS A 1 489 ? -3.774 -19.882 24.612 1.00 93.94 489 LYS A C 1
ATOM 3569 O O . LYS A 1 489 ? -4.312 -20.588 23.760 1.00 93.94 489 LYS A O 1
ATOM 3574 N N . VAL A 1 490 ? -2.687 -19.167 24.356 1.00 93.12 490 VAL A N 1
ATOM 3575 C CA . VAL A 1 490 ? -2.038 -19.112 23.043 1.00 93.12 490 VAL A CA 1
ATOM 3576 C C . VAL A 1 490 ? -0.604 -19.607 23.192 1.00 93.12 490 VAL A C 1
ATOM 3578 O O . VAL A 1 490 ? 0.128 -19.148 24.069 1.00 93.12 490 VAL A O 1
ATOM 3581 N N . GLU A 1 491 ? -0.198 -20.566 22.360 1.00 86.56 491 GLU A N 1
ATOM 3582 C CA . GLU A 1 491 ? 1.156 -21.122 22.417 1.00 86.56 491 GLU A CA 1
ATOM 3583 C C . GLU A 1 491 ? 2.216 -20.041 22.163 1.00 86.56 491 GLU A C 1
ATOM 3585 O O . GLU A 1 491 ? 2.074 -19.192 21.283 1.00 86.56 491 GLU A O 1
ATOM 3590 N N . GLY A 1 492 ? 3.292 -20.070 22.952 1.00 88.25 492 GLY A N 1
ATOM 3591 C CA . GLY A 1 492 ? 4.364 -19.076 22.881 1.00 88.25 492 GLY A CA 1
ATOM 3592 C C . GLY A 1 492 ? 4.092 -17.770 23.638 1.00 88.25 492 GLY A C 1
ATOM 3593 O O . GLY A 1 492 ? 4.964 -16.904 23.643 1.00 88.25 492 GLY A O 1
ATOM 3594 N N . HIS A 1 493 ? 2.945 -17.633 24.316 1.00 91.12 493 HIS A N 1
ATOM 3595 C CA . HIS A 1 493 ? 2.615 -16.467 25.140 1.00 91.12 493 HIS A CA 1
ATOM 3596 C C . HIS A 1 493 ? 2.317 -16.849 26.592 1.00 91.12 493 HIS A C 1
ATOM 3598 O O . HIS A 1 493 ? 1.706 -17.876 26.871 1.00 91.12 493 HIS A O 1
ATOM 3604 N N . SER A 1 494 ? 2.735 -15.994 27.529 1.00 89.81 494 SER A N 1
ATOM 3605 C CA . SER A 1 494 ? 2.437 -16.152 28.959 1.00 89.81 494 SER A CA 1
ATOM 3606 C C . SER A 1 494 ? 1.069 -15.596 29.360 1.00 89.81 494 SER A C 1
ATOM 3608 O O . SER A 1 494 ? 0.528 -15.999 30.387 1.00 89.81 494 SER A O 1
ATOM 3610 N N . VAL A 1 495 ? 0.518 -14.673 28.569 1.00 93.06 495 VAL A N 1
ATOM 3611 C CA . VAL A 1 495 ? -0.769 -14.016 28.822 1.00 93.06 495 VAL A CA 1
ATOM 3612 C C . VAL A 1 495 ? -1.827 -14.638 27.905 1.00 93.06 495 VAL A C 1
ATOM 3614 O O . VAL A 1 495 ? -1.586 -14.708 26.698 1.00 93.06 495 VAL A O 1
ATOM 3617 N N . PRO A 1 496 ? -2.966 -15.117 28.434 1.00 93.69 496 PRO A N 1
ATOM 3618 C CA . PRO A 1 496 ? -4.058 -15.627 27.611 1.00 93.69 496 PRO A CA 1
ATOM 3619 C C . PRO A 1 496 ? -4.952 -14.490 27.093 1.00 93.69 496 PRO A C 1
ATOM 3621 O O . PRO A 1 496 ? -4.961 -13.399 27.660 1.00 93.69 496 PRO A O 1
ATOM 3624 N N . LEU A 1 497 ? -5.759 -14.775 26.068 1.00 95.62 497 LEU A N 1
ATOM 3625 C CA . LEU A 1 497 ? -6.890 -13.916 25.701 1.00 95.62 497 LEU A CA 1
ATOM 3626 C C . LEU A 1 497 ? -8.051 -14.151 26.665 1.00 95.62 497 LEU A C 1
ATOM 3628 O O . LEU A 1 497 ? -8.416 -15.298 26.928 1.00 95.62 497 LEU A O 1
ATOM 3632 N N . MET A 1 498 ? -8.664 -13.083 27.158 1.00 95.56 498 MET A N 1
ATOM 3633 C CA . MET A 1 498 ? -9.850 -13.139 28.005 1.00 95.56 498 MET A CA 1
ATOM 3634 C C . MET A 1 498 ? -11.113 -13.050 27.147 1.00 95.56 498 MET A C 1
ATOM 3636 O O . MET A 1 498 ? -11.609 -11.969 26.841 1.00 95.56 498 MET A O 1
ATOM 3640 N N . VAL A 1 499 ? -11.654 -14.207 26.771 1.00 93.69 499 VAL A N 1
ATOM 3641 C CA . VAL A 1 499 ? -12.813 -14.314 25.871 1.00 93.69 499 VAL A CA 1
ATOM 3642 C C . VAL A 1 499 ? -14.117 -13.906 26.573 1.00 93.69 499 VAL A C 1
ATOM 3644 O O . VAL A 1 499 ? -15.015 -13.351 25.950 1.00 93.69 499 VAL A O 1
ATOM 3647 N N . ARG A 1 500 ? -14.235 -14.142 27.885 1.00 94.88 500 ARG A N 1
ATOM 3648 C C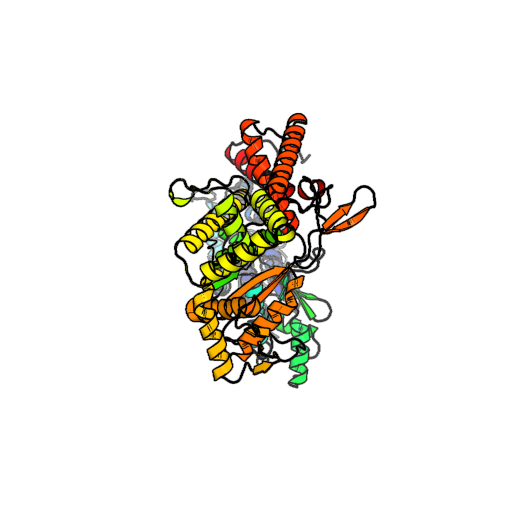A . ARG A 1 500 ? -15.357 -13.659 28.709 1.00 94.88 500 ARG A CA 1
ATOM 3649 C C . ARG A 1 500 ? -14.862 -13.351 30.117 1.00 94.88 500 ARG A C 1
ATOM 3651 O O . ARG A 1 500 ? -14.132 -14.151 30.695 1.00 94.88 500 ARG A O 1
ATOM 3658 N N . LYS A 1 501 ? -15.248 -12.204 30.673 1.00 92.12 501 LYS A N 1
ATOM 3659 C CA . LYS A 1 501 ? -14.902 -11.804 32.046 1.00 92.12 501 LYS A CA 1
ATOM 3660 C C . LYS A 1 501 ? -15.683 -12.624 33.077 1.00 92.12 501 LYS A C 1
ATOM 3662 O O . LYS A 1 501 ? -16.679 -13.266 32.747 1.00 92.12 501 LYS A O 1
ATOM 3667 N N . SER A 1 502 ? -15.265 -12.547 34.339 1.00 89.81 502 SER A N 1
ATOM 3668 C CA . SER A 1 502 ? -15.923 -13.232 35.461 1.00 89.81 502 SER A CA 1
ATOM 3669 C C . SER A 1 502 ? -17.328 -12.720 35.785 1.00 89.81 502 SER A C 1
ATOM 3671 O O . SER A 1 502 ? -18.136 -13.457 36.340 1.00 89.81 502 SER A O 1
ATOM 3673 N N . ASP A 1 503 ? -17.652 -11.485 35.396 1.00 85.38 503 ASP A N 1
ATOM 3674 C CA . ASP A 1 503 ? -18.999 -10.910 35.484 1.00 85.38 503 ASP A CA 1
ATOM 3675 C C . ASP A 1 503 ? -19.891 -11.269 34.276 1.00 85.38 503 ASP A C 1
ATOM 3677 O O . ASP A 1 503 ? -21.011 -10.773 34.161 1.00 85.38 503 ASP A O 1
ATOM 3681 N N . GLY A 1 504 ? -19.402 -12.121 33.366 1.00 85.19 504 GLY A N 1
ATOM 3682 C CA . GLY A 1 504 ? -20.074 -12.486 32.119 1.00 85.19 504 GLY A CA 1
ATOM 3683 C C . GLY A 1 504 ? -19.939 -11.444 31.005 1.00 85.19 504 GLY A C 1
ATOM 3684 O O . GLY A 1 504 ? -20.401 -11.691 29.891 1.00 85.19 504 GLY A O 1
ATOM 3685 N N . GLY A 1 505 ? -19.299 -10.301 31.271 1.00 86.62 505 GLY A N 1
ATOM 3686 C CA . GLY A 1 505 ? -19.094 -9.235 30.302 1.00 86.62 505 GLY A CA 1
ATOM 3687 C C . GLY A 1 505 ? -18.027 -9.558 29.254 1.00 86.62 505 GLY A C 1
ATOM 3688 O O . GLY A 1 505 ? -17.117 -10.363 29.463 1.00 86.62 505 GLY A O 1
ATOM 3689 N N . PHE A 1 506 ? -18.107 -8.857 28.126 1.00 91.06 506 PHE A N 1
ATOM 3690 C CA . PHE A 1 506 ? -17.132 -8.936 27.040 1.00 91.06 506 PHE A CA 1
ATOM 3691 C C . PHE A 1 506 ? -16.149 -7.752 27.084 1.00 91.06 506 PHE A C 1
ATOM 3693 O O . PHE A 1 506 ? -16.402 -6.713 27.707 1.00 91.06 506 PHE A O 1
ATOM 3700 N N . GLY A 1 507 ? -14.982 -7.931 26.471 1.00 89.94 507 GLY A N 1
ATOM 3701 C CA . GLY A 1 507 ? -13.966 -6.897 26.261 1.00 89.94 507 GLY A CA 1
ATOM 3702 C C . GLY A 1 507 ? -13.375 -6.944 24.850 1.00 89.94 507 GLY A C 1
ATOM 3703 O O . GLY A 1 507 ? -13.891 -7.658 23.990 1.00 89.94 507 GLY A O 1
ATOM 3704 N N . TYR A 1 508 ? -12.277 -6.213 24.640 1.00 91.62 508 TYR A N 1
ATOM 3705 C CA . TYR A 1 508 ? -11.614 -6.094 23.336 1.00 91.62 508 TYR A CA 1
ATOM 3706 C C . TYR A 1 508 ? -11.204 -7.452 22.752 1.00 91.62 508 TYR A C 1
ATOM 3708 O O . TYR A 1 508 ? -11.512 -7.719 21.600 1.00 91.62 508 TYR A O 1
ATOM 3716 N N . ASP A 1 509 ? -10.629 -8.351 23.557 1.00 95.12 509 ASP A N 1
ATOM 3717 C CA . ASP A 1 509 ? -10.237 -9.706 23.139 1.00 95.12 509 ASP A CA 1
ATOM 3718 C C . ASP A 1 509 ? -11.393 -10.470 22.475 1.00 95.12 509 ASP A C 1
ATOM 3720 O O . ASP A 1 509 ? -11.242 -11.031 21.391 1.00 95.12 509 ASP A O 1
ATOM 3724 N N . SER A 1 510 ? -12.572 -10.460 23.099 1.00 94.81 510 SER A N 1
ATOM 3725 C CA . SER A 1 510 ? -13.789 -11.071 22.552 1.00 94.81 510 SER A CA 1
ATOM 3726 C C . SER A 1 510 ? -14.275 -10.389 21.274 1.00 94.81 510 SER A C 1
ATOM 3728 O O . SER A 1 510 ? -14.657 -11.083 20.330 1.00 94.81 510 SER A O 1
ATOM 3730 N N . THR A 1 511 ? -14.258 -9.055 21.226 1.00 96.56 511 THR A N 1
ATOM 3731 C CA . THR A 1 511 ? -14.693 -8.296 20.046 1.00 96.56 511 THR A CA 1
ATOM 3732 C C . THR A 1 511 ? -13.770 -8.546 18.858 1.00 96.56 511 THR A C 1
ATOM 3734 O O . THR A 1 511 ? -14.255 -8.853 17.772 1.00 96.56 511 THR A O 1
ATOM 3737 N N . ASP A 1 512 ? -12.454 -8.514 19.062 1.00 97.88 512 ASP A N 1
ATOM 3738 C CA . ASP A 1 512 ? -11.470 -8.738 18.003 1.00 97.88 512 ASP A CA 1
ATOM 3739 C C . ASP A 1 512 ? -11.453 -10.192 17.518 1.00 97.88 512 ASP A C 1
ATOM 3741 O O . ASP A 1 512 ? -11.316 -10.432 16.316 1.00 97.88 512 ASP A O 1
ATOM 3745 N N . LEU A 1 513 ? -11.669 -11.170 18.411 1.00 97.88 513 LEU A N 1
ATOM 3746 C CA . LEU A 1 513 ? -11.876 -12.573 18.025 1.00 97.88 513 LEU A CA 1
ATOM 3747 C C . LEU A 1 513 ? -13.141 -12.748 17.172 1.00 97.88 513 LEU A C 1
ATOM 3749 O O . LEU A 1 513 ? -13.121 -13.464 16.169 1.00 97.88 513 LEU A O 1
ATOM 3753 N N . ALA A 1 514 ? -14.238 -12.081 17.529 1.00 98.12 514 ALA A N 1
ATOM 3754 C CA . ALA A 1 514 ? -15.445 -12.096 16.711 1.00 98.12 514 ALA A CA 1
ATOM 3755 C C . ALA A 1 514 ? -15.231 -11.383 15.369 1.00 98.12 514 ALA A C 1
ATOM 3757 O O . ALA A 1 514 ? -15.680 -11.879 14.335 1.00 98.12 514 ALA A O 1
ATOM 3758 N N . ALA A 1 515 ? -14.494 -10.272 15.359 1.00 98.31 515 ALA A N 1
ATOM 3759 C CA . ALA A 1 515 ? -14.216 -9.500 14.159 1.00 98.31 515 ALA A CA 1
ATOM 3760 C C . ALA A 1 515 ? -13.331 -10.258 13.165 1.00 98.31 515 ALA A C 1
ATOM 3762 O O . ALA A 1 515 ? -13.655 -10.303 11.977 1.00 98.31 515 ALA A O 1
ATOM 3763 N N . ILE A 1 516 ? -12.244 -10.894 13.619 1.00 98.38 516 ILE A N 1
ATOM 3764 C CA . ILE A 1 516 ? -11.399 -11.709 12.735 1.00 98.38 516 ILE A CA 1
ATOM 3765 C C . ILE A 1 516 ? -12.183 -12.892 12.162 1.00 98.38 516 ILE A C 1
ATOM 3767 O O . ILE A 1 516 ? -12.112 -13.139 10.959 1.00 98.38 516 ILE A O 1
ATOM 3771 N N . ARG A 1 517 ? -13.002 -13.567 12.981 1.00 98.06 517 ARG A N 1
ATOM 3772 C CA . ARG A 1 517 ? -13.863 -14.662 12.521 1.00 98.06 517 ARG A CA 1
ATOM 3773 C C . ARG A 1 517 ? -14.847 -14.171 11.455 1.00 98.06 517 ARG A C 1
ATOM 3775 O O . ARG A 1 517 ? -14.866 -14.745 10.370 1.00 98.06 517 ARG A O 1
ATOM 3782 N N . TYR A 1 518 ? -15.556 -13.070 11.729 1.00 98.50 518 TYR A N 1
ATOM 3783 C CA . TYR A 1 518 ? -16.491 -12.419 10.804 1.00 98.50 518 TYR A CA 1
ATOM 3784 C C . TYR A 1 518 ? -15.849 -12.098 9.446 1.00 98.50 518 TYR A C 1
ATOM 3786 O O . TYR A 1 518 ? -16.380 -12.395 8.375 1.00 98.50 518 TYR A O 1
ATOM 3794 N N . ARG A 1 519 ? -14.657 -11.495 9.470 1.00 98.38 519 ARG A N 1
ATOM 3795 C CA . ARG A 1 519 ? -13.965 -11.077 8.245 1.00 98.38 519 ARG A CA 1
ATOM 3796 C C . ARG A 1 519 ? -13.501 -12.272 7.403 1.00 98.38 519 ARG A C 1
ATOM 3798 O O . ARG A 1 519 ? -13.433 -12.163 6.181 1.00 98.38 519 ARG A O 1
ATOM 3805 N N . ILE A 1 520 ? -13.201 -13.413 8.021 1.00 98.06 520 ILE A N 1
ATOM 3806 C CA . ILE A 1 520 ? -12.745 -14.614 7.306 1.00 98.06 520 ILE A CA 1
ATOM 3807 C C . ILE A 1 520 ? -13.921 -15.447 6.803 1.00 98.06 520 ILE A C 1
ATOM 3809 O O . ILE A 1 520 ? -13.954 -15.798 5.623 1.00 98.06 520 ILE A O 1
ATOM 3813 N N . HIS A 1 521 ? -14.875 -15.771 7.673 1.00 97.50 521 HIS A N 1
ATOM 3814 C CA . HIS A 1 521 ? -15.926 -16.736 7.360 1.00 97.50 521 HIS A CA 1
ATOM 3815 C C . HIS A 1 521 ? -17.125 -16.091 6.660 1.00 97.50 521 HIS A C 1
ATOM 3817 O O . HIS A 1 521 ? -17.654 -16.667 5.711 1.00 97.50 521 HIS A O 1
ATOM 3823 N N . GLU A 1 522 ? -17.527 -14.895 7.080 1.00 97.44 522 GLU A N 1
ATOM 3824 C CA . GLU A 1 522 ? -18.727 -14.224 6.587 1.00 97.44 522 GLU A CA 1
ATOM 3825 C C . GLU A 1 522 ? -18.400 -13.263 5.436 1.00 97.44 522 GLU A C 1
ATOM 3827 O O . GLU A 1 522 ? -19.083 -13.284 4.412 1.00 97.44 522 GLU A O 1
ATOM 3832 N N . LEU A 1 523 ? -17.323 -12.469 5.533 1.00 97.38 523 LEU A N 1
ATOM 3833 C CA . LEU A 1 523 ? -16.882 -11.633 4.403 1.00 97.38 523 LEU A CA 1
ATOM 3834 C C . LEU A 1 523 ? -16.093 -12.414 3.341 1.00 97.38 523 LEU A C 1
ATOM 3836 O O . LEU A 1 523 ? -16.003 -11.948 2.200 1.00 97.38 523 LEU A O 1
ATOM 3840 N N . GLY A 1 524 ? -15.533 -13.577 3.692 1.00 97.81 524 GLY A N 1
ATOM 3841 C CA . GLY A 1 524 ? -14.751 -14.418 2.782 1.00 97.81 524 GLY A CA 1
ATOM 3842 C C . GLY A 1 524 ? -13.360 -13.867 2.453 1.00 97.81 524 GLY A C 1
ATOM 3843 O O . GLY A 1 524 ? -12.792 -14.226 1.417 1.00 97.81 524 GLY A O 1
ATOM 3844 N N . CYS A 1 525 ? -12.812 -12.972 3.282 1.00 98.38 525 CYS A N 1
ATOM 3845 C CA . CYS A 1 525 ? -11.530 -12.331 3.007 1.00 98.38 525 CYS A CA 1
ATOM 3846 C C . CYS A 1 525 ? -10.373 -13.337 3.076 1.00 98.38 525 CYS A C 1
ATOM 3848 O O . CYS A 1 525 ? -10.291 -14.177 3.971 1.00 98.38 525 CYS A O 1
ATOM 3850 N N . LYS A 1 526 ? -9.444 -13.222 2.124 1.00 98.38 526 LYS A N 1
ATOM 3851 C CA . LYS A 1 526 ? -8.212 -14.029 2.058 1.00 98.38 526 LYS A CA 1
AT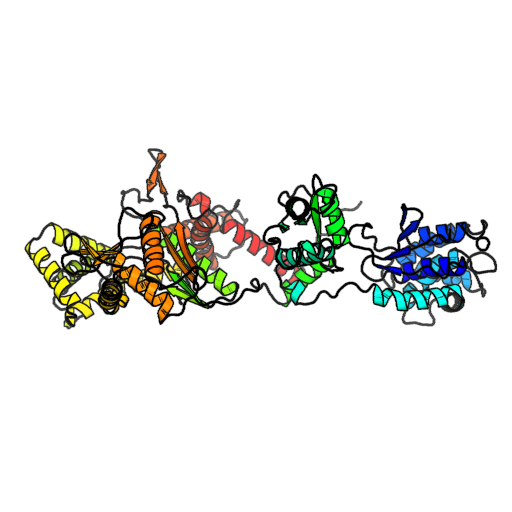OM 3852 C C . LYS A 1 526 ? -6.993 -13.269 2.554 1.00 98.38 526 LYS A C 1
ATOM 3854 O O . LYS A 1 526 ? -5.930 -13.858 2.726 1.00 98.38 526 LYS A O 1
ATOM 3859 N N . TRP A 1 527 ? -7.149 -11.972 2.790 1.00 98.56 527 TRP A N 1
ATOM 3860 C CA . TRP A 1 527 ? -6.125 -11.138 3.382 1.00 98.56 527 TRP A CA 1
ATOM 3861 C C . TRP A 1 527 ? -6.768 -10.150 4.355 1.00 98.56 527 TRP A C 1
ATOM 3863 O O . TRP A 1 527 ? -7.688 -9.424 3.986 1.00 98.56 527 TRP A O 1
ATOM 3873 N N . LEU A 1 528 ? -6.310 -10.142 5.600 1.00 98.69 528 LEU A N 1
ATOM 3874 C CA . LEU A 1 528 ? -6.683 -9.161 6.609 1.00 98.69 528 LEU A CA 1
ATOM 3875 C C . LEU A 1 528 ? -5.484 -8.279 6.950 1.00 98.69 528 LEU A C 1
ATOM 3877 O O . LEU A 1 528 ? -4.388 -8.786 7.187 1.00 98.69 528 LEU A O 1
ATOM 3881 N N . ILE A 1 529 ? -5.702 -6.971 6.997 1.00 98.81 529 ILE A N 1
ATOM 3882 C CA . ILE A 1 529 ? -4.679 -5.974 7.309 1.00 98.81 529 ILE A CA 1
ATOM 3883 C C . ILE A 1 529 ? -5.192 -5.108 8.455 1.00 98.81 529 ILE A C 1
ATOM 3885 O O . ILE A 1 529 ? -6.186 -4.407 8.302 1.00 98.81 529 ILE A O 1
ATOM 3889 N N . TYR A 1 530 ? -4.501 -5.137 9.590 1.00 98.62 530 TYR A N 1
ATOM 3890 C CA . TYR A 1 530 ? -4.833 -4.342 10.772 1.00 98.62 530 TYR A CA 1
ATOM 3891 C C . TYR A 1 530 ? -3.827 -3.204 10.916 1.00 98.62 530 TYR A C 1
ATOM 3893 O O . TYR A 1 530 ? -2.660 -3.450 11.215 1.00 98.62 530 TYR A O 1
ATOM 3901 N N . VAL A 1 531 ? -4.249 -1.959 10.691 1.00 98.31 531 VAL A N 1
ATOM 3902 C CA . VAL A 1 531 ? -3.372 -0.779 10.746 1.00 98.31 531 VAL A CA 1
ATOM 3903 C C . VAL A 1 531 ? -3.498 -0.112 12.112 1.00 98.31 531 VAL A C 1
ATOM 3905 O O . VAL A 1 531 ? -4.286 0.817 12.302 1.00 98.31 531 VAL A O 1
ATOM 3908 N N . VAL A 1 532 ? -2.713 -0.585 13.080 1.00 95.88 532 VAL A N 1
ATOM 3909 C CA . VAL A 1 532 ? -2.842 -0.199 14.497 1.00 95.88 532 VAL A CA 1
ATOM 3910 C C . VAL A 1 532 ? -1.479 0.109 15.119 1.00 95.88 532 VAL A C 1
ATOM 3912 O O . VAL A 1 532 ? -0.463 -0.430 14.694 1.00 95.88 532 VAL A O 1
ATOM 3915 N N . ASP A 1 533 ? -1.447 0.973 16.136 1.00 93.62 533 ASP A N 1
ATOM 3916 C CA . ASP A 1 533 ? -0.236 1.364 16.871 1.00 93.62 533 ASP A CA 1
ATOM 3917 C C . ASP A 1 533 ? 0.569 0.150 17.375 1.00 93.62 533 ASP A C 1
ATOM 3919 O O . ASP A 1 533 ? 0.009 -0.854 17.823 1.00 93.62 533 ASP A O 1
ATOM 3923 N N . ALA A 1 534 ? 1.900 0.257 17.337 1.00 93.56 534 ALA A N 1
ATOM 3924 C CA . ALA A 1 534 ? 2.815 -0.805 17.762 1.00 93.56 534 ALA A CA 1
ATOM 3925 C C . ALA A 1 534 ? 2.671 -1.189 19.251 1.00 93.56 534 ALA A C 1
ATOM 3927 O O . ALA A 1 534 ? 3.064 -2.279 19.659 1.00 93.56 534 ALA A O 1
ATOM 3928 N N . GLY A 1 535 ? 2.076 -0.331 20.085 1.00 91.88 535 GLY A N 1
ATOM 3929 C CA . GLY A 1 535 ? 1.737 -0.657 21.468 1.00 91.88 535 GLY A CA 1
ATOM 3930 C C . GLY A 1 535 ? 0.705 -1.781 21.606 1.00 91.88 535 GLY A C 1
ATOM 3931 O O . GLY A 1 535 ? 0.624 -2.384 22.674 1.00 91.88 535 GLY A O 1
ATOM 3932 N N . GLN A 1 536 ? -0.051 -2.096 20.548 1.00 93.94 536 GLN A N 1
ATOM 3933 C CA . GLN A 1 536 ? -1.034 -3.185 20.528 1.00 93.94 536 GLN A CA 1
ATOM 3934 C C . GLN A 1 536 ? -0.520 -4.465 19.850 1.00 93.94 536 GLN A C 1
ATOM 3936 O O . GLN A 1 536 ? -1.283 -5.415 19.693 1.00 93.94 536 GLN A O 1
ATOM 3941 N N . SER A 1 537 ? 0.765 -4.545 19.476 1.00 95.50 537 SER A N 1
ATOM 3942 C CA . SER A 1 537 ? 1.297 -5.713 18.754 1.00 95.50 537 SER A CA 1
ATOM 3943 C C . SER A 1 537 ? 1.103 -7.035 19.502 1.00 95.50 537 SER A C 1
ATOM 3945 O O . SER A 1 537 ? 0.778 -8.040 18.881 1.00 95.50 537 SER A O 1
ATOM 3947 N N . LEU A 1 538 ? 1.267 -7.045 20.834 1.00 95.94 538 LEU A N 1
ATOM 3948 C CA . LEU A 1 538 ? 1.057 -8.257 21.638 1.00 95.94 538 LEU A CA 1
ATOM 3949 C C . LEU A 1 538 ? -0.393 -8.748 21.552 1.00 95.94 538 LEU A C 1
ATOM 3951 O O . LEU A 1 538 ? -0.625 -9.946 21.426 1.00 95.94 538 LEU A O 1
ATOM 3955 N N . HIS A 1 539 ? -1.350 -7.823 21.612 1.00 96.94 539 HIS A N 1
ATOM 3956 C CA . HIS A 1 539 ? -2.775 -8.129 21.520 1.00 96.94 539 HIS A CA 1
ATOM 3957 C C . HIS A 1 539 ? -3.125 -8.758 20.170 1.00 96.94 539 HIS A C 1
ATOM 3959 O O . HIS A 1 539 ? -3.701 -9.840 20.126 1.00 96.94 539 HIS A O 1
ATOM 3965 N N . PHE A 1 540 ? -2.701 -8.143 19.063 1.00 97.31 540 PHE A N 1
ATOM 3966 C CA . PHE A 1 540 ? -2.983 -8.689 17.735 1.00 97.31 540 PHE A CA 1
ATOM 3967 C C . PHE A 1 540 ? -2.271 -10.018 17.472 1.00 97.31 540 PHE A C 1
ATOM 3969 O O . PHE A 1 540 ? -2.884 -10.912 16.899 1.00 97.31 540 PHE A O 1
ATOM 3976 N N . ASP A 1 541 ? -1.033 -10.205 17.941 1.00 96.69 541 ASP A N 1
ATOM 3977 C CA . ASP A 1 541 ? -0.349 -11.504 17.833 1.00 96.69 541 ASP A CA 1
ATOM 3978 C C . ASP A 1 541 ? -1.111 -12.606 18.594 1.00 96.69 541 ASP A C 1
ATOM 3980 O O . ASP A 1 541 ? -1.292 -13.712 18.076 1.00 96.69 541 ASP A O 1
ATOM 3984 N N . LEU A 1 542 ? -1.647 -12.285 19.780 1.00 97.44 542 LEU A N 1
ATOM 3985 C CA . LEU A 1 542 ? -2.527 -13.180 20.533 1.00 97.44 542 LEU A CA 1
ATOM 3986 C C . LEU A 1 542 ? -3.821 -13.486 19.769 1.00 97.44 542 LEU A C 1
ATOM 3988 O O . LEU A 1 542 ? -4.168 -14.658 19.637 1.00 97.44 542 LEU A O 1
ATOM 3992 N N . VAL A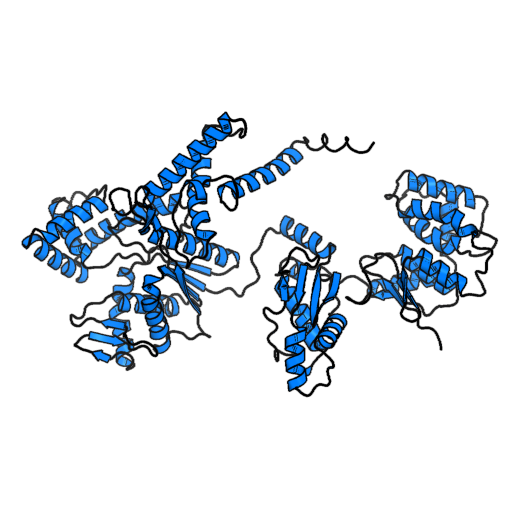 1 543 ? -4.523 -12.474 19.246 1.00 97.69 543 VAL A N 1
ATOM 3993 C CA . VAL A 1 543 ? -5.772 -12.651 18.475 1.00 97.69 543 VAL A CA 1
ATOM 3994 C C . VAL A 1 543 ? -5.535 -13.509 17.234 1.00 97.69 543 VAL A C 1
ATOM 3996 O O . VAL A 1 543 ? -6.297 -14.440 16.975 1.00 97.69 543 VAL A O 1
ATOM 3999 N N . PHE A 1 544 ? -4.460 -13.251 16.488 1.00 97.69 544 PHE A N 1
ATOM 4000 C CA . PHE A 1 544 ? -4.126 -13.972 15.259 1.00 97.69 544 PHE A CA 1
ATOM 4001 C C . PHE A 1 544 ? -3.825 -15.440 15.543 1.00 97.69 544 PHE A C 1
ATOM 4003 O O . PHE A 1 544 ? -4.460 -16.330 14.974 1.00 97.69 544 PHE A O 1
ATOM 4010 N N . LYS A 1 545 ? -2.923 -15.719 16.488 1.00 96.62 545 LYS A N 1
ATOM 4011 C CA . LYS A 1 545 ? -2.608 -17.098 16.884 1.00 96.62 545 LYS A CA 1
ATOM 4012 C C . LYS A 1 545 ? -3.787 -17.787 17.568 1.00 96.62 545 LYS A C 1
ATOM 4014 O O . LYS A 1 545 ? -3.979 -18.985 17.383 1.00 96.62 545 LYS A O 1
ATOM 4019 N N . GLY A 1 546 ? -4.603 -17.049 18.319 1.00 96.50 546 GLY A N 1
ATOM 4020 C CA . GLY A 1 546 ? -5.854 -17.537 18.897 1.00 96.50 546 GLY A CA 1
ATOM 4021 C C . GLY A 1 546 ? -6.831 -18.004 17.817 1.00 96.50 546 GLY A C 1
ATOM 4022 O O . GLY A 1 546 ? -7.342 -19.119 17.892 1.00 96.50 546 GLY A O 1
ATOM 4023 N N . ALA A 1 547 ? -7.009 -17.209 16.763 1.00 97.31 547 ALA A N 1
ATOM 4024 C CA . ALA A 1 547 ? -7.827 -17.554 15.603 1.00 97.31 547 ALA A CA 1
ATOM 4025 C C . ALA A 1 547 ? -7.248 -18.725 14.777 1.00 97.31 547 ALA A C 1
ATOM 4027 O O . ALA A 1 547 ? -8.008 -19.573 14.303 1.00 97.31 547 ALA A O 1
ATOM 4028 N N . GLN A 1 548 ? -5.918 -18.842 14.659 1.00 96.62 548 GLN A N 1
ATOM 4029 C CA . GLN A 1 548 ? -5.261 -20.018 14.060 1.00 96.62 548 GLN A CA 1
ATOM 4030 C C . GLN A 1 548 ? -5.473 -21.282 14.895 1.00 96.62 548 GLN A C 1
ATOM 4032 O O . GLN A 1 548 ? -5.806 -22.333 14.351 1.00 96.62 548 GLN A O 1
ATOM 4037 N N . ARG A 1 549 ? -5.338 -21.188 16.224 1.00 95.38 549 ARG A N 1
ATOM 4038 C CA . ARG A 1 549 ? -5.620 -22.289 17.159 1.00 95.38 549 ARG A CA 1
ATOM 4039 C C . ARG A 1 549 ? -7.093 -22.696 17.105 1.00 95.38 549 ARG A C 1
ATOM 4041 O O . ARG A 1 549 ? -7.413 -23.880 17.178 1.00 95.38 549 ARG A O 1
ATOM 4048 N N . ALA A 1 550 ? -7.983 -21.728 16.902 1.00 95.75 550 ALA A N 1
ATOM 4049 C CA . ALA A 1 550 ? -9.388 -21.958 16.599 1.00 95.75 550 ALA A CA 1
ATOM 4050 C C . ALA A 1 550 ? -9.626 -22.487 15.175 1.00 95.75 550 ALA A C 1
ATOM 4052 O O . ALA A 1 550 ? -10.763 -22.754 14.808 1.00 95.75 550 ALA A O 1
ATOM 4053 N N . GLY A 1 551 ? -8.604 -22.714 14.351 1.00 95.94 551 GLY A N 1
ATOM 4054 C CA . GLY A 1 551 ? -8.761 -23.267 13.004 1.00 95.94 551 GLY A CA 1
ATOM 4055 C C . GLY A 1 551 ? -9.633 -22.410 12.082 1.00 95.94 551 GLY A C 1
ATOM 4056 O O . GLY A 1 551 ? -10.164 -22.931 11.105 1.00 95.94 551 GLY A O 1
ATOM 4057 N N . TRP A 1 552 ? -9.808 -21.122 12.394 1.00 97.38 552 TRP A N 1
ATOM 4058 C CA . TRP A 1 552 ? -10.553 -20.192 11.545 1.00 97.38 552 TRP A CA 1
ATOM 4059 C C . TRP A 1 552 ? -9.758 -19.845 10.282 1.00 97.38 552 TRP A C 1
ATOM 4061 O O . TRP A 1 552 ? -10.340 -19.579 9.234 1.00 97.38 552 TRP A O 1
ATOM 4071 N N . TYR A 1 553 ? -8.423 -19.915 10.347 1.00 97.94 553 TYR A N 1
ATOM 4072 C CA . TYR A 1 553 ? -7.555 -19.828 9.175 1.00 97.94 553 TYR A CA 1
ATOM 4073 C C . TYR A 1 553 ? -6.203 -20.526 9.368 1.00 97.94 553 TYR A C 1
ATOM 4075 O O . TYR A 1 553 ? -5.773 -20.794 10.489 1.00 97.94 553 TYR A O 1
ATOM 4083 N N . SER A 1 554 ? -5.518 -20.769 8.251 1.00 96.44 554 SER A N 1
ATOM 4084 C CA . SER A 1 554 ? -4.115 -21.178 8.163 1.00 96.44 554 SER A CA 1
ATOM 4085 C C . SER A 1 554 ? -3.349 -20.270 7.195 1.00 96.44 554 SER A C 1
ATOM 4087 O O . SER A 1 554 ? -3.955 -19.480 6.466 1.00 96.44 554 SER A O 1
ATOM 4089 N N . ALA A 1 555 ? -2.018 -20.395 7.156 1.00 90.81 555 ALA A N 1
ATOM 4090 C CA . ALA A 1 555 ? -1.169 -19.621 6.246 1.00 90.81 555 ALA A CA 1
ATOM 4091 C C . ALA A 1 555 ? -1.484 -19.877 4.757 1.00 90.81 555 ALA A C 1
ATOM 4093 O O . ALA A 1 555 ? -1.228 -19.021 3.913 1.00 90.81 555 ALA A O 1
ATOM 4094 N N . GLU A 1 556 ? -2.054 -21.040 4.433 1.00 91.88 556 GLU A N 1
ATOM 4095 C CA . GLU A 1 556 ? -2.493 -21.409 3.087 1.00 91.88 556 GLU A CA 1
ATOM 4096 C C . GLU A 1 556 ? -3.879 -20.846 2.746 1.00 91.88 556 GLU A C 1
ATOM 4098 O O . GLU A 1 556 ? -4.169 -20.602 1.575 1.00 91.88 556 GLU A O 1
ATOM 4103 N N . SER A 1 557 ? -4.754 -20.657 3.742 1.00 95.56 557 SER A N 1
ATOM 4104 C CA . SER A 1 557 ? -6.139 -20.235 3.509 1.00 95.56 557 SER A CA 1
ATOM 4105 C C . SER A 1 557 ? -6.326 -18.720 3.533 1.00 95.56 557 SER A C 1
ATOM 4107 O O . SER A 1 557 ? -7.196 -18.215 2.819 1.00 95.56 557 SER A O 1
ATOM 4109 N N . ALA A 1 558 ? -5.574 -18.011 4.380 1.00 97.25 558 ALA A N 1
ATOM 4110 C CA . ALA A 1 558 ? -5.627 -16.560 4.500 1.00 97.25 558 ALA A CA 1
ATOM 4111 C C . ALA A 1 558 ? -4.322 -15.974 5.060 1.00 97.25 558 ALA A C 1
ATOM 4113 O O . ALA A 1 558 ? -3.641 -16.574 5.890 1.00 97.25 558 ALA A O 1
ATOM 4114 N N . ARG A 1 559 ? -4.014 -14.746 4.645 1.00 97.69 559 ARG A N 1
ATOM 4115 C CA . ARG A 1 559 ? -2.928 -13.927 5.186 1.00 97.69 559 ARG A CA 1
ATOM 4116 C C . ARG A 1 559 ? -3.488 -12.917 6.187 1.00 97.69 559 ARG A C 1
ATOM 4118 O O . ARG A 1 559 ? -4.491 -12.272 5.904 1.00 97.69 559 ARG A O 1
ATOM 4125 N N . VAL A 1 560 ? -2.843 -12.748 7.334 1.00 98.19 560 VAL A N 1
ATOM 4126 C CA . VAL A 1 560 ? -3.253 -11.773 8.356 1.00 98.19 560 VAL A CA 1
ATOM 4127 C C . VAL A 1 560 ? -2.020 -10.989 8.789 1.00 98.19 560 VAL A C 1
ATOM 4129 O O . VAL A 1 560 ? -1.059 -11.593 9.260 1.00 98.19 560 VAL A O 1
ATOM 4132 N N . ASP A 1 561 ? -2.025 -9.669 8.598 1.00 98.12 561 ASP A N 1
ATOM 4133 C CA . ASP A 1 561 ? -0.899 -8.795 8.940 1.00 98.12 561 ASP A CA 1
ATOM 4134 C C . ASP A 1 561 ? -1.310 -7.712 9.940 1.00 98.12 561 ASP A C 1
ATOM 4136 O O . ASP A 1 561 ? -2.308 -7.008 9.756 1.00 98.12 561 ASP A O 1
ATOM 4140 N N . HIS A 1 562 ? -0.464 -7.509 10.951 1.00 98.19 562 HIS A N 1
ATOM 4141 C CA . HIS A 1 562 ? -0.464 -6.291 11.755 1.00 98.19 562 HIS A CA 1
ATOM 4142 C C . HIS A 1 562 ? 0.489 -5.277 11.120 1.00 98.19 562 HIS A C 1
ATOM 4144 O O . HIS A 1 562 ? 1.710 -5.429 11.138 1.00 98.19 562 HIS A O 1
ATOM 4150 N N . VAL A 1 563 ? -0.078 -4.221 10.548 1.00 98.12 563 VAL A N 1
ATOM 4151 C CA . VAL A 1 563 ? 0.660 -3.060 10.052 1.00 98.12 563 VAL A CA 1
ATOM 4152 C C . VAL A 1 563 ? 0.843 -2.097 11.220 1.00 98.12 563 VAL A C 1
ATOM 4154 O O . VAL A 1 563 ? 0.089 -1.140 11.398 1.00 98.12 563 VAL A O 1
ATOM 4157 N N . ALA A 1 564 ? 1.857 -2.391 12.033 1.00 96.69 564 ALA A N 1
ATOM 4158 C CA . ALA A 1 564 ? 2.231 -1.584 13.185 1.00 96.69 564 ALA A CA 1
ATOM 4159 C C . ALA A 1 564 ? 2.721 -0.183 12.779 1.00 96.69 564 ALA A C 1
ATOM 4161 O O . ALA A 1 564 ? 3.330 0.004 11.723 1.00 96.69 564 ALA A O 1
ATOM 4162 N N . PHE A 1 565 ? 2.536 0.818 13.631 1.00 95.19 565 PHE A N 1
ATOM 4163 C CA . PHE A 1 565 ? 3.204 2.106 13.447 1.00 95.19 565 PHE A CA 1
ATOM 4164 C C . PHE A 1 565 ? 3.669 2.704 14.774 1.00 95.19 565 PHE A C 1
ATOM 4166 O O . PHE A 1 565 ? 3.090 2.438 15.825 1.00 95.19 565 PHE A O 1
ATOM 4173 N N . GLY A 1 566 ? 4.739 3.495 14.717 1.00 91.69 566 GLY A N 1
ATOM 4174 C CA . GLY A 1 566 ? 5.305 4.192 15.871 1.00 91.69 566 GLY A CA 1
ATOM 4175 C C . GLY A 1 566 ? 4.487 5.412 16.310 1.00 91.69 566 GLY A C 1
ATOM 4176 O O . GLY A 1 566 ? 3.546 5.852 15.643 1.00 91.69 566 GLY A O 1
ATOM 4177 N N . VAL A 1 567 ? 4.890 6.036 17.412 1.00 88.31 567 VAL A N 1
ATOM 4178 C CA . VAL A 1 567 ? 4.196 7.199 17.976 1.00 88.31 567 VAL A CA 1
ATOM 4179 C C . VAL A 1 567 ? 4.648 8.521 17.351 1.00 88.31 567 VAL A C 1
ATOM 4181 O O . VAL A 1 567 ? 5.823 8.721 17.031 1.00 88.31 567 VAL A O 1
ATOM 4184 N N . VAL A 1 568 ? 3.713 9.469 17.254 1.00 86.38 568 VAL A N 1
ATOM 4185 C CA . VAL A 1 568 ? 4.012 10.864 16.899 1.00 86.38 568 VAL A CA 1
ATOM 4186 C C . VAL A 1 568 ? 4.504 11.613 18.135 1.00 86.38 568 VAL A C 1
ATOM 4188 O O . VAL A 1 568 ? 3.901 11.547 19.213 1.00 86.38 568 VAL A O 1
ATOM 4191 N N . GLN A 1 569 ? 5.601 12.342 17.975 1.00 88.50 569 GLN A N 1
ATOM 4192 C CA . GLN A 1 569 ? 6.288 13.053 19.042 1.00 88.50 569 GLN A CA 1
ATOM 4193 C C . GLN A 1 569 ? 6.307 14.564 18.787 1.00 88.50 569 GLN A C 1
ATOM 4195 O O . GLN A 1 569 ? 6.292 15.017 17.645 1.00 88.50 569 GLN A O 1
ATOM 4200 N N . SER A 1 570 ? 6.368 15.351 19.858 1.00 82.69 570 SER A N 1
ATOM 4201 C CA . SER A 1 570 ? 6.690 16.782 19.822 1.00 82.69 570 SER A CA 1
ATOM 4202 C C . SER A 1 570 ? 8.001 17.028 20.554 1.00 82.69 570 SER A C 1
ATOM 4204 O O . SER A 1 570 ? 8.290 16.381 21.567 1.00 82.69 570 SER A O 1
ATOM 4206 N N . LYS A 1 571 ? 8.771 17.997 20.062 1.00 80.75 571 LYS A N 1
ATOM 4207 C CA . LYS A 1 571 ? 9.933 18.532 20.765 1.00 80.75 571 LYS A CA 1
ATOM 4208 C C . LYS A 1 571 ? 9.504 19.760 21.557 1.00 80.75 571 LYS A C 1
ATOM 4210 O O . LYS A 1 571 ? 8.953 20.700 20.991 1.00 80.75 571 LYS A O 1
ATOM 4215 N N . ASP A 1 572 ? 9.740 19.729 22.860 1.00 74.06 572 ASP A N 1
ATOM 4216 C CA . ASP A 1 572 ? 9.520 20.882 23.720 1.00 74.06 572 ASP A CA 1
ATOM 4217 C C . ASP A 1 572 ? 10.504 22.006 23.354 1.00 74.06 572 ASP A C 1
ATOM 4219 O O . ASP A 1 572 ? 11.707 21.764 23.210 1.00 74.06 572 ASP A O 1
ATOM 4223 N N . ALA A 1 573 ? 9.986 23.217 23.151 1.00 68.62 573 ALA A N 1
ATOM 4224 C CA . ALA A 1 573 ? 10.775 24.346 22.664 1.00 68.62 573 ALA A CA 1
ATOM 4225 C C . ALA A 1 573 ? 11.733 24.915 23.726 1.00 68.62 573 ALA A C 1
ATOM 4227 O O . ALA A 1 573 ? 12.763 25.475 23.362 1.00 68.62 573 ALA A O 1
ATOM 4228 N N . GLU A 1 574 ? 11.418 24.758 25.016 1.00 66.50 574 GLU A N 1
ATOM 4229 C CA . GLU A 1 574 ? 12.186 25.330 26.129 1.00 66.50 574 GLU A CA 1
ATOM 4230 C C . GLU A 1 574 ? 13.194 24.324 26.698 1.00 66.50 574 GLU A C 1
ATOM 4232 O O . GLU A 1 574 ? 14.345 24.658 26.969 1.00 66.50 574 GLU A O 1
ATOM 4237 N N . THR A 1 575 ? 12.782 23.067 26.849 1.00 72.19 575 THR A N 1
ATOM 4238 C CA . THR A 1 575 ? 13.573 21.998 27.479 1.00 72.19 575 THR A CA 1
ATOM 4239 C C . THR A 1 575 ? 14.261 21.078 26.472 1.00 72.19 575 THR A C 1
ATOM 4241 O O . THR A 1 575 ? 15.107 20.268 26.850 1.00 72.19 575 THR A O 1
ATOM 4244 N N . GLY A 1 576 ? 13.880 21.139 25.190 1.00 75.50 576 GLY A N 1
ATOM 4245 C CA . GLY A 1 576 ? 14.379 20.247 24.140 1.00 75.50 576 GLY A CA 1
ATOM 4246 C C . GLY A 1 576 ? 13.933 18.786 24.280 1.00 75.50 576 GLY A C 1
ATOM 4247 O O . GLY A 1 576 ? 14.338 17.948 23.470 1.00 75.50 576 GLY A O 1
ATOM 4248 N N . LYS A 1 577 ? 13.108 18.461 25.286 1.00 76.88 577 LYS A N 1
ATOM 4249 C CA . LYS A 1 577 ? 12.662 17.098 25.584 1.00 76.88 577 LYS A CA 1
ATOM 4250 C C . LYS A 1 577 ? 11.664 16.612 24.534 1.00 76.88 577 LYS A C 1
ATOM 4252 O O . LYS A 1 577 ? 10.689 17.290 24.215 1.00 76.88 577 LYS A O 1
ATOM 4257 N N . VAL A 1 578 ? 11.881 15.400 24.031 1.00 78.50 578 VAL A N 1
ATOM 4258 C CA . VAL A 1 578 ? 10.963 14.737 23.098 1.00 78.50 578 VAL A CA 1
ATOM 4259 C C . VAL A 1 578 ? 9.922 13.956 23.895 1.00 78.50 578 VAL A C 1
ATOM 4261 O O . VAL A 1 578 ? 10.260 13.103 24.716 1.00 78.50 578 VAL A O 1
ATOM 4264 N N . THR A 1 579 ? 8.646 14.260 23.677 1.00 77.62 579 THR A N 1
ATOM 4265 C CA . THR A 1 579 ? 7.514 13.588 24.334 1.00 77.62 579 THR A CA 1
ATOM 4266 C C . THR A 1 579 ? 6.449 13.210 23.309 1.00 77.62 579 THR A C 1
ATOM 4268 O O . THR A 1 579 ? 6.549 13.586 22.142 1.00 77.62 579 THR A O 1
ATOM 4271 N N . LYS A 1 580 ? 5.434 12.430 23.716 1.00 77.94 580 LYS A N 1
ATOM 4272 C CA . LYS A 1 580 ? 4.252 12.203 22.869 1.00 77.94 580 LYS A CA 1
ATOM 4273 C C . LYS A 1 580 ? 3.653 13.551 22.476 1.00 77.94 580 LYS A C 1
ATOM 4275 O O . LYS A 1 580 ? 3.581 14.441 23.320 1.00 77.94 580 LYS A O 1
ATOM 4280 N N . PHE A 1 581 ? 3.233 13.668 21.219 1.00 76.56 581 PHE A N 1
ATOM 4281 C CA . PHE A 1 581 ? 2.746 14.922 20.658 1.00 76.56 581 PHE A CA 1
ATOM 4282 C C . PHE A 1 581 ? 1.581 15.489 21.480 1.00 76.56 581 PHE A C 1
ATOM 4284 O O . PHE A 1 581 ? 0.517 14.872 21.581 1.00 76.56 581 PHE A O 1
ATOM 4291 N N . LYS A 1 582 ? 1.811 16.652 22.089 1.00 70.88 582 LYS A N 1
ATOM 4292 C CA . LYS A 1 582 ? 0.863 17.371 22.946 1.00 70.88 582 LYS A CA 1
ATOM 4293 C C . LYS A 1 582 ? 0.846 18.853 22.585 1.00 70.88 582 LYS A C 1
ATOM 4295 O O . LYS A 1 582 ? 1.813 19.376 22.033 1.00 70.88 582 LYS A O 1
ATOM 4300 N N . THR A 1 583 ? -0.253 19.530 22.904 1.00 60.03 583 THR A N 1
ATOM 4301 C CA . THR A 1 583 ? -0.345 20.993 22.831 1.00 60.03 583 THR A CA 1
ATOM 4302 C C . THR A 1 583 ? 0.630 21.637 23.828 1.00 60.03 583 THR A C 1
ATOM 4304 O O . THR A 1 583 ? 1.092 20.990 24.771 1.00 60.03 583 THR A O 1
ATOM 4307 N N . ARG A 1 584 ? 0.888 22.948 23.689 1.00 60.00 584 ARG A N 1
ATOM 4308 C CA . ARG A 1 584 ? 1.660 23.727 24.683 1.00 60.00 584 ARG A CA 1
ATOM 4309 C C . ARG A 1 584 ? 1.042 23.690 26.092 1.00 60.00 584 ARG A C 1
ATOM 4311 O O . ARG A 1 584 ? 1.760 23.868 27.065 1.00 60.00 584 ARG A O 1
ATOM 4318 N N . SER A 1 585 ? -0.265 23.430 26.203 1.00 52.28 585 SER A N 1
ATOM 4319 C CA . SER A 1 585 ? -0.983 23.244 27.474 1.00 52.28 585 SER A CA 1
ATOM 4320 C C . SER A 1 585 ? -0.903 21.815 28.038 1.00 52.28 585 SER A C 1
ATOM 4322 O O . SER A 1 585 ? -1.403 21.566 29.130 1.00 52.28 585 SER A O 1
ATOM 4324 N N . GLY A 1 586 ? -0.290 20.865 27.320 1.00 60.16 586 GLY A N 1
ATOM 4325 C CA . GLY A 1 586 ? -0.181 19.458 27.725 1.00 60.16 586 GLY A CA 1
ATOM 4326 C C . GLY A 1 586 ? -1.396 18.582 27.383 1.00 60.16 586 GLY A C 1
ATOM 4327 O O . GLY A 1 586 ? -1.381 17.384 27.697 1.00 60.16 586 GLY A O 1
ATOM 4328 N N . GLU A 1 587 ? -2.412 19.149 26.725 1.00 65.00 587 GLU A N 1
ATOM 4329 C CA . GLU A 1 587 ? -3.582 18.440 26.199 1.00 65.00 587 GLU A CA 1
ATOM 4330 C C . GLU A 1 587 ? -3.279 17.758 24.851 1.00 65.00 587 GLU A C 1
ATOM 4332 O O . GLU A 1 587 ? -2.246 17.975 24.213 1.00 65.00 587 GLU A O 1
ATOM 4337 N N . THR A 1 588 ? -4.180 16.877 24.419 1.00 67.00 588 THR A N 1
ATOM 4338 C CA . THR A 1 588 ? -4.061 16.195 23.125 1.00 67.00 588 THR A CA 1
ATOM 4339 C C . THR A 1 588 ? -4.410 17.169 22.001 1.00 67.00 588 THR A C 1
ATOM 4341 O O . THR A 1 588 ? -5.409 17.875 22.091 1.00 67.00 588 THR A O 1
ATOM 4344 N N . VAL A 1 589 ? -3.593 17.222 20.944 1.00 74.62 589 VAL A N 1
ATOM 4345 C CA . VAL A 1 589 ? -3.844 18.112 19.798 1.00 74.62 589 VAL A CA 1
ATOM 4346 C C . VAL A 1 589 ? -5.000 17.570 18.962 1.00 74.62 589 VAL A C 1
ATOM 4348 O O . VAL A 1 589 ? -4.964 16.409 18.537 1.00 74.62 589 VAL A O 1
ATOM 4351 N N . ARG A 1 590 ? -5.992 18.425 18.691 1.00 79.25 590 ARG A N 1
ATOM 4352 C CA . ARG A 1 590 ? -7.108 18.108 17.797 1.00 79.25 590 ARG A CA 1
ATOM 4353 C C . ARG A 1 590 ? -6.619 18.026 16.366 1.00 79.25 590 ARG A C 1
ATOM 4355 O O . ARG A 1 590 ? -5.900 18.904 15.889 1.00 79.25 590 ARG A O 1
ATOM 4362 N N . LEU A 1 591 ? -7.038 16.983 15.663 1.00 83.56 591 LEU A N 1
ATOM 4363 C CA . LEU A 1 591 ? -6.588 16.769 14.296 1.00 83.56 591 LEU A CA 1
ATOM 4364 C C . LEU A 1 591 ? -7.066 17.864 13.327 1.00 83.56 591 LEU A C 1
ATOM 4366 O O . LEU A 1 591 ? -6.321 18.248 12.432 1.00 83.56 591 LEU A O 1
ATOM 4370 N N . VAL A 1 592 ? -8.274 18.397 13.529 1.00 84.38 592 VAL A N 1
ATOM 4371 C CA . VAL A 1 592 ? -8.814 19.498 12.713 1.00 84.38 592 VAL A CA 1
ATOM 4372 C C . VAL A 1 592 ? -7.915 20.732 12.802 1.00 84.38 592 VAL A C 1
ATOM 4374 O O . VAL A 1 592 ? -7.494 21.242 11.767 1.00 84.38 592 VAL A O 1
ATOM 4377 N N . ASP A 1 593 ? -7.540 21.138 14.019 1.00 86.31 593 ASP A N 1
ATOM 4378 C CA . ASP A 1 593 ? -6.673 22.301 14.247 1.00 86.31 593 ASP A CA 1
ATOM 4379 C C . ASP A 1 593 ? -5.291 22.112 13.603 1.00 86.31 593 ASP A C 1
ATOM 4381 O O . ASP A 1 593 ? -4.735 23.040 13.024 1.00 86.31 593 ASP A O 1
ATOM 4385 N N . LEU A 1 594 ? -4.741 20.894 13.666 1.00 88.88 594 LEU A N 1
ATOM 4386 C CA . LEU A 1 594 ? -3.456 20.563 13.044 1.00 88.88 594 LEU A CA 1
ATOM 4387 C C . LEU A 1 594 ? -3.504 20.713 11.519 1.00 88.88 594 LEU A C 1
ATOM 4389 O O . LEU A 1 594 ? -2.577 21.252 10.912 1.00 88.88 594 LEU A O 1
ATOM 4393 N N . LEU A 1 595 ? -4.580 20.238 10.890 1.00 91.50 595 LEU A N 1
ATOM 4394 C CA . LEU A 1 595 ? -4.765 20.359 9.445 1.00 91.50 595 LEU A CA 1
ATOM 4395 C C . LEU A 1 595 ? -4.982 21.819 9.031 1.00 91.50 595 LEU A C 1
ATOM 4397 O O . LEU A 1 595 ? -4.399 22.265 8.042 1.00 91.50 595 LEU A O 1
ATOM 4401 N N . ASP A 1 596 ? -5.769 22.575 9.793 1.00 91.56 596 ASP A N 1
ATOM 4402 C CA . ASP A 1 596 ? -6.041 23.985 9.499 1.00 91.56 596 ASP A CA 1
ATOM 4403 C C . ASP A 1 596 ? -4.799 24.868 9.681 1.00 91.56 596 ASP A C 1
ATOM 4405 O O . ASP A 1 596 ? -4.546 25.757 8.864 1.00 91.56 596 ASP A O 1
ATOM 4409 N N . GLU A 1 597 ? -3.952 24.567 10.665 1.00 92.69 597 GLU A N 1
ATOM 4410 C CA . GLU A 1 597 ? -2.638 25.198 10.816 1.00 92.69 597 GLU A CA 1
ATOM 4411 C C . GLU A 1 597 ? -1.710 24.862 9.633 1.00 92.69 597 GLU A C 1
ATOM 4413 O O . GLU A 1 597 ? -1.065 25.755 9.077 1.00 92.69 597 GLU A O 1
ATOM 4418 N N . ALA A 1 598 ? -1.672 23.598 9.184 1.00 94.19 598 ALA A N 1
ATOM 4419 C CA . ALA A 1 598 ? -0.886 23.203 8.011 1.00 94.19 598 ALA A CA 1
ATOM 4420 C C . ALA A 1 598 ? -1.327 23.956 6.744 1.00 94.19 598 ALA A C 1
ATOM 4422 O O . ALA A 1 598 ? -0.482 24.455 5.996 1.00 94.19 598 ALA A O 1
ATOM 4423 N N . LYS A 1 599 ? -2.644 24.081 6.524 1.00 95.25 599 LYS A N 1
ATOM 4424 C CA . LYS A 1 599 ? -3.222 24.873 5.428 1.00 95.25 599 LYS A CA 1
ATOM 4425 C C . LYS A 1 599 ? -2.822 26.345 5.546 1.00 95.25 599 LYS A C 1
ATOM 4427 O O . LYS A 1 599 ? -2.343 26.925 4.575 1.00 95.25 599 LYS A O 1
ATOM 4432 N N . THR A 1 600 ? -2.974 26.941 6.727 1.00 95.50 600 THR A N 1
ATOM 4433 C CA . THR A 1 600 ? -2.671 28.363 6.966 1.00 95.50 600 THR A CA 1
ATOM 4434 C C . THR A 1 600 ? -1.209 28.682 6.650 1.00 95.50 600 THR A C 1
ATOM 4436 O O . THR A 1 600 ? -0.916 29.644 5.937 1.00 95.50 600 THR A O 1
ATOM 4439 N N . ARG A 1 601 ? -0.279 27.831 7.099 1.00 94.75 601 ARG A N 1
ATOM 4440 C CA . ARG A 1 601 ? 1.152 27.964 6.787 1.00 94.75 601 ARG A CA 1
ATOM 4441 C C . ARG A 1 601 ? 1.449 27.791 5.301 1.00 94.75 601 ARG A C 1
ATOM 4443 O O . ARG A 1 601 ? 2.225 28.565 4.745 1.00 94.75 601 ARG A O 1
ATOM 4450 N N . ALA A 1 602 ? 0.820 26.815 4.644 1.00 94.38 602 ALA A N 1
ATOM 4451 C CA . ALA A 1 602 ? 0.973 26.619 3.205 1.00 94.38 602 ALA A CA 1
ATOM 4452 C C . ALA A 1 602 ? 0.478 27.841 2.407 1.00 94.38 602 ALA A C 1
ATOM 4454 O O . ALA A 1 602 ? 1.149 28.270 1.469 1.00 94.38 602 ALA A O 1
ATOM 4455 N N . ALA A 1 603 ? -0.642 28.448 2.813 1.00 93.88 603 ALA A N 1
ATOM 4456 C CA . ALA A 1 603 ? -1.165 29.668 2.201 1.00 93.88 603 ALA A CA 1
ATOM 4457 C C . ALA A 1 603 ? -0.203 30.855 2.370 1.00 93.88 603 ALA A C 1
ATOM 4459 O O . ALA A 1 603 ? 0.043 31.590 1.413 1.00 93.88 603 ALA A O 1
ATOM 4460 N N . ALA A 1 604 ? 0.381 31.024 3.561 1.00 92.00 604 ALA A N 1
ATOM 4461 C CA . ALA A 1 604 ? 1.387 32.056 3.810 1.00 92.00 604 ALA A CA 1
ATOM 4462 C C . ALA A 1 604 ? 2.619 31.880 2.904 1.00 92.00 604 ALA A C 1
ATOM 4464 O O . ALA A 1 604 ? 3.013 32.826 2.223 1.00 92.00 604 ALA A O 1
ATOM 4465 N N . GLY A 1 605 ? 3.156 30.658 2.809 1.00 89.50 605 GLY A N 1
ATOM 4466 C CA . GLY A 1 605 ? 4.297 30.359 1.937 1.00 89.50 605 GLY A CA 1
ATOM 4467 C C . GLY A 1 605 ? 3.997 30.551 0.444 1.00 89.50 605 GLY A C 1
ATOM 4468 O O . GLY A 1 605 ? 4.863 30.984 -0.315 1.00 89.50 605 GLY A O 1
ATOM 4469 N N . LEU A 1 606 ? 2.765 30.282 -0.005 1.00 90.12 606 LEU A N 1
ATOM 4470 C CA . LEU A 1 606 ? 2.342 30.567 -1.382 1.00 90.12 606 LEU A CA 1
ATOM 4471 C C . LEU A 1 606 ? 2.311 32.073 -1.677 1.00 90.12 606 LEU A C 1
ATOM 4473 O O . LEU A 1 606 ? 2.810 32.493 -2.723 1.00 90.12 606 LEU A O 1
ATOM 4477 N N . ARG A 1 607 ? 1.755 32.877 -0.761 1.00 89.62 607 ARG A N 1
ATOM 4478 C CA . ARG A 1 607 ? 1.680 34.341 -0.903 1.00 89.62 607 ARG A CA 1
ATOM 4479 C C . ARG A 1 607 ? 3.063 34.987 -0.878 1.00 89.62 607 ARG A C 1
ATOM 4481 O O . ARG A 1 607 ? 3.332 35.860 -1.697 1.00 89.62 607 ARG A O 1
ATOM 4488 N N . GLU A 1 608 ? 3.958 34.514 -0.012 1.00 88.38 608 GLU A N 1
ATOM 4489 C CA . GLU A 1 608 ? 5.356 34.962 0.028 1.00 88.38 608 GLU A CA 1
ATOM 4490 C C . GLU A 1 608 ? 6.054 34.723 -1.318 1.00 88.38 608 GLU A C 1
ATOM 4492 O O . GLU A 1 608 ? 6.600 35.648 -1.915 1.00 88.38 608 GLU A O 1
ATOM 4497 N N . ARG A 1 609 ? 5.947 33.512 -1.878 1.00 85.12 609 ARG A N 1
ATOM 4498 C CA . ARG A 1 609 ? 6.551 33.190 -3.182 1.00 85.12 609 ARG A CA 1
ATOM 4499 C C . ARG A 1 609 ? 5.960 33.991 -4.341 1.00 85.12 609 ARG A C 1
ATOM 4501 O O . ARG A 1 609 ? 6.675 34.272 -5.304 1.00 85.12 609 ARG A O 1
ATOM 4508 N N . ALA A 1 610 ? 4.669 34.317 -4.284 1.00 85.69 610 ALA A N 1
ATOM 4509 C CA . ALA A 1 610 ? 4.035 35.196 -5.263 1.00 85.69 610 ALA A CA 1
ATOM 4510 C C . ALA A 1 610 ? 4.601 36.623 -5.168 1.00 85.69 610 ALA A C 1
ATOM 4512 O O . ALA A 1 610 ? 4.965 37.202 -6.190 1.00 85.69 610 ALA A O 1
ATOM 4513 N N . ALA A 1 611 ? 4.777 37.149 -3.951 1.00 86.12 611 ALA A N 1
ATOM 4514 C CA . ALA A 1 611 ? 5.399 38.454 -3.720 1.00 86.12 611 ALA A CA 1
ATOM 4515 C C . ALA A 1 611 ? 6.868 38.509 -4.188 1.00 86.12 611 ALA A C 1
ATOM 4517 O O . ALA A 1 611 ? 7.315 39.531 -4.700 1.00 86.12 611 ALA A O 1
ATOM 4518 N N . GLU A 1 612 ? 7.606 37.400 -4.085 1.00 87.44 612 GLU A N 1
ATOM 4519 C CA . GLU A 1 612 ? 8.973 37.264 -4.613 1.00 87.44 612 GLU A CA 1
ATOM 4520 C C . GLU A 1 612 ? 9.044 37.091 -6.147 1.00 87.44 612 GLU A C 1
ATOM 4522 O O . GLU A 1 612 ? 10.134 36.910 -6.695 1.00 87.44 612 GLU A O 1
ATOM 4527 N N . GLY A 1 613 ? 7.910 37.073 -6.859 1.00 81.44 613 GLY A N 1
ATOM 4528 C CA . GLY A 1 613 ? 7.861 36.843 -8.309 1.00 81.44 613 GLY A CA 1
ATOM 4529 C C . GLY A 1 613 ? 8.215 35.411 -8.735 1.00 81.44 613 GLY A C 1
ATOM 4530 O O . GLY A 1 613 ? 8.469 35.152 -9.909 1.00 81.44 613 GLY A O 1
ATOM 4531 N N . LYS A 1 614 ? 8.235 34.457 -7.794 1.00 79.25 614 LYS A N 1
ATOM 4532 C CA . LYS A 1 614 ? 8.526 33.032 -8.050 1.00 79.25 614 LYS A CA 1
ATOM 4533 C C . LYS A 1 614 ? 7.272 32.227 -8.406 1.00 79.25 614 LYS A C 1
ATOM 4535 O O . LYS A 1 614 ? 7.371 31.028 -8.674 1.00 79.25 614 LYS A O 1
ATOM 4540 N N . SER A 1 615 ? 6.098 32.854 -8.361 1.00 78.12 615 SER A N 1
ATOM 4541 C CA . SER A 1 615 ? 4.802 32.241 -8.642 1.00 78.12 615 SER A CA 1
ATOM 4542 C C . SER A 1 615 ? 3.859 33.258 -9.278 1.00 78.12 615 SER A C 1
ATOM 4544 O O . SER A 1 615 ? 3.722 34.364 -8.769 1.00 78.12 615 SER A O 1
ATOM 4546 N N . ASN A 1 616 ? 3.161 32.847 -10.339 1.00 77.19 616 ASN A N 1
ATOM 4547 C CA . ASN A 1 616 ? 2.096 33.626 -10.984 1.00 77.19 616 ASN A CA 1
ATOM 4548 C C . ASN A 1 616 ? 0.707 33.101 -10.577 1.00 77.19 616 ASN A C 1
ATOM 4550 O O . ASN A 1 616 ? -0.234 33.128 -11.370 1.00 77.19 616 ASN A O 1
ATOM 4554 N N . LEU A 1 617 ? 0.604 32.501 -9.387 1.00 80.62 617 LEU A N 1
ATOM 4555 C CA . LEU A 1 617 ? -0.647 31.938 -8.895 1.00 80.62 617 LEU A CA 1
ATOM 4556 C C . LEU A 1 617 ? -1.628 33.067 -8.572 1.00 80.62 617 LEU A C 1
ATOM 4558 O O . LEU A 1 617 ? -1.307 33.965 -7.800 1.00 80.62 617 LEU A O 1
ATOM 4562 N N . ASP A 1 618 ? -2.821 32.984 -9.151 1.00 83.31 618 ASP A N 1
ATOM 4563 C CA . ASP A 1 618 ? -3.920 33.895 -8.847 1.00 83.31 618 ASP A CA 1
ATOM 4564 C C . ASP A 1 618 ? -4.406 33.719 -7.400 1.00 83.31 618 ASP A C 1
ATOM 4566 O O . ASP A 1 618 ? -4.511 32.587 -6.915 1.00 83.31 618 ASP A O 1
ATOM 4570 N N . ASP A 1 619 ? -4.745 34.822 -6.727 1.00 83.56 619 ASP A N 1
ATOM 4571 C CA . ASP A 1 619 ? -5.125 34.810 -5.306 1.00 83.56 619 ASP A CA 1
ATOM 4572 C C . ASP A 1 619 ? -6.385 33.960 -5.067 1.00 83.56 619 ASP A C 1
ATOM 4574 O O . ASP A 1 619 ? -6.469 33.226 -4.081 1.00 83.56 619 ASP A O 1
ATOM 4578 N N . SER A 1 620 ? -7.301 33.915 -6.047 1.00 86.31 620 SER A N 1
ATOM 4579 C CA . SER A 1 620 ? -8.500 33.061 -5.998 1.00 86.31 620 SER A CA 1
ATOM 4580 C C . SER A 1 620 ? -8.192 31.558 -5.889 1.00 86.31 620 SER A C 1
ATOM 4582 O O . SER A 1 620 ? -9.032 30.782 -5.432 1.00 86.31 620 SER A O 1
ATOM 4584 N N . LYS A 1 621 ? -6.983 31.129 -6.280 1.00 89.62 621 LYS A N 1
ATOM 4585 C CA . LYS A 1 621 ? -6.537 29.726 -6.256 1.00 89.62 621 LYS A CA 1
ATOM 4586 C C . LYS A 1 621 ? -5.647 29.394 -5.061 1.00 89.62 621 LYS A C 1
ATOM 4588 O O . LYS A 1 621 ? -5.340 28.217 -4.858 1.00 89.62 621 LYS A O 1
ATOM 4593 N N . VAL A 1 622 ? -5.234 30.391 -4.275 1.00 90.69 622 VAL A N 1
ATOM 4594 C CA . VAL A 1 622 ? -4.305 30.206 -3.149 1.00 90.69 622 VAL A CA 1
ATOM 4595 C C . VAL A 1 622 ? -4.887 29.263 -2.107 1.00 90.69 622 VAL A C 1
ATOM 4597 O O . VAL A 1 622 ? -4.191 28.353 -1.672 1.00 90.69 622 VAL A O 1
ATOM 4600 N N . GLU A 1 623 ? -6.160 29.422 -1.750 1.00 92.81 623 GLU A N 1
ATOM 4601 C CA . GLU A 1 623 ? -6.790 28.597 -0.713 1.00 92.81 623 GLU A CA 1
ATOM 4602 C C . GLU A 1 623 ? -6.851 27.116 -1.101 1.00 92.81 623 GLU A C 1
ATOM 4604 O O . GLU A 1 623 ? -6.495 26.250 -0.302 1.00 92.81 623 GLU A O 1
ATOM 4609 N N . HIS A 1 624 ? -7.214 26.820 -2.351 1.00 92.44 624 HIS A N 1
ATOM 4610 C CA . HIS A 1 624 ? -7.230 25.446 -2.848 1.00 92.44 624 HIS A CA 1
ATOM 4611 C C . HIS A 1 624 ? -5.816 24.850 -2.923 1.00 92.44 624 HIS A C 1
ATOM 4613 O O . HIS A 1 624 ? -5.583 23.722 -2.491 1.00 92.44 624 HIS A O 1
ATOM 4619 N N . ALA A 1 625 ? -4.841 25.615 -3.423 1.00 92.69 625 ALA A N 1
ATOM 4620 C CA . ALA A 1 625 ? -3.450 25.171 -3.454 1.00 92.69 625 ALA A CA 1
ATOM 4621 C C . ALA A 1 625 ? -2.898 24.932 -2.037 1.00 92.69 625 ALA A C 1
ATOM 4623 O O . ALA A 1 625 ? -2.176 23.963 -1.814 1.00 92.69 625 ALA A O 1
ATOM 4624 N N . ALA A 1 626 ? -3.270 25.768 -1.067 1.00 94.62 626 ALA A N 1
ATOM 4625 C CA . ALA A 1 626 ? -2.881 25.619 0.329 1.00 94.62 626 ALA A CA 1
ATOM 4626 C C . ALA A 1 626 ? -3.474 24.360 0.976 1.00 94.62 626 ALA A C 1
ATOM 4628 O O . ALA A 1 626 ? -2.781 23.704 1.749 1.00 94.62 626 ALA A O 1
ATOM 4629 N N . GLU A 1 627 ? -4.710 23.982 0.642 1.00 94.12 627 GLU A N 1
ATOM 4630 C CA . GLU A 1 627 ? -5.304 22.708 1.075 1.00 94.12 627 GLU A CA 1
ATOM 4631 C C . GLU A 1 627 ? -4.517 21.518 0.528 1.00 94.12 627 GLU A C 1
ATOM 4633 O O . GLU A 1 627 ? -4.087 20.649 1.288 1.00 94.12 627 GLU A O 1
ATOM 4638 N N . VAL A 1 628 ? -4.252 21.512 -0.782 1.00 94.06 628 VAL A N 1
ATOM 4639 C CA . VAL A 1 628 ? -3.491 20.440 -1.437 1.00 94.06 628 VAL A CA 1
ATOM 4640 C C . VAL A 1 628 ? -2.088 20.311 -0.835 1.00 94.06 628 VAL A C 1
ATOM 4642 O O . VAL A 1 628 ? -1.659 19.207 -0.492 1.00 94.06 628 VAL A O 1
ATOM 4645 N N . LEU A 1 629 ? -1.374 21.428 -0.669 1.00 94.62 629 LEU A N 1
ATOM 4646 C CA . LEU A 1 629 ? -0.009 21.439 -0.140 1.00 94.62 629 LEU A CA 1
ATOM 4647 C C . LEU A 1 629 ? 0.044 21.152 1.364 1.00 94.62 629 LEU A C 1
ATOM 4649 O O . LEU A 1 629 ? 0.899 20.383 1.798 1.00 94.62 629 LEU A O 1
ATOM 4653 N N . GLY A 1 630 ? -0.860 21.734 2.151 1.00 95.81 630 GLY A N 1
ATOM 4654 C CA . GLY A 1 630 ? -0.923 21.559 3.599 1.00 95.81 630 GLY A CA 1
ATOM 4655 C C . GLY A 1 630 ? -1.272 20.122 3.975 1.00 95.81 630 GLY A C 1
ATOM 4656 O O . GLY A 1 630 ? -0.509 19.451 4.673 1.00 95.81 630 GLY A O 1
ATOM 4657 N N . TYR A 1 631 ? -2.389 19.609 3.454 1.00 95.19 631 TYR A N 1
ATOM 4658 C CA . TYR A 1 631 ? -2.849 18.252 3.756 1.00 95.19 631 TYR A CA 1
ATOM 4659 C C . TYR A 1 631 ? -1.942 17.198 3.109 1.00 95.19 631 TYR A C 1
ATOM 4661 O O . TYR A 1 631 ? -1.604 16.196 3.743 1.00 95.19 631 TYR A O 1
ATOM 4669 N N . GLY A 1 632 ? -1.480 17.440 1.876 1.00 95.38 632 GLY A N 1
ATOM 4670 C CA . GLY A 1 632 ? -0.484 16.597 1.213 1.00 95.38 632 GLY A CA 1
ATOM 4671 C C . GLY A 1 632 ? 0.846 16.556 1.969 1.00 95.38 632 GLY A C 1
ATOM 4672 O O . GLY A 1 632 ? 1.440 15.487 2.101 1.00 95.38 632 GLY A O 1
ATOM 4673 N N . GLY A 1 633 ? 1.276 17.692 2.527 1.00 95.38 633 GLY A N 1
ATOM 4674 C CA . GLY A 1 633 ? 2.445 17.812 3.396 1.00 95.38 633 GLY A CA 1
ATOM 4675 C C . GLY A 1 633 ? 2.340 16.911 4.620 1.00 95.38 633 GLY A C 1
ATOM 4676 O O . GLY A 1 633 ? 3.230 16.093 4.844 1.00 95.38 633 GLY A O 1
ATOM 4677 N N . VAL A 1 634 ? 1.223 16.986 5.350 1.00 94.19 634 VAL A N 1
ATOM 4678 C CA . VAL A 1 634 ? 0.960 16.136 6.524 1.00 94.19 634 VAL A CA 1
ATOM 4679 C C . VAL A 1 634 ? 0.994 14.649 6.154 1.00 94.19 634 VAL A C 1
ATOM 4681 O O . VAL A 1 634 ? 1.694 13.875 6.807 1.00 94.19 634 VAL A O 1
ATOM 4684 N N . LYS A 1 635 ? 0.310 14.248 5.072 1.00 95.44 635 LYS A N 1
ATOM 4685 C CA . LYS A 1 635 ? 0.287 12.850 4.607 1.00 95.44 635 LYS A CA 1
ATOM 4686 C C . LYS A 1 635 ? 1.655 12.323 4.225 1.00 95.44 635 LYS A C 1
ATOM 4688 O O . LYS A 1 635 ? 2.084 11.278 4.706 1.00 95.44 635 LYS A O 1
ATOM 4693 N N . TYR A 1 636 ? 2.345 13.041 3.353 1.00 96.06 636 TYR A N 1
ATOM 4694 C CA . TYR A 1 636 ? 3.621 12.586 2.826 1.00 96.06 636 TYR A CA 1
ATOM 4695 C C . TYR A 1 636 ? 4.711 12.588 3.892 1.00 96.06 636 TYR A C 1
ATOM 4697 O O . TYR A 1 636 ? 5.610 11.752 3.866 1.00 96.06 636 TYR A O 1
ATOM 4705 N N . PHE A 1 637 ? 4.641 13.510 4.853 1.00 93.81 637 PHE A N 1
ATOM 4706 C CA . PHE A 1 637 ? 5.575 13.531 5.968 1.00 93.81 637 PHE A CA 1
ATOM 4707 C C . PHE A 1 637 ? 5.476 12.263 6.821 1.00 93.81 637 PHE A C 1
ATOM 4709 O O . PHE A 1 637 ? 6.511 11.775 7.273 1.00 93.81 637 PHE A O 1
ATOM 4716 N N . ASP A 1 638 ? 4.280 11.705 7.000 1.00 92.75 638 ASP A N 1
ATOM 4717 C CA . ASP A 1 638 ? 4.116 10.391 7.626 1.00 92.75 638 ASP A CA 1
ATOM 4718 C C . ASP A 1 638 ? 4.640 9.275 6.699 1.00 92.75 638 ASP A C 1
ATOM 4720 O O . ASP A 1 638 ? 5.592 8.574 7.037 1.00 92.75 638 ASP A O 1
ATOM 4724 N N . LEU A 1 639 ? 4.112 9.198 5.472 1.00 95.31 639 LEU A N 1
ATOM 4725 C CA . LEU A 1 639 ? 4.360 8.093 4.531 1.00 95.31 639 LEU A CA 1
ATOM 4726 C C . LEU A 1 639 ? 5.810 7.958 4.044 1.00 95.31 639 LEU A C 1
ATOM 4728 O O . LEU A 1 639 ? 6.223 6.870 3.652 1.00 95.31 639 LEU A O 1
ATOM 4732 N N . ARG A 1 640 ? 6.597 9.042 4.027 1.00 93.19 640 ARG A N 1
ATOM 4733 C CA . ARG A 1 640 ? 7.994 9.001 3.554 1.00 93.19 640 ARG A CA 1
ATOM 4734 C C . ARG A 1 640 ? 8.951 8.315 4.532 1.00 93.19 640 ARG A C 1
ATOM 4736 O O . ARG A 1 640 ? 10.122 8.135 4.202 1.00 93.19 640 ARG A O 1
ATOM 4743 N N . ARG A 1 641 ? 8.505 8.055 5.763 1.00 89.25 641 ARG A N 1
ATOM 4744 C CA . ARG A 1 641 ? 9.302 7.437 6.824 1.00 89.25 641 ARG A CA 1
ATOM 4745 C C . ARG A 1 641 ? 8.893 5.985 6.992 1.00 89.25 641 ARG A C 1
ATOM 4747 O O . ARG A 1 641 ? 7.786 5.591 6.644 1.00 89.25 641 ARG A O 1
ATOM 4754 N N . ASP A 1 642 ? 9.792 5.205 7.574 1.00 93.88 642 ASP A N 1
ATOM 4755 C CA . ASP A 1 642 ? 9.427 3.880 8.046 1.00 93.88 642 ASP A CA 1
ATOM 4756 C C . ASP A 1 642 ? 8.271 3.989 9.058 1.00 93.88 642 ASP A C 1
ATOM 4758 O O . ASP A 1 642 ? 8.325 4.789 9.999 1.00 93.88 642 ASP A O 1
ATOM 4762 N N . ARG A 1 643 ? 7.203 3.215 8.837 1.00 94.69 643 ARG A N 1
ATOM 4763 C CA . ARG A 1 643 ? 5.972 3.307 9.634 1.00 94.69 643 ARG A CA 1
ATOM 4764 C C . ARG A 1 643 ? 6.198 2.956 11.105 1.00 94.69 643 ARG A C 1
ATOM 4766 O O . ARG A 1 643 ? 5.578 3.576 11.966 1.00 94.69 643 ARG A O 1
ATOM 4773 N N . GLU A 1 644 ? 7.087 2.009 11.405 1.00 93.56 644 GLU A N 1
ATOM 4774 C CA . GLU A 1 644 ? 7.344 1.518 12.766 1.00 93.56 644 GLU A CA 1
ATOM 4775 C C . GLU A 1 644 ? 8.184 2.507 13.572 1.00 93.56 644 GLU A C 1
ATOM 4777 O O . GLU A 1 644 ? 8.134 2.530 14.801 1.00 93.56 644 GLU A O 1
ATOM 4782 N N . SER A 1 645 ? 8.901 3.388 12.879 1.00 90.75 645 SER A N 1
ATOM 4783 C CA . SER A 1 645 ? 9.660 4.452 13.516 1.00 90.75 645 SER A CA 1
ATOM 4784 C C . SER A 1 645 ? 8.745 5.502 14.153 1.00 90.75 645 SER A C 1
ATOM 4786 O O . SER A 1 645 ? 7.730 5.933 13.594 1.00 90.75 645 SER A O 1
ATOM 4788 N N . ASN A 1 646 ? 9.157 5.968 15.332 1.00 90.31 646 ASN A N 1
ATOM 4789 C CA . ASN A 1 646 ? 8.627 7.192 15.923 1.00 90.31 646 ASN A CA 1
ATOM 4790 C C . ASN A 1 646 ? 9.128 8.399 15.121 1.00 90.31 646 ASN A C 1
ATOM 4792 O O . ASN A 1 646 ? 10.245 8.374 14.597 1.00 90.31 646 ASN A O 1
ATOM 4796 N N . TYR A 1 647 ? 8.351 9.481 15.063 1.00 84.06 647 TYR A N 1
ATOM 4797 C CA . TYR A 1 647 ? 8.817 10.713 14.424 1.00 84.06 647 TYR A CA 1
ATOM 4798 C C . TYR A 1 647 ? 8.356 11.971 15.153 1.00 84.06 647 TYR A C 1
ATOM 4800 O O . TYR A 1 647 ? 7.286 12.007 15.761 1.00 84.06 647 TYR A O 1
ATOM 4808 N N . VAL A 1 648 ? 9.172 13.023 15.054 1.00 87.81 648 VAL A N 1
ATOM 4809 C CA . VAL A 1 648 ? 8.849 14.357 15.567 1.00 87.81 648 VAL A CA 1
ATOM 4810 C C . VAL A 1 648 ? 8.064 15.125 14.507 1.00 87.81 648 VAL A C 1
ATOM 4812 O O . VAL A 1 648 ? 8.492 15.240 13.356 1.00 87.81 648 VAL A O 1
ATOM 4815 N N . PHE A 1 649 ? 6.884 15.605 14.882 1.00 87.94 649 PHE A N 1
ATOM 4816 C CA . PHE A 1 649 ? 6.026 16.398 14.012 1.00 87.94 649 PHE A CA 1
ATOM 4817 C C . PHE A 1 649 ? 6.549 17.836 13.916 1.00 87.94 649 PHE A C 1
ATOM 4819 O O . PHE A 1 649 ? 6.688 18.514 14.933 1.00 87.94 649 PHE A O 1
ATOM 4826 N N . GLU A 1 650 ? 6.812 18.306 12.693 1.00 89.50 650 GLU A N 1
ATOM 4827 C CA . GLU A 1 650 ? 7.412 19.620 12.433 1.00 89.50 650 GLU A CA 1
ATOM 4828 C C . GLU A 1 650 ? 6.835 20.230 11.146 1.00 89.50 650 GLU A C 1
ATOM 4830 O O . GLU A 1 650 ? 7.062 19.704 10.053 1.00 89.50 650 GLU A O 1
ATOM 4835 N N . TYR A 1 651 ? 6.093 21.340 11.264 1.00 91.44 651 TYR A N 1
ATOM 4836 C CA . TYR A 1 651 ? 5.441 21.998 10.121 1.00 91.44 651 TYR A CA 1
ATOM 4837 C C . TYR A 1 651 ? 6.441 22.468 9.059 1.00 91.44 651 TYR A C 1
ATOM 4839 O O . TYR A 1 651 ? 6.251 22.220 7.870 1.00 91.44 651 TYR A O 1
ATOM 4847 N N . ASP A 1 652 ? 7.539 23.092 9.475 1.00 90.94 652 ASP A N 1
ATOM 4848 C CA . ASP A 1 652 ? 8.503 23.674 8.537 1.00 90.94 652 ASP A CA 1
ATOM 4849 C C . ASP A 1 652 ? 9.181 22.576 7.695 1.00 90.94 652 ASP A C 1
ATOM 4851 O O . ASP A 1 652 ? 9.358 22.709 6.484 1.00 90.94 652 ASP A O 1
ATOM 4855 N N . ALA A 1 653 ? 9.457 21.420 8.307 1.00 91.31 653 ALA A N 1
ATOM 4856 C CA . ALA A 1 653 ? 10.062 20.272 7.636 1.00 91.31 653 ALA A CA 1
ATOM 4857 C C . ALA A 1 653 ? 9.102 19.513 6.697 1.00 91.31 653 ALA A C 1
ATOM 4859 O O . ALA A 1 653 ? 9.567 18.763 5.829 1.00 91.31 653 ALA A O 1
ATOM 4860 N N . MET A 1 654 ? 7.781 19.643 6.876 1.00 92.88 654 MET A N 1
ATOM 4861 C CA . MET A 1 654 ? 6.791 19.026 5.978 1.00 92.88 654 MET A CA 1
ATOM 4862 C C . MET A 1 654 ? 6.338 19.949 4.848 1.00 92.88 654 MET A C 1
ATOM 4864 O O . MET A 1 654 ? 5.992 19.450 3.777 1.00 92.88 654 MET A O 1
ATOM 4868 N N . LEU A 1 655 ? 6.367 21.266 5.072 1.00 94.56 655 LEU A N 1
ATOM 4869 C CA . LEU A 1 655 ? 5.909 22.275 4.112 1.00 94.56 655 LEU A CA 1
ATOM 4870 C C . LEU A 1 655 ? 7.044 22.928 3.308 1.00 94.56 655 LEU A C 1
ATOM 4872 O O . LEU A 1 655 ? 6.769 23.733 2.420 1.00 94.56 655 LEU A O 1
ATOM 4876 N N . THR A 1 656 ? 8.308 22.584 3.575 1.00 91.50 656 THR A N 1
ATOM 4877 C CA . THR A 1 656 ? 9.436 23.084 2.776 1.00 91.50 656 THR A CA 1
ATOM 4878 C C . THR A 1 656 ? 9.333 22.663 1.306 1.00 91.50 656 THR A C 1
ATOM 4880 O O . THR A 1 656 ? 8.965 21.529 0.986 1.00 91.50 656 THR A O 1
ATOM 4883 N N . ALA A 1 657 ? 9.684 23.584 0.405 1.00 87.50 657 ALA A N 1
ATOM 4884 C CA . ALA A 1 657 ? 9.726 23.353 -1.036 1.00 87.50 657 ALA A CA 1
ATOM 4885 C C . ALA A 1 657 ? 10.979 22.589 -1.496 1.00 87.50 657 ALA A C 1
ATOM 4887 O O . ALA A 1 657 ? 11.058 22.242 -2.671 1.00 87.50 657 ALA A O 1
ATOM 4888 N N . ASP A 1 658 ? 11.921 22.318 -0.589 1.00 87.94 658 ASP A N 1
ATOM 4889 C CA . ASP A 1 658 ? 13.178 21.635 -0.881 1.00 87.94 658 ASP A CA 1
ATOM 4890 C C . ASP A 1 658 ? 13.234 20.235 -0.254 1.00 87.94 658 ASP A C 1
ATOM 4892 O O . ASP A 1 658 ? 12.753 19.986 0.853 1.00 87.94 658 ASP A O 1
ATOM 4896 N N . GLY A 1 659 ? 13.889 19.307 -0.954 1.00 90.31 659 GLY A N 1
ATOM 4897 C CA . GLY A 1 659 ? 14.112 17.942 -0.482 1.00 90.31 659 GLY A CA 1
ATOM 4898 C C . GLY A 1 659 ? 12.920 17.003 -0.696 1.00 90.31 659 GLY A C 1
ATOM 4899 O O . GLY A 1 659 ? 12.114 17.167 -1.606 1.00 90.31 659 GLY A O 1
ATOM 4900 N N . ASN A 1 660 ? 12.836 15.952 0.124 1.00 93.50 660 ASN A N 1
ATOM 4901 C CA . ASN A 1 660 ? 11.840 14.888 -0.027 1.00 93.50 660 ASN A CA 1
ATOM 4902 C C . ASN A 1 660 ? 10.499 15.262 0.642 1.00 93.50 660 ASN A C 1
ATOM 4904 O O . ASN A 1 660 ? 10.173 14.741 1.714 1.00 93.50 660 ASN A O 1
ATOM 4908 N N . THR A 1 661 ? 9.736 16.190 0.055 1.00 94.94 661 THR A N 1
ATOM 4909 C CA . THR A 1 661 ? 8.436 16.665 0.579 1.00 94.94 661 THR A CA 1
ATOM 4910 C C . THR A 1 661 ? 7.323 16.612 -0.466 1.00 94.94 661 THR A C 1
ATOM 4912 O O . THR A 1 661 ? 7.581 16.671 -1.668 1.00 94.94 661 THR A O 1
ATOM 4915 N N . ALA A 1 662 ? 6.060 16.566 -0.022 1.00 95.19 662 ALA A N 1
ATOM 4916 C CA . ALA A 1 662 ? 4.919 16.688 -0.935 1.00 95.19 662 ALA A CA 1
ATOM 4917 C C . ALA A 1 662 ? 4.914 18.028 -1.673 1.00 95.19 662 ALA A C 1
ATOM 4919 O O . ALA A 1 662 ? 4.510 18.088 -2.831 1.00 95.19 662 ALA A O 1
ATOM 4920 N N . VAL A 1 663 ? 5.353 19.099 -1.010 1.00 93.44 663 VAL A N 1
ATOM 4921 C CA . VAL A 1 663 ? 5.410 20.433 -1.609 1.00 93.44 663 VAL A CA 1
ATOM 4922 C C . VAL A 1 663 ? 6.380 20.436 -2.790 1.00 93.44 663 VAL A C 1
ATOM 4924 O O . VAL A 1 663 ? 5.989 20.830 -3.888 1.00 93.44 663 VAL A O 1
ATOM 4927 N N . TYR A 1 664 ? 7.590 19.896 -2.612 1.00 93.75 664 TYR A N 1
ATOM 4928 C CA . TYR A 1 664 ? 8.545 19.713 -3.705 1.00 93.75 664 TYR A CA 1
ATOM 4929 C C . TYR A 1 664 ? 7.960 18.859 -4.841 1.00 93.75 664 TYR A C 1
ATOM 4931 O O . TYR A 1 664 ? 8.021 19.261 -6.002 1.00 93.75 664 TYR A O 1
ATOM 4939 N N . MET A 1 665 ? 7.344 17.712 -4.524 1.00 95.38 665 MET A N 1
ATOM 4940 C CA . MET A 1 665 ? 6.782 16.808 -5.540 1.00 95.38 665 MET A CA 1
ATOM 4941 C C . MET A 1 665 ? 5.658 17.465 -6.353 1.00 95.38 665 MET A C 1
ATOM 4943 O O . MET A 1 665 ? 5.620 17.324 -7.576 1.00 95.38 665 MET A O 1
ATOM 4947 N N . ASN A 1 666 ? 4.784 18.245 -5.711 1.00 93.19 666 ASN A N 1
ATOM 4948 C CA . ASN A 1 666 ? 3.739 19.001 -6.404 1.00 93.19 666 ASN A CA 1
ATOM 4949 C C . ASN A 1 666 ? 4.323 20.107 -7.298 1.00 93.19 666 ASN A C 1
ATOM 4951 O O . ASN A 1 666 ? 3.860 20.285 -8.425 1.00 93.19 666 ASN A O 1
ATOM 4955 N N . TYR A 1 667 ? 5.371 20.810 -6.854 1.00 89.94 667 TYR A N 1
ATOM 4956 C CA . TYR A 1 667 ? 6.073 21.779 -7.702 1.00 89.94 667 TYR A CA 1
ATOM 4957 C C . TYR A 1 667 ? 6.772 21.113 -8.892 1.00 89.94 667 TYR A C 1
ATOM 4959 O O . TYR A 1 667 ? 6.706 21.633 -10.008 1.00 89.94 667 TYR A O 1
ATOM 4967 N N . ALA A 1 668 ? 7.408 19.958 -8.688 1.00 92.75 668 ALA A N 1
ATOM 4968 C CA . ALA A 1 668 ? 8.025 19.185 -9.761 1.00 92.75 668 ALA A CA 1
ATOM 4969 C C . ALA A 1 668 ? 6.977 18.745 -10.797 1.00 92.75 668 ALA A C 1
ATOM 4971 O O . ALA A 1 668 ? 7.181 18.938 -11.996 1.00 92.75 668 ALA A O 1
ATOM 4972 N N . HIS A 1 669 ? 5.820 18.257 -10.342 1.00 93.81 669 HIS A N 1
ATOM 4973 C CA . HIS A 1 669 ? 4.692 17.921 -11.209 1.00 93.81 669 HIS A CA 1
ATOM 4974 C C . HIS A 1 669 ? 4.177 19.143 -11.990 1.00 93.81 669 HIS A C 1
ATOM 4976 O O . HIS A 1 669 ? 4.061 19.092 -13.216 1.00 93.81 669 HIS A O 1
ATOM 4982 N N . ALA A 1 670 ? 3.948 20.276 -11.317 1.00 90.12 670 ALA A N 1
ATOM 4983 C CA . ALA A 1 670 ? 3.517 21.516 -11.965 1.00 90.12 670 ALA A CA 1
ATOM 4984 C C . ALA A 1 670 ? 4.532 22.010 -13.012 1.00 90.12 670 ALA A C 1
ATOM 4986 O O . ALA A 1 670 ? 4.146 22.499 -14.077 1.00 90.12 670 ALA A O 1
ATOM 4987 N N . ARG A 1 671 ? 5.835 21.843 -12.749 1.00 90.38 671 ARG A N 1
ATOM 4988 C CA . ARG A 1 671 ? 6.907 22.164 -13.699 1.00 90.38 671 ARG A CA 1
ATOM 4989 C C . ARG A 1 671 ? 6.851 21.274 -14.939 1.00 90.38 671 ARG A C 1
ATOM 4991 O O . ARG A 1 671 ? 6.958 21.804 -16.042 1.00 90.38 671 ARG A O 1
ATOM 4998 N N . VAL A 1 672 ? 6.647 19.966 -14.780 1.00 92.75 672 VAL A N 1
ATOM 4999 C CA . VAL A 1 672 ? 6.478 19.032 -15.908 1.00 92.75 672 VAL A CA 1
ATOM 5000 C C . VAL A 1 672 ? 5.241 19.394 -16.735 1.00 92.75 672 VAL A C 1
ATOM 5002 O O . VAL A 1 672 ? 5.344 19.540 -17.950 1.00 92.75 672 VAL A O 1
ATOM 5005 N N . ALA A 1 673 ? 4.097 19.651 -16.094 1.00 91.50 673 ALA A N 1
ATOM 5006 C CA . ALA A 1 673 ? 2.880 20.092 -16.781 1.00 91.50 673 ALA A CA 1
ATOM 5007 C C . ALA A 1 673 ? 3.073 21.422 -17.538 1.00 91.50 673 ALA A C 1
ATOM 5009 O O . ALA A 1 673 ? 2.531 21.618 -18.625 1.00 91.50 673 ALA A O 1
ATOM 5010 N N . SER A 1 674 ? 3.884 22.332 -16.991 1.00 89.06 674 SER A N 1
ATOM 5011 C CA . SER A 1 674 ? 4.237 23.600 -17.637 1.00 89.06 674 SER A CA 1
ATOM 5012 C C . SER A 1 674 ? 5.028 23.406 -18.935 1.00 89.06 674 SER A C 1
ATOM 5014 O O . SER A 1 674 ? 4.789 24.135 -19.893 1.00 89.06 674 SER A O 1
ATOM 5016 N N . ILE A 1 675 ? 5.926 22.414 -18.997 1.00 91.50 675 ILE A N 1
ATOM 5017 C CA . ILE A 1 675 ? 6.668 22.079 -20.225 1.00 91.50 675 ILE A CA 1
ATOM 5018 C C . ILE A 1 675 ? 5.689 21.667 -21.329 1.00 91.50 675 ILE A C 1
ATOM 5020 O O . ILE A 1 675 ? 5.734 22.231 -22.419 1.00 91.50 675 ILE A O 1
ATOM 5024 N N . PHE A 1 676 ? 4.756 20.759 -21.029 1.00 90.00 676 PHE A N 1
ATOM 5025 C CA . PHE A 1 676 ? 3.749 20.319 -21.999 1.00 90.00 676 PHE A CA 1
ATOM 5026 C C . PHE A 1 676 ? 2.842 21.460 -22.471 1.00 90.00 676 PHE A C 1
ATOM 5028 O O . PHE A 1 676 ? 2.556 21.554 -23.663 1.00 90.00 676 PHE A O 1
ATOM 5035 N N . ARG A 1 677 ? 2.432 22.357 -21.565 1.00 90.00 677 ARG A N 1
ATOM 5036 C CA . ARG A 1 677 ? 1.617 23.525 -21.926 1.00 90.00 677 ARG A CA 1
ATOM 5037 C C . ARG A 1 677 ? 2.356 24.464 -22.887 1.00 90.00 677 ARG A C 1
ATOM 5039 O O . ARG A 1 677 ? 1.812 24.791 -23.932 1.00 90.00 677 ARG A O 1
ATOM 5046 N N . LYS A 1 678 ? 3.613 24.811 -22.590 1.00 87.75 678 LYS A N 1
ATOM 5047 C CA . LYS A 1 678 ? 4.439 25.667 -23.463 1.00 87.75 678 LYS A CA 1
ATOM 5048 C C . LYS A 1 678 ? 4.684 25.054 -24.840 1.00 87.75 678 LYS A C 1
ATOM 5050 O O . LYS A 1 678 ? 4.709 25.767 -25.837 1.00 87.75 678 LYS A O 1
ATOM 5055 N N . MET A 1 679 ? 4.859 23.732 -24.900 1.00 88.38 679 MET A N 1
ATOM 5056 C CA . MET A 1 679 ? 4.976 23.015 -26.173 1.00 88.38 679 MET A CA 1
ATOM 5057 C C . MET A 1 679 ? 3.684 23.104 -26.994 1.00 88.38 679 MET A C 1
ATOM 5059 O O . MET A 1 679 ? 3.757 23.297 -28.203 1.00 88.38 679 MET A O 1
ATOM 5063 N N . ALA A 1 680 ? 2.516 22.998 -26.354 1.00 86.19 680 ALA A N 1
ATOM 5064 C CA . ALA A 1 680 ? 1.222 23.134 -27.026 1.00 86.19 680 ALA A CA 1
ATOM 5065 C C . ALA A 1 680 ? 0.936 24.573 -27.497 1.00 86.19 680 ALA A C 1
ATOM 5067 O O . ALA A 1 680 ? 0.279 24.763 -28.516 1.00 86.19 680 ALA A O 1
ATOM 5068 N N . GLU A 1 681 ? 1.450 25.575 -26.782 1.00 85.56 681 GLU A N 1
ATOM 5069 C CA . GLU A 1 681 ? 1.317 27.004 -27.107 1.00 85.56 681 GLU A CA 1
ATOM 5070 C C . GLU A 1 681 ? 2.321 27.482 -28.181 1.00 85.56 681 GLU A C 1
ATOM 5072 O O . GLU A 1 681 ? 2.266 28.634 -28.602 1.00 85.56 681 GLU A O 1
ATOM 5077 N N . GLY A 1 682 ? 3.221 26.613 -28.665 1.00 71.75 682 GLY A N 1
ATOM 5078 C CA . GLY A 1 682 ? 4.184 26.940 -29.727 1.00 71.75 682 GLY A CA 1
ATOM 5079 C C . GLY A 1 682 ? 5.406 27.747 -29.266 1.00 71.75 682 GLY A C 1
ATOM 5080 O O . GLY A 1 682 ? 6.234 28.133 -30.085 1.00 71.75 682 GLY A O 1
ATOM 5081 N N . GLU A 1 683 ? 5.589 27.958 -27.960 1.00 58.91 683 GLU A N 1
ATOM 5082 C CA . GLU A 1 683 ? 6.714 28.730 -27.399 1.00 58.91 683 GLU A CA 1
ATOM 5083 C C . GLU A 1 683 ? 8.055 27.952 -27.376 1.00 58.91 683 GLU A C 1
ATOM 5085 O O . GLU A 1 683 ? 9.048 28.414 -26.812 1.00 58.91 683 GLU A O 1
ATOM 5090 N N . GLY A 1 684 ? 8.105 26.749 -27.963 1.00 50.75 684 GLY A N 1
ATOM 5091 C CA . GLY A 1 684 ? 9.237 25.816 -27.878 1.00 50.75 684 GLY A CA 1
ATOM 5092 C C . GLY A 1 684 ? 10.352 25.979 -28.922 1.00 50.75 684 GLY A C 1
ATOM 5093 O O . GLY A 1 684 ? 11.427 25.419 -28.724 1.00 50.75 684 GLY A O 1
ATOM 5094 N N . GLU A 1 685 ? 10.153 26.735 -30.006 1.00 43.94 685 GLU A N 1
ATOM 5095 C CA . GLU A 1 685 ? 11.142 26.821 -31.103 1.00 43.94 685 GLU A CA 1
ATOM 5096 C C . GLU A 1 685 ? 12.234 27.899 -30.914 1.00 43.94 685 GLU A C 1
ATOM 5098 O O . GLU A 1 685 ? 13.183 27.961 -31.691 1.00 43.94 685 GLU A O 1
ATOM 5103 N N . GLY A 1 686 ? 12.188 28.717 -29.856 1.00 42.97 686 GLY A N 1
ATOM 5104 C CA . GLY A 1 686 ? 13.112 29.854 -29.690 1.00 42.97 686 GLY A CA 1
ATOM 5105 C C . GLY A 1 686 ? 14.449 29.593 -28.972 1.00 42.97 686 GLY A C 1
ATOM 5106 O O . GLY A 1 686 ? 15.235 30.524 -28.827 1.00 42.97 686 GLY A O 1
ATOM 5107 N N . GLY A 1 687 ? 14.719 28.382 -28.463 1.00 39.12 687 GLY A N 1
ATOM 5108 C CA . GLY A 1 687 ? 15.762 28.180 -27.436 1.00 39.12 687 GLY A CA 1
ATOM 5109 C C . GLY A 1 687 ? 17.024 27.392 -27.811 1.00 39.12 687 GLY A C 1
ATOM 5110 O O . GLY A 1 687 ? 17.943 27.344 -26.999 1.00 39.12 687 GLY A O 1
ATOM 5111 N N . ALA A 1 688 ? 17.096 26.755 -28.985 1.00 35.84 688 ALA A N 1
ATOM 5112 C CA . ALA A 1 688 ? 18.174 25.799 -29.303 1.00 35.84 688 ALA A CA 1
ATOM 5113 C C . ALA A 1 688 ? 19.096 26.208 -30.471 1.00 35.84 688 ALA A C 1
ATOM 5115 O O . ALA A 1 688 ? 19.937 25.417 -30.891 1.00 35.84 688 ALA A O 1
ATOM 5116 N N . ALA A 1 689 ? 18.993 27.442 -30.972 1.00 35.47 689 ALA A N 1
ATOM 5117 C CA . ALA A 1 689 ? 19.908 27.996 -31.972 1.00 35.47 689 ALA A CA 1
ATOM 5118 C C . ALA A 1 689 ? 20.814 29.060 -31.329 1.00 35.47 689 ALA A C 1
ATOM 5120 O O . ALA A 1 689 ? 20.615 30.258 -31.495 1.00 35.47 689 ALA A O 1
ATOM 5121 N N . GLY A 1 690 ? 21.793 28.626 -30.537 1.00 35.81 690 GLY A N 1
ATOM 5122 C CA . GLY A 1 690 ? 22.723 29.544 -29.877 1.00 35.81 690 GLY A CA 1
ATOM 5123 C C . GLY A 1 690 ? 23.784 28.823 -29.061 1.00 35.81 690 GLY A C 1
ATOM 5124 O O . GLY A 1 690 ? 23.823 28.968 -27.844 1.00 35.81 690 GLY A O 1
ATOM 5125 N N . GLY A 1 691 ? 24.615 28.005 -29.710 1.00 36.81 691 GLY A N 1
ATOM 5126 C CA . GLY A 1 691 ? 25.682 27.292 -29.007 1.00 36.81 691 GLY A CA 1
ATOM 5127 C C . GLY A 1 691 ? 26.465 26.286 -29.843 1.00 36.81 691 GLY A C 1
ATOM 5128 O O . GLY A 1 691 ? 26.660 25.164 -29.394 1.00 36.81 691 GLY A O 1
ATOM 5129 N N . ALA A 1 692 ? 26.892 26.665 -31.047 1.00 31.50 692 ALA A N 1
ATOM 5130 C CA . ALA A 1 692 ? 27.995 26.013 -31.754 1.00 31.50 692 ALA A CA 1
ATOM 5131 C C . ALA A 1 692 ? 28.614 27.031 -32.721 1.00 31.50 692 ALA A C 1
ATOM 5133 O O . ALA A 1 692 ? 28.158 27.193 -33.852 1.00 31.50 692 ALA A O 1
ATOM 5134 N N . GLY A 1 693 ? 29.599 27.766 -32.209 1.00 33.38 693 GLY A N 1
ATOM 5135 C CA . GLY A 1 693 ? 30.628 28.460 -32.975 1.00 33.38 693 GLY A CA 1
ATOM 5136 C C . GLY A 1 693 ? 31.970 27.891 -32.555 1.00 33.38 693 GLY A C 1
ATOM 5137 O O . GLY A 1 693 ? 32.108 27.638 -31.334 1.00 33.38 693 GLY A O 1
#

InterPro domains:
  IPR001278 Arginine-tRNA ligase [PR01038] (315-330)
  IPR001278 Arginine-tRNA ligase [PR01038] (330-346)
  IPR001278 Arginine-tRNA ligase [PR01038] (354-367)
  IPR001278 Arginine-tRNA ligase [PR01038] (498-519)
  IPR001278 Arginine-tRNA ligase [PTHR11956] (196-679)
  IPR001278 Arginine-tRNA ligase [TIGR00456] (223-680)
  IPR001412 Aminoacyl-tRNA synthetase, class I, conserved site [PS00178] (323-334)
  IPR005148 Arginyl tRNA synthetase N-terminal domain [PF03485] (197-289)
  IPR005148 Arginyl tRNA synthetase N-terminal domain [SM01016] (195-289)
  IPR014729 Rossmann-like alpha/beta/alpha sandwich fold [G3DSA:3.40.50.620] (311-658)
  IPR035684 Arginyl-tRNA synthetase, catalytic core domain [PF00750] (314-651)
  IPR035684 Arginyl-tRNA synthetase, catalytic core domain [cd00671] (315-586)
  IPR036282 Glutathione S-transferase, C-terminal domain superfamily [SSF47616] (100-172)
  IPR036695 Arginyl tRNA synthetase N-terminal domain superfamily [G3DSA:3.30.1360.70] (192-305)
  IPR036695 Arginyl tRNA synthetase N-terminal domain superfamily [SSF55190] (203-302)

Radius of gyration: 38.22 Å; chains: 1; bounding box: 85×72×114 Å

Secondary structure (DSSP, 8-state):
-----EEEE-SS--HHHHHHHHHHHHHTT-TT--EEEPPTTTS---SS-EEEETTEEEESHHHHHHHHHHTSSSS-SSGGGHHHHHHHHHHHHHSPTT-HHHHHHHHHHHHHHTTT-S-SSSSS--HHHHHHHHHHHHHHTT---TTTTHHHHHHHHHHHTSHHHHHHHHHHHHHHHHTPPPP--HHHHHS-HHHHHHHHHHHHHHHH-GGGTTTTS--TTSEEE-S-TTSS-SEEE-THHHHHHHHHHTT-----HHHHHHHHHHTPPP-SSEEEEEEETTTEEEEEE-HHHHHHHHHHHHHH----------EEEEE---PBTTS---HHHHHHHHHHHHHHHHHHHTT-EEEEEE--B--STHHHHHHHHHHHH-TTTTTS----S-HHHHHHHHHHHHHH-HHHHHHHHHHHHHHHTT-HHHHHHHHHHHHHHHHHHHHHHHHTT--TTEEE--HHHHHHHHHHHHHHHHHTT-EEEETTEEEE--TT-SSPEEEE-TTS---HHHHHHHHHHHHHHTS--SEEEEEEEGGGHHHHHHHHHHHHHTTS--TTT-EEEEEEE--EEEE-TTT--EEES--TTSSPPPHHHHHHHHHHHHHHHHHHHHHTTS----GGGHHHHHHHHHHHHHHHHHHTS-TTS-EE--HHHHH-SSSSSHHHHHHHHHHHHHHHHHHHTTTTTTSSSS---

Foldseek 3Di:
DPWDKEKEAADDDPLLLLLLLQLLCVLQVNLVYAYDYPAFAQDQHDNHIWIDDPNDIDTHSLRNSVVSLPPHPRADDVQPCLVVLVVLLCLLVVDDQPDPSNLVSLVVLLVQQVVPQQDSDDRDDHSNLSRRLSSNVVNVVSDPDCPRSVRNVVNSVNSCPDPSNVSSNVSSVVRVVVNHAPDPDPVNLQADLQVVVLVQLLQLCCQLPVVCHDPVDDSPPQKAADPDPVDPFGIKGNVLVVSVVVCVVVVHPDDFSLSSLVSSSSSGDRHQFFSHWDQDDRHMIGTHTHPVSVVVSVVCCVVVNRAAHADDAFEEEEEALAEEFLDFRFVQSVLRQLVRLVVQVNSVSNPYHYQAERAYNLDDLLLLLLLLLCCVVCVPCVVPPDDDPRSNVSSVVSVVCCVPPPVSVVSSNVLNVCVLVVPPVSVVSSVSSRVVRVVVVVVLCVLLVRDPSNDYDYLVVLVVVLVVLLVLCVVVVQWDDDPQFTWGDFPPDPDTQGSADNVRDGDPSSSLLSVVLCCCPVVVGQEYEYEHAPVCVVVVVNSVRSCVSSVSDDPVRHHYDYNHAYAEWAQDPPPRDIDGDADPVRHGDRSVVQLVVLLVVQLVVQVVCVVVVNDPDDNVCSSVSSSQLSSQLVSQVCVVDDRHDYDYDDSCVSNDCDDRHSNVVVVVVVVVVVVVVCVVVVVPPPPPPDDDD

Sequence (693 aa):
VAMALELHVTGKPDAVGATKCLAAAAAAGKHALRLVPADVGRIPLSLTPALRVEGSFIFGANAVARYLAAHTKGLRSADLDVDAWLWTEARLSGAAKGSAEAIAALSELDAAVAGGKTALVGSGLSLADLVVVPTAQAALAAFEDATQFAAARAYVAAVAATAPFKAAAAAVASDLAACGAPELDASVLSGSVLDTLTELFGAALAAAFPALGGGAMKTGGMVVANPNPKFLHHYQCNMGMPAFKELKKAGADVASPRAVSEALVAALPRNAVVARCEVAGPGFINVFLSPAYLAARVEHVLRAGVSGPKVTPVKVAIDYSSPNIAKEMHVGHLRSTIIGDTIARVLEFCGHEVVRINHVGDWGTQFGMLIAHLKDAYPDFESNPPNIADLTAFYKAAKVRFDAEEDFKKRAHSEVVALQAGDATNVRLWKLICAISEAMFRDVYRKLGIDERLEVCGESFYNPMLAGVCEELEKRGLAEESDGALVLKVEGHSVPLMVRKSDGGFGYDSTDLAAIRYRIHELGCKWLIYVVDAGQSLHFDLVFKGAQRAGWYSAESARVDHVAFGVVQSKDAETGKVTKFKTRSGETVRLVDLLDEAKTRAAAGLRERAAEGKSNLDDSKVEHAAEVLGYGGVKYFDLRRDRESNYVFEYDAMLTADGNTAVYMNYAHARVASIFRKMAEGEGEGGAAGGAG